Protein AF-A0AAE8G1J8-F1 (afdb_monomer_lite)

InterPro domains:
  IPR001650 Helicase, C-terminal domain-like [PF00271] (27-100)
  IPR001650 Helicase, C-terminal domain-like [PS51194] (1-148)
  IPR001650 Helicase, C-terminal domain-like [SM00490] (10-100)
  IPR027417 P-loop containing nucleoside triphosphate hydrolase [G3DSA:3.40.50.300] (11-138)
  IPR027417 P-loop containing nucleoside triphosphate hydrolase [SSF52540] (14-196)
  IPR052933 DNA Protection and Modification [PTHR41313] (3-83)

Secondary structure (DSSP, 8-state):
-----SSSS--HHHHHHHHHHHTT--GGGEEEGGG--SHHHHHHHHHHHHHTS-SEEE--TTTT-TT---GGG--EEEE-S--SSHHHHHHHHTTTSSTT-S-SS-EEEE---TTSTHHHHHHHHHHHHHHHHHHHH-PPSSS------HHHHHHHHHHHHHT--HHHHHHHHHHHHHHHHHHHHHHHHHHHHHHHHIIIIIHHHHHHHHHHHHHHHHHHHHHSPPPPSSTT----EEETTEEE--HHHHHHHHHHHHTTSPTT-EEEEEEETTEEEEEEEETTTTEEEEEEESSSEEEEEE-S-HHHHHHHHHHHHHTHHHHHHHHHHHHHHHHHHHHHHHHHHH---TTHHHHHHHHHHHHHHHHHHHSS---------HHHHHHHHHHHHHHHHHH-----GGGHHHH-S-TT-EEEEEEE-TTS--EEEEEEETTTTEEEEEETTEEEEEEEHHHHHSSHHHHHHHHHHHHHH--HHHHHPPPHHHHHHHHS-EE-TTS-EE-TTSS-SS-SSS-GGG---SS---------------------------PPPHHHHHHHHHHHHHHHHHHHHHHHHTT-

Foldseek 3Di:
DDDDPVPPPDDPLVVVLVVVVVVPDDSQLEEELVVQPDPVSLVVVLVCLLVSVRVHYDYDLVSCDPPRANAQAAAEAEAADQDQELVSVVVSVPNHPDPNHPDPHHYYHYDAAAPDCSLVSLVNHLVNVVVVQCVVVPDDPDDDPPRPPPSSLVSQCRSLRNHVDVLSVLLSVLVVVLVVLVNLVVVVVVVLVVLVCCLVPVLVVLLVVLVLQLVLLVVCLVQFAAFDPDPVSADWWFFPNDIGDDQLVQLVSVVVQQVPADAPDWDQGTAGRNFGWIWHADPVVRWIKIWGDDSDTQIDTADDGSNVRSVRVVVSSVCSVVVSVVSVVVSVVSVVVSVVSVVVSPDDDPCPVVSVVSVVVSVVSVVCVVVDDPPPVDPDDVLLLLLLVLLVVLCCVQQVDDDDSVCSCVLPVALQFAWRAWDAFPVNPWIWTWGARLVQLKIFIDINNFTLDIGRLCVVQVHNSRSSVVSSCCSNPPDRCVRRDGDQVSCCVGPVWGQDPSGDTDNQQQDPPVPPPDRNVPDDDDDDDDDDDDDDDDDDDDDDDDDDDDDDDDDDRVSVVVVVVVVVVVVVVVVVVVVVVVPD

Radius of gyration: 47.47 Å; chains: 1; bounding box: 106×71×154 Å

Sequence (584 aa):
MSTPKGDGEFNIYDDIREKLVAMGIPKEEIAFIHEANSDKQKDELFAKVRKGDVRILLGSTQKMGAGTNVQNKLIALHDLDVPWRPADLEQRAGRIVRQGNENKEVNIYRYVTENTFDAYLWQTIENKQKFISQIMTSKTPVRVAEDVDESSLNYAEIKALATGDPKIKEKMDLDNEVTKLKMLEANYKSNRYRLEDKVAKNYPEEIARTEKLIESVKKDILEVEPKAEGEEKFTSITIGGVKILDKKLAGERLLEAISKVKINESKVIGKYRNMDLEVSYNFFTNEHNFSLNGAAKHSGELGTSADGNITRLDNALEEMPEKLKRLEEKLFSTKEQLENAKEELQKPFEKADELKNKVLRLAELNKLLDMGEVEEKRNDNPLVEDVKRAIIDFCNREYEENHSYDEFDALYPDLKHIGIAYTDTPDERHGIQFELDLENYTATQYVNDVVVSHYDYVKENGSVEKALDVIKFEMENGEFNTFVSVDEEELKQAMGLEIDDEGNFYDPLSKDLDNDGIADRYDNDFKDSDYFESTYDVEDNLHTKEEATQKTGDKPSILGQIRAYQEESKTEEKQTAKEQEYVR

Organism: Streptococcus intermedius (NCBI:txid1338)

Structure (mmCIF, N/CA/C/O backbone):
data_AF-A0AAE8G1J8-F1
#
_entry.id   AF-A0AAE8G1J8-F1
#
loop_
_atom_site.group_PDB
_atom_site.id
_atom_site.type_symbol
_atom_site.label_atom_id
_atom_site.label_alt_id
_atom_site.label_comp_id
_atom_site.label_asym_id
_atom_site.label_entity_id
_atom_site.label_seq_id
_atom_site.pdbx_PDB_ins_code
_atom_site.Cartn_x
_atom_site.Cartn_y
_atom_site.Cartn_z
_atom_site.occupancy
_atom_site.B_iso_or_equiv
_atom_site.auth_seq_id
_atom_site.auth_comp_id
_atom_site.auth_asym_id
_atom_site.auth_atom_id
_atom_site.pdbx_PDB_model_num
ATOM 1 N N . MET A 1 1 ? 25.355 -6.036 -31.208 1.00 49.38 1 MET A N 1
ATOM 2 C CA . MET A 1 1 ? 26.817 -5.804 -31.146 1.00 49.38 1 MET A CA 1
ATOM 3 C C . MET A 1 1 ? 27.555 -7.002 -31.733 1.00 49.38 1 MET A C 1
ATOM 5 O O . MET A 1 1 ? 27.184 -8.128 -31.417 1.00 49.38 1 MET A O 1
ATOM 9 N N . SER A 1 2 ? 28.543 -6.767 -32.603 1.00 49.38 2 SER A N 1
ATOM 10 C CA . SER A 1 2 ? 29.303 -7.829 -33.287 1.00 49.38 2 SER A CA 1
ATOM 11 C C . SER A 1 2 ? 30.158 -8.634 -32.295 1.00 49.38 2 SER A C 1
ATOM 13 O O . SER A 1 2 ? 30.737 -8.067 -31.370 1.00 49.38 2 SER A O 1
ATOM 15 N N . THR A 1 3 ? 30.197 -9.958 -32.461 1.00 54.66 3 THR A N 1
ATOM 16 C CA . THR A 1 3 ? 31.084 -10.873 -31.715 1.00 54.66 3 THR A CA 1
ATOM 17 C C . THR A 1 3 ? 32.363 -11.118 -32.526 1.00 54.66 3 THR A C 1
ATOM 19 O O . THR A 1 3 ? 32.348 -10.877 -33.732 1.00 54.66 3 THR A O 1
ATOM 22 N N . PRO A 1 4 ? 33.474 -11.586 -31.923 1.00 54.50 4 PRO A N 1
ATOM 23 C CA . PRO A 1 4 ? 34.713 -11.818 -32.667 1.00 54.50 4 PRO A CA 1
ATOM 24 C C . PRO A 1 4 ? 34.523 -12.863 -33.775 1.00 54.50 4 PRO A C 1
ATOM 26 O O . PRO A 1 4 ? 34.338 -14.043 -33.477 1.00 54.50 4 PRO A O 1
ATOM 29 N N . LYS A 1 5 ? 34.565 -12.437 -35.046 1.00 57.59 5 LYS A N 1
ATOM 30 C CA . LYS A 1 5 ? 34.430 -13.317 -36.225 1.00 57.59 5 LYS A CA 1
ATOM 31 C C . LYS A 1 5 ? 35.765 -13.713 -36.866 1.00 57.59 5 LYS A C 1
ATOM 33 O O . LYS A 1 5 ? 35.813 -14.688 -37.607 1.00 57.59 5 LYS A O 1
ATOM 38 N N . GLY A 1 6 ? 36.857 -13.016 -36.538 1.00 57.69 6 GLY A N 1
ATOM 39 C CA . GLY A 1 6 ? 38.203 -13.341 -37.030 1.00 57.69 6 GLY A CA 1
ATOM 40 C C . GLY A 1 6 ? 38.453 -13.010 -38.509 1.00 57.69 6 GLY A C 1
ATOM 41 O O . GLY A 1 6 ? 39.457 -13.454 -39.058 1.00 57.69 6 GLY A O 1
ATOM 42 N N . ASP A 1 7 ? 37.568 -12.239 -39.141 1.00 60.19 7 ASP A N 1
ATOM 43 C CA . ASP A 1 7 ? 37.558 -11.859 -40.563 1.00 60.19 7 ASP A CA 1
ATOM 44 C C . ASP A 1 7 ? 38.089 -10.436 -40.840 1.00 60.19 7 ASP A C 1
ATOM 46 O O . ASP A 1 7 ? 38.185 -10.026 -41.994 1.00 60.19 7 ASP A O 1
ATOM 50 N N . GLY A 1 8 ? 38.489 -9.696 -39.802 1.00 57.91 8 GLY A N 1
ATOM 51 C CA . GLY A 1 8 ? 39.007 -8.329 -39.927 1.00 57.91 8 GLY A CA 1
ATOM 52 C C . GLY A 1 8 ? 37.927 -7.243 -39.989 1.00 57.91 8 GLY A C 1
ATOM 53 O O . GLY A 1 8 ? 38.271 -6.070 -40.134 1.00 57.91 8 GLY A O 1
ATOM 54 N N . GLU A 1 9 ? 36.644 -7.598 -39.848 1.00 68.38 9 GLU A N 1
ATOM 55 C CA . GLU A 1 9 ? 35.566 -6.629 -39.628 1.00 68.38 9 GLU A CA 1
ATOM 56 C C . GLU A 1 9 ? 35.651 -6.002 -38.224 1.00 68.38 9 GLU A C 1
ATOM 58 O O . GLU A 1 9 ? 36.208 -6.577 -37.285 1.00 68.38 9 GLU A O 1
ATOM 63 N N . PHE A 1 10 ? 35.070 -4.808 -38.063 1.00 70.81 10 PHE A N 1
ATOM 64 C CA . PHE A 1 10 ? 35.032 -4.114 -36.776 1.00 70.81 10 PHE A CA 1
ATOM 65 C C . PHE A 1 10 ? 34.381 -4.979 -35.680 1.00 70.81 10 PHE A C 1
ATOM 67 O O . PHE A 1 10 ? 33.232 -5.419 -35.794 1.00 70.81 10 PHE A O 1
ATOM 74 N N . ASN A 1 11 ? 35.111 -5.171 -34.580 1.00 77.12 11 ASN A N 1
ATOM 75 C CA . ASN A 1 11 ? 34.684 -5.948 -33.425 1.00 77.12 11 ASN A CA 1
ATOM 76 C C . ASN A 1 11 ? 34.880 -5.148 -32.134 1.00 77.12 11 ASN A C 1
ATOM 78 O O . ASN A 1 11 ? 35.999 -4.779 -31.777 1.00 77.12 11 ASN A O 1
ATOM 82 N N . ILE A 1 12 ? 33.790 -4.962 -31.386 1.00 80.62 12 ILE A N 1
ATOM 83 C CA . ILE A 1 12 ? 33.792 -4.188 -30.142 1.00 80.62 12 ILE A CA 1
ATOM 84 C C . ILE A 1 12 ? 34.704 -4.798 -29.067 1.00 80.62 12 ILE A C 1
ATOM 86 O O . ILE A 1 12 ? 35.305 -4.074 -28.281 1.00 80.62 12 ILE A O 1
ATOM 90 N N . TYR A 1 13 ? 34.854 -6.126 -29.042 1.00 84.00 13 TYR A N 1
ATOM 91 C CA . TYR A 1 13 ? 35.723 -6.801 -28.076 1.00 84.00 13 TYR A CA 1
ATOM 92 C C . TYR A 1 13 ? 37.197 -6.469 -28.327 1.00 84.00 13 TYR A C 1
ATOM 94 O O . TYR A 1 13 ? 37.936 -6.184 -27.383 1.00 84.00 13 TYR A O 1
ATOM 102 N N . ASP A 1 14 ? 37.615 -6.495 -29.595 1.00 84.31 14 ASP A N 1
ATOM 103 C CA . ASP A 1 14 ? 38.991 -6.186 -29.977 1.00 84.31 14 ASP A CA 1
ATOM 104 C C . ASP A 1 14 ? 39.294 -4.697 -29.774 1.00 84.31 14 ASP A C 1
ATOM 106 O O . ASP A 1 14 ? 40.325 -4.383 -29.182 1.00 84.31 14 ASP A O 1
ATOM 110 N N . ASP A 1 15 ? 38.364 -3.806 -30.134 1.00 87.19 15 ASP A N 1
ATOM 111 C CA . ASP A 1 15 ? 38.479 -2.356 -29.911 1.00 87.19 15 ASP A CA 1
ATOM 112 C C . ASP A 1 15 ? 38.628 -2.005 -28.418 1.00 87.19 15 ASP A C 1
ATOM 114 O O . ASP A 1 15 ? 39.529 -1.253 -28.035 1.00 87.19 15 ASP A O 1
ATOM 118 N N . ILE A 1 16 ? 37.813 -2.605 -27.538 1.00 88.38 16 ILE A N 1
ATOM 119 C CA . ILE A 1 16 ? 37.943 -2.402 -26.086 1.00 88.38 16 ILE A CA 1
ATOM 120 C C . ILE A 1 16 ? 39.308 -2.893 -25.594 1.00 88.38 16 ILE A C 1
ATOM 122 O O . ILE A 1 16 ? 39.976 -2.194 -24.831 1.00 88.38 16 ILE A O 1
ATOM 126 N N . ARG A 1 17 ? 39.757 -4.076 -26.030 1.00 88.88 17 ARG A N 1
ATOM 127 C CA . ARG A 1 17 ? 41.067 -4.613 -25.635 1.00 88.88 17 ARG A CA 1
ATOM 128 C C . ARG A 1 17 ? 42.203 -3.702 -26.089 1.00 88.88 17 ARG A C 1
ATOM 130 O O . ARG A 1 17 ? 43.104 -3.442 -25.298 1.00 88.88 17 ARG A O 1
ATOM 137 N N . GLU A 1 18 ? 42.174 -3.212 -27.322 1.00 89.88 18 GLU A N 1
ATOM 138 C CA . GLU A 1 18 ? 43.199 -2.304 -27.849 1.00 89.88 18 GLU A CA 1
ATOM 139 C C . GLU A 1 18 ? 43.261 -0.995 -27.060 1.00 89.88 18 GLU A C 1
ATOM 141 O O . GLU A 1 18 ? 44.351 -0.563 -26.680 1.00 89.88 18 GLU A O 1
ATOM 146 N N . LYS A 1 19 ? 42.107 -0.416 -26.711 1.00 92.50 19 LYS A N 1
ATOM 147 C CA . LYS A 1 19 ? 42.030 0.778 -25.855 1.00 92.50 19 LYS A CA 1
ATOM 148 C C . LYS A 1 19 ? 42.595 0.526 -24.457 1.00 92.50 19 LYS A C 1
ATOM 150 O O . LYS A 1 19 ? 43.364 1.342 -23.955 1.00 92.50 19 LYS A O 1
ATOM 155 N N . LEU A 1 20 ? 42.271 -0.610 -23.840 1.00 91.06 20 LEU A N 1
ATOM 156 C CA . LEU A 1 20 ? 42.797 -0.983 -22.521 1.00 91.06 20 LEU A CA 1
ATOM 157 C C . LEU A 1 20 ? 44.316 -1.209 -22.549 1.00 91.06 20 LEU A C 1
ATOM 159 O O . LEU A 1 20 ? 45.022 -0.775 -21.637 1.00 91.06 20 LEU A O 1
ATOM 163 N N . VAL A 1 21 ? 44.830 -1.831 -23.613 1.00 92.62 21 VAL A N 1
ATOM 164 C CA . VAL A 1 21 ? 46.274 -2.020 -23.819 1.00 92.62 21 VAL A CA 1
ATOM 165 C C . VAL A 1 21 ? 46.979 -0.683 -24.028 1.00 92.62 21 VAL A C 1
ATOM 167 O O . VAL A 1 21 ? 48.023 -0.445 -23.423 1.00 92.62 21 VAL A O 1
ATOM 170 N N . ALA A 1 22 ? 46.390 0.228 -24.805 1.00 92.56 22 ALA A N 1
ATOM 171 C CA . ALA A 1 22 ? 46.912 1.583 -24.980 1.00 92.56 22 ALA A CA 1
ATOM 172 C C . ALA A 1 22 ? 46.959 2.372 -23.657 1.00 92.56 22 ALA A C 1
ATOM 174 O O . ALA A 1 22 ? 47.855 3.191 -23.460 1.00 92.56 22 ALA A O 1
ATOM 175 N N . MET A 1 23 ? 46.042 2.090 -22.726 1.00 92.06 23 MET A N 1
ATOM 176 C CA . MET A 1 23 ? 46.031 2.645 -21.365 1.00 92.06 23 MET A CA 1
ATOM 177 C C . MET A 1 23 ? 46.994 1.933 -20.394 1.00 92.06 23 MET A C 1
ATOM 179 O O . MET A 1 23 ? 47.054 2.293 -19.218 1.00 92.06 23 MET A O 1
ATOM 183 N N . GLY A 1 24 ? 47.772 0.951 -20.865 1.00 90.44 24 GLY A N 1
ATOM 184 C CA . GLY A 1 24 ? 48.837 0.294 -20.103 1.00 90.44 24 GLY A CA 1
ATOM 185 C C . GLY A 1 24 ? 48.453 -1.029 -19.437 1.00 90.44 24 GLY A C 1
ATOM 186 O O . GLY A 1 24 ? 49.208 -1.510 -18.593 1.00 90.44 24 GLY A O 1
ATOM 187 N N . ILE A 1 25 ? 47.311 -1.631 -19.786 1.00 90.75 25 ILE A N 1
ATOM 188 C CA . ILE A 1 25 ? 46.923 -2.956 -19.278 1.00 90.75 25 ILE A CA 1
ATOM 189 C C . ILE A 1 25 ? 47.540 -4.048 -20.169 1.00 90.75 25 ILE A C 1
ATOM 191 O O . ILE A 1 25 ? 47.277 -4.058 -21.371 1.00 90.75 25 ILE A O 1
ATOM 195 N N . PRO A 1 26 ? 48.339 -4.984 -19.624 1.00 91.88 26 PRO A N 1
ATOM 196 C CA . PRO A 1 26 ? 48.886 -6.095 -20.395 1.00 91.88 26 PRO A CA 1
ATOM 197 C C . PRO A 1 26 ? 47.788 -6.917 -21.076 1.00 91.88 26 PRO A C 1
ATOM 199 O O . PRO A 1 26 ? 46.743 -7.200 -20.486 1.00 91.88 26 PRO A O 1
ATOM 202 N N . LYS A 1 27 ? 48.037 -7.340 -22.319 1.00 88.94 27 LYS A N 1
ATOM 203 C CA . LYS A 1 27 ? 47.060 -8.099 -23.115 1.00 88.94 27 LYS A CA 1
ATOM 204 C C . LYS A 1 27 ? 46.706 -9.433 -22.452 1.00 88.94 27 LYS A C 1
ATOM 206 O O . LYS A 1 27 ? 45.585 -9.903 -22.589 1.00 88.94 27 LYS A O 1
ATOM 211 N N . GLU A 1 28 ? 47.647 -10.016 -21.720 1.00 88.94 28 GLU A N 1
ATOM 212 C CA . GLU A 1 28 ? 47.524 -11.288 -21.007 1.00 88.94 28 GLU A CA 1
ATOM 213 C C . GLU A 1 28 ? 46.587 -11.198 -19.790 1.00 88.94 28 GLU A C 1
ATOM 215 O O . GLU A 1 28 ? 46.053 -12.217 -19.353 1.00 88.94 28 GLU A O 1
ATOM 220 N N . GLU A 1 29 ? 46.363 -9.989 -19.260 1.00 91.38 29 GLU A N 1
ATOM 221 C CA . GLU A 1 29 ? 45.452 -9.722 -18.137 1.00 91.38 29 GLU A CA 1
ATOM 222 C C . GLU A 1 29 ? 43.997 -9.494 -18.601 1.00 91.38 29 GLU A C 1
ATOM 224 O O . GLU A 1 29 ? 43.102 -9.324 -17.764 1.00 91.38 29 GLU A O 1
ATOM 229 N N . ILE A 1 30 ? 43.748 -9.498 -19.918 1.00 91.69 30 ILE A N 1
ATOM 230 C CA . ILE A 1 30 ? 42.439 -9.296 -20.549 1.00 91.69 30 ILE A CA 1
ATOM 231 C C . ILE A 1 30 ? 42.027 -10.594 -21.245 1.00 91.69 30 ILE A C 1
ATOM 233 O O . ILE A 1 30 ? 42.750 -11.099 -22.100 1.00 91.69 30 ILE A O 1
ATOM 237 N N . ALA A 1 31 ? 40.850 -11.123 -20.918 1.00 90.00 31 ALA A N 1
ATOM 238 C CA . ALA A 1 31 ? 40.359 -12.366 -21.504 1.00 90.00 31 ALA A CA 1
ATOM 239 C C . ALA A 1 31 ? 38.931 -12.241 -22.034 1.00 90.00 31 ALA A C 1
ATOM 241 O O . ALA A 1 31 ? 38.087 -11.545 -21.457 1.00 90.00 31 ALA A O 1
ATOM 242 N N . PHE A 1 32 ? 38.638 -12.984 -23.102 1.00 89.38 32 PHE A N 1
ATOM 243 C CA . PHE A 1 32 ? 37.294 -13.089 -23.658 1.00 89.38 32 PHE A CA 1
ATOM 244 C C . PHE A 1 32 ? 36.699 -14.466 -23.371 1.00 89.38 32 PHE A C 1
ATOM 246 O O . PHE A 1 32 ? 37.317 -15.494 -23.640 1.00 89.38 32 PHE A O 1
ATOM 253 N N . ILE A 1 33 ? 35.444 -14.520 -22.919 1.00 85.31 33 ILE A N 1
ATOM 254 C CA . ILE A 1 33 ? 34.766 -15.811 -22.703 1.00 85.31 33 ILE A CA 1
ATOM 255 C C . ILE A 1 33 ? 34.654 -16.642 -23.993 1.00 85.31 33 ILE A C 1
ATOM 257 O O . ILE A 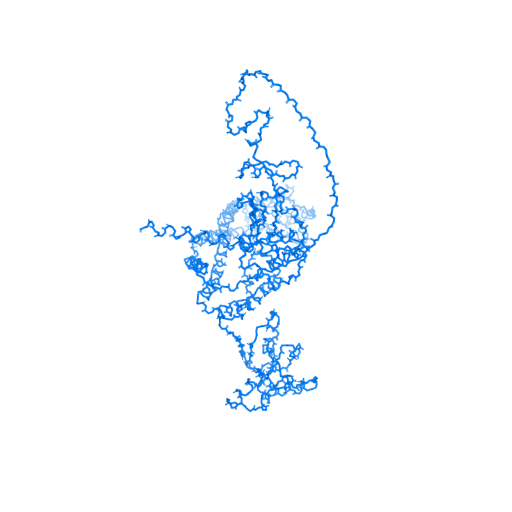1 33 ? 34.594 -17.866 -23.945 1.00 85.31 33 ILE A O 1
ATOM 261 N N . HIS A 1 34 ? 34.638 -15.975 -25.150 1.00 80.69 34 HIS A N 1
ATOM 262 C CA . HIS A 1 34 ? 34.520 -16.597 -26.469 1.00 80.69 34 HIS A CA 1
ATOM 263 C C . HIS A 1 34 ? 35.778 -17.381 -26.881 1.00 80.69 34 HIS A C 1
ATOM 265 O O . HIS A 1 34 ? 35.696 -18.233 -27.759 1.00 80.69 34 HIS A O 1
ATOM 271 N N . GLU A 1 35 ? 36.921 -17.143 -26.232 1.00 78.81 35 GLU A N 1
ATOM 272 C CA . GLU A 1 35 ? 38.158 -17.903 -26.461 1.00 78.81 35 GLU A CA 1
ATOM 273 C C . GLU A 1 35 ? 38.120 -19.278 -25.763 1.00 78.81 35 GLU A C 1
ATOM 275 O O . GLU A 1 35 ? 38.843 -20.200 -26.147 1.00 78.81 35 GLU A O 1
ATOM 280 N N . ALA A 1 36 ? 37.241 -19.450 -24.768 1.00 82.62 36 ALA A N 1
ATOM 281 C CA . ALA A 1 36 ? 37.062 -20.685 -24.011 1.00 82.62 36 ALA A CA 1
ATOM 282 C C . ALA A 1 36 ? 35.839 -21.475 -24.513 1.00 82.62 36 ALA A C 1
ATOM 284 O O . ALA A 1 36 ? 34.715 -21.329 -24.022 1.00 82.62 36 ALA A O 1
ATOM 285 N N . ASN A 1 37 ? 36.063 -22.345 -25.501 1.00 80.38 37 ASN A N 1
ATOM 286 C CA . ASN A 1 37 ? 34.992 -23.096 -26.166 1.00 80.38 37 ASN A CA 1
ATOM 287 C C . ASN A 1 37 ? 34.579 -24.384 -25.437 1.00 80.38 37 ASN A C 1
ATOM 289 O O . ASN A 1 37 ? 33.455 -24.847 -25.622 1.00 80.38 37 ASN A O 1
ATOM 293 N N . SER A 1 38 ? 35.449 -24.949 -24.596 1.00 83.88 38 SER A N 1
ATOM 294 C CA . SER A 1 38 ? 35.144 -26.131 -23.775 1.00 83.88 38 SER A CA 1
ATOM 295 C C . SER A 1 38 ? 34.935 -25.772 -22.307 1.00 83.88 38 SER A C 1
ATOM 297 O O . SER A 1 38 ? 35.510 -24.803 -21.812 1.00 83.88 38 SER A O 1
ATOM 299 N N . ASP A 1 39 ? 34.163 -26.583 -21.583 1.00 82.81 39 ASP A N 1
ATOM 300 C CA . ASP A 1 39 ? 33.901 -26.345 -20.157 1.00 82.81 39 ASP A CA 1
ATOM 301 C C . ASP A 1 39 ? 35.189 -26.369 -19.328 1.00 82.81 39 ASP A C 1
ATOM 303 O O . ASP A 1 39 ? 35.398 -25.500 -18.488 1.00 82.81 39 ASP A O 1
ATOM 307 N N . LYS A 1 40 ? 36.136 -27.252 -19.672 1.00 86.69 40 LYS A N 1
ATOM 308 C CA . LYS A 1 40 ? 37.466 -27.271 -19.051 1.00 86.69 40 LYS A CA 1
ATOM 309 C C . LYS A 1 40 ? 38.224 -25.950 -19.242 1.00 86.69 40 LYS A C 1
ATOM 311 O O . LYS A 1 40 ? 38.814 -25.440 -18.295 1.00 86.69 40 LYS A O 1
ATOM 316 N N . GLN A 1 41 ? 38.204 -25.377 -20.448 1.00 86.69 41 GLN A N 1
ATOM 317 C CA . GLN A 1 41 ? 38.849 -24.083 -20.711 1.00 86.69 41 GLN A CA 1
ATOM 318 C C . GLN A 1 41 ? 38.151 -22.936 -19.972 1.00 86.69 41 GLN A C 1
ATOM 320 O O . GLN A 1 41 ? 38.822 -22.014 -19.510 1.00 86.69 41 GLN A O 1
ATOM 325 N N . LYS A 1 42 ? 36.819 -22.987 -19.837 1.00 86.19 42 LYS A N 1
ATOM 326 C CA . LYS A 1 42 ? 36.060 -21.997 -19.060 1.00 86.19 42 LYS A CA 1
ATOM 327 C C . LYS A 1 42 ? 36.410 -22.078 -17.579 1.00 86.19 42 LYS A C 1
ATOM 329 O O . LYS A 1 42 ? 36.672 -21.045 -16.976 1.00 86.19 42 LYS A O 1
ATOM 334 N N . ASP A 1 43 ? 36.498 -23.281 -17.017 1.00 86.94 43 ASP A N 1
ATOM 335 C CA . ASP A 1 43 ? 36.886 -23.490 -15.620 1.00 86.94 43 ASP A CA 1
ATOM 336 C C . ASP A 1 43 ? 38.305 -22.983 -15.335 1.00 86.94 43 ASP A C 1
ATOM 338 O O . ASP A 1 43 ? 38.540 -22.310 -14.325 1.00 86.94 43 ASP A O 1
ATOM 342 N N . GLU A 1 44 ? 39.249 -23.245 -16.244 1.00 89.06 44 GLU A N 1
ATOM 343 C CA . GLU A 1 44 ? 40.615 -22.716 -16.168 1.00 89.06 44 GLU A CA 1
ATOM 344 C C . GLU A 1 44 ? 40.633 -21.181 -16.239 1.00 89.06 44 GLU A C 1
ATOM 346 O O . GLU A 1 44 ? 41.319 -20.530 -15.445 1.00 89.06 44 GLU A O 1
ATOM 351 N N . LEU A 1 45 ? 39.850 -20.584 -17.141 1.00 89.69 45 LEU A N 1
ATOM 352 C CA . LEU A 1 45 ? 39.705 -19.132 -17.246 1.00 89.69 45 LEU A CA 1
ATOM 353 C C . LEU A 1 45 ? 39.100 -18.533 -15.967 1.00 89.69 45 LEU A C 1
ATOM 355 O O . LEU A 1 45 ? 39.635 -17.570 -15.418 1.00 89.69 45 LEU A O 1
ATOM 359 N N . PHE A 1 46 ? 38.032 -19.125 -15.436 1.00 90.06 46 PHE A N 1
ATOM 360 C CA . PHE A 1 46 ? 37.395 -18.669 -14.200 1.00 90.06 46 PHE A CA 1
ATOM 361 C C . PHE A 1 46 ? 38.316 -18.813 -12.986 1.00 90.06 46 PHE A C 1
ATOM 363 O O . PHE A 1 46 ? 38.288 -17.976 -12.083 1.00 90.06 46 PHE A O 1
ATOM 370 N N . ALA A 1 47 ? 39.169 -19.839 -12.946 1.00 90.19 47 ALA A N 1
ATOM 371 C CA . ALA A 1 47 ? 40.205 -19.964 -11.923 1.00 90.19 47 ALA A CA 1
ATOM 372 C C . ALA A 1 47 ? 41.230 -18.819 -12.000 1.00 90.19 47 ALA A C 1
ATOM 374 O O . ALA A 1 47 ? 41.561 -18.236 -10.965 1.00 90.19 47 ALA A O 1
ATOM 375 N N . LYS A 1 48 ? 41.674 -18.443 -13.208 1.00 91.25 48 LYS A N 1
ATOM 376 C CA . LYS A 1 48 ? 42.583 -17.302 -13.415 1.00 91.25 48 LYS A CA 1
ATOM 377 C C . LYS A 1 48 ? 41.960 -15.976 -12.973 1.00 91.25 48 LYS A C 1
ATOM 379 O O . LYS A 1 48 ? 42.627 -15.196 -12.297 1.00 91.25 48 LYS A O 1
ATOM 384 N N . VAL A 1 49 ? 40.679 -15.751 -13.275 1.00 91.06 49 VAL A N 1
ATOM 385 C CA . VAL A 1 49 ? 39.940 -14.547 -12.846 1.00 91.06 49 VAL A CA 1
ATOM 386 C C . VAL A 1 49 ? 39.815 -14.487 -11.322 1.00 91.06 49 VAL A C 1
ATOM 388 O O . VAL A 1 49 ? 40.150 -13.473 -10.717 1.00 91.06 49 VAL A O 1
ATOM 391 N N . ARG A 1 50 ? 39.433 -15.592 -10.663 1.00 90.12 50 ARG A N 1
ATOM 392 C CA . ARG A 1 50 ? 39.348 -15.649 -9.189 1.00 90.12 50 ARG A CA 1
ATOM 393 C C . ARG A 1 50 ? 40.695 -15.403 -8.509 1.00 90.12 50 ARG A C 1
ATOM 395 O O . ARG A 1 50 ? 40.749 -14.767 -7.460 1.00 90.12 50 ARG A O 1
ATOM 402 N N . LYS A 1 51 ? 41.787 -15.893 -9.104 1.00 90.88 51 LYS A N 1
ATOM 403 C CA . LYS A 1 51 ? 43.151 -15.659 -8.612 1.00 90.88 51 LYS A CA 1
ATOM 404 C C . LYS A 1 51 ? 43.626 -14.220 -8.860 1.00 90.88 51 LYS A C 1
ATOM 406 O O . LYS A 1 51 ? 44.452 -13.720 -8.094 1.00 90.88 51 LYS A O 1
ATOM 411 N N . GLY A 1 52 ? 43.050 -13.537 -9.849 1.00 88.56 52 GLY A N 1
ATOM 412 C CA . GLY A 1 52 ? 43.427 -12.189 -10.277 1.00 88.56 52 GLY A CA 1
ATOM 413 C C . GLY A 1 52 ? 44.531 -12.164 -11.335 1.00 88.56 52 GLY A C 1
ATOM 414 O O . GLY A 1 52 ? 45.077 -11.100 -11.595 1.00 88.56 52 GLY A O 1
ATOM 415 N N . ASP A 1 53 ? 44.855 -13.315 -11.938 1.00 90.94 53 ASP A N 1
ATOM 416 C CA . ASP A 1 53 ? 45.782 -13.397 -13.077 1.00 90.94 53 ASP A CA 1
ATOM 417 C C . ASP A 1 53 ? 45.145 -12.777 -14.343 1.00 90.94 53 ASP A C 1
ATOM 419 O O . ASP A 1 53 ? 45.843 -12.283 -15.220 1.00 90.94 53 ASP A O 1
ATOM 423 N N . VAL A 1 54 ? 43.807 -12.787 -14.425 1.00 92.50 54 VAL A N 1
ATOM 424 C CA . VAL A 1 54 ? 43.012 -12.038 -15.410 1.00 92.50 54 VAL A CA 1
ATOM 425 C C . VAL A 1 54 ? 42.250 -10.954 -14.658 1.00 92.50 54 VAL A C 1
ATOM 427 O O . VAL A 1 54 ? 41.447 -11.263 -13.776 1.00 92.50 54 VAL A O 1
ATOM 430 N N . ARG A 1 55 ? 42.494 -9.690 -15.008 1.00 91.00 55 ARG A N 1
ATOM 431 C CA . ARG A 1 55 ? 41.868 -8.523 -14.367 1.00 91.00 55 ARG A CA 1
ATOM 432 C C . ARG A 1 55 ? 40.586 -8.091 -15.055 1.00 91.00 55 ARG A C 1
ATOM 434 O O . ARG A 1 55 ? 39.711 -7.542 -14.394 1.00 91.00 55 ARG A O 1
ATOM 441 N N . ILE A 1 56 ? 40.482 -8.316 -16.365 1.00 91.94 56 ILE A N 1
ATOM 442 C CA . ILE A 1 56 ? 39.324 -7.909 -17.162 1.00 91.94 56 ILE A CA 1
ATOM 443 C C . ILE A 1 56 ? 38.817 -9.122 -17.933 1.00 91.94 56 ILE A C 1
ATOM 445 O O . ILE A 1 56 ? 39.510 -9.670 -18.786 1.00 91.94 56 ILE A O 1
ATOM 449 N N . LEU A 1 57 ? 37.588 -9.533 -17.626 1.00 91.12 57 LEU A N 1
ATOM 450 C CA . LEU A 1 57 ? 36.878 -10.590 -18.337 1.00 91.12 57 LEU A CA 1
ATOM 451 C C . LEU A 1 57 ? 35.721 -9.966 -19.115 1.00 91.12 57 LEU A C 1
ATOM 453 O O . LEU A 1 57 ? 34.822 -9.388 -18.506 1.00 91.12 57 LEU A O 1
ATOM 457 N N . LEU A 1 58 ? 35.715 -10.125 -20.438 1.00 89.94 58 LEU A N 1
ATOM 458 C CA . LEU A 1 58 ? 34.604 -9.686 -21.282 1.00 89.94 58 LEU A CA 1
ATOM 459 C C . LEU A 1 58 ? 33.810 -10.883 -21.798 1.00 89.94 58 LEU A C 1
ATOM 461 O O . LEU A 1 58 ? 34.369 -11.887 -22.254 1.00 89.94 58 LEU A O 1
ATOM 465 N N . GLY A 1 59 ? 32.486 -10.765 -21.782 1.00 87.88 59 GLY A N 1
ATOM 466 C CA . GLY A 1 59 ? 31.620 -11.812 -22.294 1.00 87.88 59 GLY A CA 1
ATOM 467 C C . GLY A 1 59 ? 30.170 -11.398 -22.463 1.00 87.88 59 GLY A C 1
ATOM 468 O O . GLY A 1 59 ? 29.695 -10.455 -21.841 1.00 87.88 59 GLY A O 1
ATOM 469 N N . SER A 1 60 ? 29.464 -12.143 -23.312 1.00 83.56 60 SER A N 1
ATOM 470 C CA . SER A 1 60 ? 28.032 -11.967 -23.534 1.00 83.56 60 SER A CA 1
ATOM 471 C C . SER A 1 60 ? 27.222 -12.676 -22.449 1.00 83.56 60 SER A C 1
ATOM 473 O O . SER A 1 60 ? 27.641 -13.710 -21.917 1.00 83.56 60 SER A O 1
ATOM 475 N N . THR A 1 61 ? 26.024 -12.166 -22.144 1.00 76.81 61 THR A N 1
ATOM 476 C CA . THR A 1 61 ? 25.108 -12.781 -21.162 1.00 76.81 61 THR A CA 1
ATOM 477 C C . THR A 1 61 ? 24.822 -14.246 -21.488 1.00 76.81 61 THR A C 1
ATOM 479 O O . THR A 1 61 ? 24.812 -15.075 -20.584 1.00 76.81 61 THR A O 1
ATOM 482 N N . GLN A 1 62 ? 24.685 -14.572 -22.777 1.00 74.94 62 GLN A N 1
ATOM 483 C CA . GLN A 1 62 ? 24.418 -15.928 -23.260 1.00 74.94 62 GLN A CA 1
ATOM 484 C C . GLN A 1 62 ? 25.594 -16.891 -23.028 1.00 74.94 62 GLN A C 1
ATOM 486 O O . GLN A 1 62 ? 25.386 -18.014 -22.573 1.00 74.94 62 GLN A O 1
ATOM 491 N N . LYS A 1 63 ? 26.837 -16.477 -23.327 1.00 76.44 63 LYS A N 1
ATOM 492 C CA . LYS A 1 63 ? 28.026 -17.336 -23.149 1.00 76.44 63 LYS A CA 1
ATOM 493 C C . LYS A 1 63 ? 28.457 -17.443 -21.695 1.00 76.44 63 LYS A C 1
ATOM 495 O O . LYS A 1 63 ? 28.970 -18.479 -21.281 1.00 76.44 63 LYS A O 1
ATOM 500 N N . MET A 1 64 ? 28.211 -16.396 -20.922 1.00 75.12 64 MET A N 1
ATOM 501 C CA . MET A 1 64 ? 28.370 -16.401 -19.478 1.00 75.12 64 MET A CA 1
ATOM 502 C C . MET A 1 64 ? 27.049 -16.776 -18.796 1.00 75.12 64 MET A C 1
ATOM 504 O O . MET A 1 64 ? 26.561 -16.017 -17.970 1.00 75.12 64 MET A O 1
ATOM 508 N N . GLY A 1 65 ? 26.430 -17.896 -19.173 1.00 63.66 65 GLY A N 1
ATOM 509 C CA . GLY A 1 65 ? 25.131 -18.320 -18.639 1.00 63.66 65 GLY A CA 1
ATOM 510 C C . GLY A 1 65 ? 25.109 -18.589 -17.121 1.00 63.66 65 GLY A C 1
ATOM 511 O O . GLY A 1 65 ? 26.004 -18.204 -16.356 1.00 63.66 65 GLY A O 1
ATOM 512 N N . ALA A 1 66 ? 24.059 -19.277 -16.664 1.00 57.91 66 ALA A N 1
ATOM 513 C CA . ALA A 1 66 ? 23.913 -19.668 -15.263 1.00 57.91 66 ALA A CA 1
ATOM 514 C C . ALA A 1 66 ? 25.128 -20.494 -14.784 1.00 57.91 66 ALA A C 1
ATOM 516 O O . ALA A 1 66 ? 25.569 -21.407 -15.475 1.00 57.91 66 ALA A O 1
ATOM 517 N N . GLY A 1 67 ? 25.674 -20.165 -13.605 1.00 63.25 67 GLY A N 1
ATOM 518 C CA . GLY A 1 67 ? 26.776 -20.918 -12.980 1.00 63.25 67 GLY A CA 1
ATOM 519 C C . GLY A 1 67 ? 28.192 -20.335 -13.122 1.00 63.25 67 GLY A C 1
ATOM 520 O O . GLY A 1 67 ? 29.135 -20.931 -12.611 1.00 63.25 67 GLY A O 1
ATOM 521 N N . THR A 1 68 ? 28.372 -19.160 -13.737 1.00 75.81 68 THR A N 1
ATOM 522 C CA . THR A 1 68 ? 29.690 -18.488 -13.797 1.00 75.81 68 THR A CA 1
ATOM 523 C C . THR A 1 68 ? 30.169 -18.079 -12.387 1.00 75.81 68 THR A C 1
ATOM 525 O O . THR A 1 68 ? 29.550 -17.219 -11.752 1.00 75.81 68 THR A O 1
ATOM 528 N N . ASN A 1 69 ? 31.260 -18.682 -11.898 1.00 80.62 69 ASN A N 1
ATOM 529 C CA . ASN A 1 69 ? 31.843 -18.463 -10.563 1.00 80.62 69 ASN A CA 1
ATOM 530 C C . ASN A 1 69 ? 33.189 -17.720 -10.668 1.00 80.62 69 ASN A C 1
ATOM 532 O O . ASN A 1 69 ? 34.249 -18.336 -10.790 1.00 80.62 69 ASN A O 1
ATOM 536 N N . VAL A 1 70 ? 33.132 -16.387 -10.671 1.00 86.50 70 VAL A N 1
ATOM 537 C CA . VAL A 1 70 ? 34.288 -15.487 -10.873 1.00 86.50 70 VAL A CA 1
ATOM 538 C C . VAL A 1 70 ? 34.382 -14.363 -9.832 1.00 86.50 70 VAL A C 1
ATOM 540 O O . VAL A 1 70 ? 35.213 -13.474 -9.956 1.00 86.50 70 VAL A O 1
ATOM 543 N N . GLN A 1 71 ? 33.549 -14.399 -8.793 1.00 84.94 71 GLN A N 1
ATOM 544 C CA . GLN A 1 71 ? 33.243 -13.258 -7.925 1.00 84.94 71 GLN A CA 1
ATOM 545 C C . GLN A 1 71 ? 34.369 -12.799 -6.987 1.00 84.94 71 GLN A C 1
ATOM 547 O O . GLN A 1 71 ? 34.324 -11.658 -6.554 1.00 84.94 71 GLN A O 1
ATOM 552 N N . ASN A 1 72 ? 35.363 -13.638 -6.665 1.00 89.56 72 ASN A N 1
ATOM 553 C CA . ASN A 1 72 ? 36.307 -13.398 -5.560 1.00 89.56 72 ASN A CA 1
ATOM 554 C C . ASN A 1 72 ? 36.956 -12.005 -5.545 1.00 89.56 72 ASN A C 1
ATOM 556 O O . ASN A 1 72 ? 37.116 -11.436 -4.475 1.00 89.56 72 ASN A O 1
ATOM 560 N N . LYS A 1 73 ? 37.343 -11.468 -6.709 1.00 90.06 73 LYS A N 1
ATOM 561 C CA . LYS A 1 73 ? 38.109 -10.212 -6.813 1.00 90.06 73 LYS A CA 1
ATOM 562 C C . LYS A 1 73 ? 37.431 -9.139 -7.666 1.00 90.06 73 LYS A C 1
ATOM 564 O O . LYS A 1 73 ? 38.068 -8.149 -8.018 1.00 90.06 73 LYS A O 1
ATOM 569 N N . LEU A 1 74 ? 36.160 -9.320 -8.024 1.00 90.56 74 LEU A N 1
ATOM 570 C CA . LEU A 1 74 ? 35.455 -8.367 -8.882 1.00 90.56 74 LEU A CA 1
ATOM 571 C C . LEU A 1 74 ? 35.078 -7.109 -8.096 1.00 90.56 74 LEU A C 1
ATOM 573 O O . LEU A 1 74 ? 34.401 -7.200 -7.076 1.00 90.56 74 LEU A O 1
ATOM 577 N N . ILE A 1 75 ? 35.492 -5.943 -8.593 1.00 92.19 75 ILE A N 1
ATOM 578 C CA . ILE A 1 75 ? 35.189 -4.631 -7.995 1.00 92.19 75 ILE A CA 1
ATOM 579 C C . ILE A 1 75 ? 34.191 -3.815 -8.822 1.00 92.19 75 ILE A C 1
ATOM 581 O O . ILE A 1 75 ? 33.479 -2.974 -8.279 1.00 92.19 75 ILE A O 1
ATOM 585 N N . ALA A 1 76 ? 34.126 -4.071 -10.130 1.00 92.69 76 ALA A N 1
ATOM 586 C CA . ALA A 1 76 ? 33.253 -3.362 -11.048 1.00 92.69 76 ALA A CA 1
ATOM 587 C C . ALA A 1 76 ? 32.627 -4.317 -12.074 1.00 92.69 76 ALA A C 1
ATOM 589 O O . ALA A 1 76 ? 33.302 -5.204 -12.601 1.00 92.69 76 ALA A O 1
ATOM 590 N N . LEU A 1 77 ? 31.341 -4.122 -12.355 1.00 91.88 77 LEU A N 1
ATOM 591 C CA . LEU A 1 77 ? 30.604 -4.720 -13.465 1.00 91.88 77 LEU A CA 1
ATOM 592 C C . LEU A 1 77 ? 30.242 -3.602 -14.444 1.00 91.88 77 LEU A C 1
ATOM 594 O O . LEU A 1 77 ? 29.758 -2.557 -14.023 1.00 91.88 77 LEU A O 1
ATOM 598 N N . HIS A 1 78 ? 30.472 -3.830 -15.734 1.00 91.44 78 HIS A N 1
ATOM 599 C CA . HIS A 1 78 ? 30.233 -2.854 -16.795 1.00 91.44 78 HIS A CA 1
ATOM 600 C C . HIS A 1 78 ? 29.209 -3.415 -17.789 1.00 91.44 78 HIS A C 1
ATOM 602 O O . HIS A 1 78 ? 29.533 -4.297 -18.584 1.00 91.44 78 HIS A O 1
ATOM 608 N N . ASP A 1 79 ? 27.980 -2.908 -17.729 1.00 89.19 79 ASP A N 1
ATOM 609 C CA . ASP A 1 79 ? 26.896 -3.213 -18.662 1.00 89.19 79 ASP A CA 1
ATOM 610 C C . ASP A 1 79 ? 26.950 -2.231 -19.836 1.00 89.19 79 ASP A C 1
ATOM 612 O O . ASP A 1 79 ? 26.550 -1.074 -19.712 1.00 89.19 79 ASP A O 1
ATOM 616 N N . LEU A 1 80 ? 27.484 -2.697 -20.966 1.00 86.75 80 LEU A N 1
ATOM 617 C CA . LEU A 1 80 ? 27.617 -1.904 -22.195 1.00 86.75 80 LEU A CA 1
ATOM 618 C C . LEU A 1 80 ? 26.338 -1.881 -23.042 1.00 86.75 80 LEU A C 1
ATOM 620 O O . LEU A 1 80 ? 26.222 -1.056 -23.940 1.00 86.75 80 LEU A O 1
ATOM 624 N N . ASP A 1 81 ? 25.425 -2.822 -22.808 1.00 83.00 81 ASP A N 1
ATOM 625 C CA . ASP A 1 81 ? 24.199 -3.008 -23.575 1.00 83.00 81 ASP A CA 1
ATOM 626 C C . ASP A 1 81 ? 22.987 -3.190 -22.658 1.00 83.00 81 ASP A C 1
ATOM 628 O O . ASP A 1 81 ? 23.084 -3.742 -21.556 1.00 83.00 81 ASP A O 1
ATOM 632 N N . VAL A 1 82 ? 21.829 -2.760 -23.154 1.00 83.88 82 VAL A N 1
ATOM 633 C CA . VAL A 1 82 ? 20.537 -2.902 -22.481 1.00 83.88 82 VAL A CA 1
ATOM 634 C C . VAL A 1 82 ? 19.895 -4.224 -22.924 1.00 83.88 82 VAL A C 1
ATOM 636 O O . VAL A 1 82 ? 19.589 -4.384 -24.108 1.00 83.88 82 VAL A O 1
ATOM 639 N N . PRO A 1 83 ? 19.706 -5.217 -22.033 1.00 83.44 83 PRO A N 1
ATOM 640 C CA . PRO A 1 83 ? 19.096 -6.487 -22.412 1.00 83.44 83 PRO A CA 1
ATOM 641 C C . PRO A 1 83 ? 17.569 -6.375 -22.515 1.00 83.44 83 PRO A C 1
ATOM 643 O O . PRO A 1 83 ? 16.939 -5.519 -21.917 1.00 83.44 83 PRO A O 1
ATOM 646 N N . TRP A 1 84 ? 16.923 -7.313 -23.204 1.00 80.81 84 TRP A N 1
ATOM 647 C CA . TRP A 1 84 ? 15.462 -7.292 -23.380 1.00 80.81 84 TRP A CA 1
ATOM 648 C C . TRP A 1 84 ? 14.647 -7.756 -22.162 1.00 80.81 84 TRP A C 1
ATOM 650 O O . TRP A 1 84 ? 13.418 -7.595 -22.138 1.00 80.81 84 TRP A O 1
ATOM 660 N N . ARG A 1 85 ? 15.299 -8.400 -21.185 1.00 82.81 85 ARG A N 1
ATOM 661 C CA . ARG A 1 85 ? 14.651 -9.012 -20.018 1.00 82.81 85 ARG A CA 1
ATOM 662 C C . ARG A 1 85 ? 15.271 -8.473 -18.726 1.00 82.81 85 ARG A C 1
ATOM 664 O O . ARG A 1 85 ? 16.491 -8.554 -18.588 1.00 82.81 85 ARG A O 1
ATOM 671 N N . PRO A 1 86 ? 14.461 -8.040 -17.742 1.00 84.25 86 PRO A N 1
ATOM 672 C CA . PRO A 1 86 ? 14.975 -7.612 -16.438 1.00 84.25 86 PRO A CA 1
ATOM 673 C C . PRO A 1 86 ? 15.817 -8.685 -15.728 1.00 84.25 86 PRO A C 1
ATOM 675 O O . PRO A 1 86 ? 16.859 -8.380 -15.153 1.00 84.25 86 PRO A O 1
ATOM 678 N N . ALA A 1 87 ? 15.430 -9.959 -15.868 1.00 84.31 87 ALA A N 1
ATOM 679 C CA . ALA A 1 87 ? 16.152 -11.092 -15.290 1.00 84.31 87 ALA A CA 1
ATOM 680 C C . ALA A 1 87 ? 17.611 -11.193 -15.772 1.00 84.31 87 ALA A C 1
ATOM 682 O O . ALA A 1 87 ? 18.467 -11.685 -15.041 1.00 84.31 87 ALA A O 1
ATOM 683 N N . ASP A 1 88 ? 17.921 -10.720 -16.986 1.00 85.44 88 ASP A N 1
ATOM 684 C CA . ASP A 1 88 ? 19.295 -10.717 -17.488 1.00 85.44 88 ASP A CA 1
ATOM 685 C C . ASP A 1 88 ? 20.159 -9.708 -16.711 1.00 85.44 88 ASP A C 1
ATOM 687 O O . ASP A 1 88 ? 21.297 -10.030 -16.374 1.00 85.44 88 ASP A O 1
ATOM 691 N N . LEU A 1 89 ? 19.632 -8.526 -16.361 1.00 84.94 89 LEU A N 1
ATOM 692 C CA . LEU A 1 89 ? 20.345 -7.537 -15.536 1.00 84.94 89 LEU A CA 1
ATOM 693 C C . LEU A 1 89 ? 20.552 -8.035 -14.110 1.00 84.94 89 LEU A C 1
ATOM 695 O O . LEU A 1 89 ? 21.656 -7.921 -13.576 1.00 84.94 89 LEU A O 1
ATOM 699 N N . GLU A 1 90 ? 19.524 -8.635 -13.514 1.00 83.06 90 GLU A N 1
ATOM 700 C CA . GLU A 1 90 ? 19.627 -9.244 -12.188 1.00 83.06 90 GLU A CA 1
ATOM 701 C C . GLU A 1 90 ? 20.651 -10.386 -12.192 1.00 83.06 90 GLU A C 1
ATOM 703 O O . GLU A 1 90 ? 21.515 -10.464 -11.319 1.00 83.06 90 GLU A O 1
ATOM 708 N N . GLN A 1 91 ? 20.650 -11.226 -13.231 1.00 83.31 91 GLN A N 1
ATOM 709 C CA . GLN A 1 91 ? 21.628 -12.299 -13.379 1.00 83.31 91 GLN A CA 1
ATOM 710 C C . GLN A 1 91 ? 23.055 -11.766 -13.578 1.00 83.31 91 GLN A C 1
ATOM 712 O O . GLN A 1 91 ? 24.003 -12.404 -13.109 1.00 83.31 91 GLN A O 1
ATOM 717 N N . ARG A 1 92 ? 23.244 -10.640 -14.279 1.00 87.44 92 ARG A N 1
ATOM 718 C CA . ARG A 1 92 ? 24.553 -9.980 -14.449 1.00 87.44 92 ARG A CA 1
ATOM 719 C C . ARG A 1 92 ? 25.043 -9.382 -13.127 1.00 87.44 92 ARG A C 1
ATOM 721 O O . ARG A 1 92 ? 26.143 -9.728 -12.693 1.00 87.44 92 ARG A O 1
ATOM 728 N N . ALA A 1 93 ? 24.218 -8.575 -12.458 1.00 86.38 93 ALA A N 1
ATOM 729 C CA . ALA A 1 93 ? 24.502 -7.988 -11.143 1.00 86.38 93 ALA A CA 1
ATOM 730 C C . ALA A 1 93 ? 24.788 -9.073 -10.100 1.00 86.38 93 ALA A C 1
ATOM 732 O O . ALA A 1 93 ? 25.769 -9.021 -9.355 1.00 86.38 93 ALA A O 1
ATOM 733 N N . GLY A 1 94 ? 24.005 -10.143 -10.147 1.00 85.00 94 GLY A N 1
ATOM 734 C CA . GLY A 1 94 ? 24.179 -11.321 -9.329 1.00 85.00 94 GLY A CA 1
ATOM 735 C C . GLY A 1 94 ? 25.471 -12.081 -9.598 1.00 85.00 94 GLY A C 1
ATOM 736 O O . GLY A 1 94 ? 25.644 -13.093 -8.951 1.00 85.00 94 GLY A O 1
ATOM 737 N N . ARG A 1 95 ? 26.376 -11.691 -10.511 1.00 85.06 95 ARG A N 1
ATOM 738 C CA . ARG A 1 95 ? 27.731 -12.286 -10.647 1.00 85.06 95 ARG A CA 1
ATOM 739 C C . ARG A 1 95 ? 28.773 -11.580 -9.791 1.00 85.06 95 ARG A C 1
ATOM 741 O O . ARG A 1 95 ? 29.772 -12.202 -9.441 1.00 85.06 95 ARG A O 1
ATOM 748 N N . ILE A 1 96 ? 28.543 -10.306 -9.488 1.00 87.88 96 ILE A N 1
ATOM 749 C CA . ILE A 1 96 ? 29.447 -9.471 -8.696 1.00 87.88 96 ILE A CA 1
ATOM 750 C C . ILE A 1 96 ? 28.933 -9.304 -7.261 1.00 87.88 96 ILE A C 1
ATOM 752 O O . ILE A 1 96 ? 29.715 -9.424 -6.316 1.00 87.88 96 ILE A O 1
ATOM 756 N N . VAL A 1 97 ? 27.615 -9.132 -7.094 1.00 87.12 97 VAL A N 1
ATOM 757 C CA . VAL A 1 97 ? 26.927 -9.077 -5.798 1.00 87.12 97 VAL A CA 1
ATOM 758 C C . VAL A 1 97 ? 26.667 -10.507 -5.320 1.00 87.12 97 VAL A C 1
ATOM 760 O O . VAL A 1 97 ? 25.577 -11.056 -5.472 1.00 87.12 97 VAL A O 1
ATOM 763 N N . ARG A 1 98 ? 27.710 -11.163 -4.801 1.00 83.81 98 ARG A N 1
ATOM 764 C CA . ARG A 1 98 ? 27.635 -12.526 -4.250 1.00 83.81 98 ARG A CA 1
ATOM 765 C C . ARG A 1 98 ? 28.468 -12.676 -2.990 1.00 83.81 98 ARG A C 1
ATOM 767 O O . ARG A 1 98 ? 29.548 -12.100 -2.866 1.00 83.81 98 ARG A O 1
ATOM 774 N N . GLN A 1 99 ? 28.011 -13.558 -2.104 1.00 80.31 99 GLN A N 1
ATOM 775 C CA . GLN A 1 99 ? 28.819 -14.036 -0.987 1.00 80.31 99 GLN A CA 1
ATOM 776 C C . GLN A 1 99 ? 30.110 -14.691 -1.513 1.00 80.31 99 GLN A C 1
ATOM 778 O O . GLN A 1 99 ? 30.077 -15.501 -2.441 1.00 80.31 99 GLN A O 1
ATOM 783 N N . GLY A 1 100 ? 31.249 -14.336 -0.915 1.00 83.62 100 GLY A N 1
ATOM 784 C CA . GLY A 1 100 ? 32.572 -14.828 -1.316 1.00 83.62 100 GLY A CA 1
ATOM 785 C C . GLY A 1 100 ? 33.385 -13.870 -2.194 1.00 83.62 100 GLY A C 1
ATOM 786 O O . GLY A 1 100 ? 34.505 -14.220 -2.555 1.00 83.62 100 GLY A O 1
ATOM 787 N N . ASN A 1 101 ? 32.861 -12.684 -2.522 1.00 89.31 101 ASN A N 1
ATOM 788 C CA . ASN A 1 101 ? 33.677 -11.574 -3.019 1.00 89.31 101 ASN A CA 1
ATOM 789 C C . ASN A 1 101 ? 34.505 -10.980 -1.859 1.00 89.31 101 ASN A C 1
ATOM 791 O O . ASN A 1 101 ? 33.988 -10.793 -0.758 1.00 89.31 101 ASN A O 1
ATOM 795 N N . GLU A 1 102 ? 35.792 -10.731 -2.090 1.00 90.44 102 GLU A N 1
ATOM 796 C CA . GLU A 1 102 ? 36.729 -10.172 -1.107 1.00 90.44 102 GLU A CA 1
ATOM 797 C C . GLU A 1 102 ? 36.548 -8.652 -0.941 1.00 90.44 102 GLU A C 1
ATOM 799 O O . GLU A 1 102 ? 36.956 -8.084 0.075 1.00 90.44 102 GLU A O 1
ATOM 804 N N . ASN A 1 103 ? 35.906 -7.988 -1.909 1.00 88.75 103 ASN A N 1
ATOM 805 C CA . ASN A 1 103 ? 35.569 -6.569 -1.831 1.00 88.75 103 ASN A CA 1
ATOM 806 C C . ASN A 1 103 ? 34.289 -6.352 -1.009 1.00 88.75 103 ASN A C 1
ATOM 808 O O . ASN A 1 103 ? 33.286 -7.034 -1.210 1.00 88.75 103 ASN A O 1
ATOM 812 N N . LYS A 1 104 ? 34.314 -5.369 -0.097 1.00 86.69 104 LYS A N 1
ATOM 813 C CA . LYS A 1 104 ? 33.148 -5.008 0.733 1.00 86.69 104 LYS A CA 1
ATOM 814 C C . LYS A 1 104 ? 32.046 -4.306 -0.059 1.00 86.69 104 LYS A C 1
ATOM 816 O O . LYS A 1 104 ? 30.875 -4.474 0.253 1.00 86.69 104 LYS A O 1
ATOM 821 N N . GLU A 1 105 ? 32.441 -3.524 -1.055 1.00 87.75 105 GLU A N 1
ATOM 822 C CA . GLU A 1 105 ? 31.562 -2.748 -1.923 1.00 87.75 105 GLU A CA 1
ATOM 823 C C . GLU A 1 105 ? 31.960 -3.014 -3.374 1.00 87.75 105 GLU A C 1
ATOM 825 O O . GLU A 1 105 ? 33.139 -3.222 -3.679 1.00 87.75 105 GLU A O 1
ATOM 830 N N . VAL A 1 106 ? 30.968 -3.033 -4.261 1.00 90.06 106 VAL A N 1
ATOM 831 C CA . VAL A 1 106 ? 31.145 -3.287 -5.691 1.00 90.06 106 VAL A CA 1
ATOM 832 C C . VAL A 1 106 ? 30.371 -2.252 -6.490 1.00 90.06 106 VAL A C 1
ATOM 834 O O . VAL A 1 106 ? 29.300 -1.819 -6.074 1.00 90.06 106 VAL A O 1
ATOM 837 N N . ASN A 1 107 ? 30.902 -1.877 -7.649 1.00 91.12 107 ASN A N 1
ATOM 838 C CA . ASN A 1 107 ? 30.295 -0.877 -8.517 1.00 91.12 107 ASN A CA 1
ATOM 839 C C . ASN A 1 107 ? 29.641 -1.544 -9.729 1.00 91.12 107 ASN A C 1
ATOM 841 O O . ASN A 1 107 ? 30.235 -2.414 -10.365 1.00 91.12 107 ASN A O 1
ATOM 845 N N . ILE A 1 108 ? 28.426 -1.127 -10.072 1.00 89.75 108 ILE A N 1
ATOM 846 C CA . ILE A 1 108 ? 27.746 -1.548 -11.300 1.00 89.75 108 ILE A CA 1
ATOM 847 C C . ILE A 1 108 ? 27.579 -0.310 -12.172 1.00 89.75 108 ILE A C 1
ATOM 849 O O . ILE A 1 108 ? 26.825 0.597 -11.832 1.00 89.75 108 ILE A O 1
ATOM 853 N N . TYR A 1 109 ? 28.302 -0.275 -13.285 1.00 89.75 109 TYR A N 1
ATOM 854 C CA . TYR A 1 109 ? 28.238 0.792 -14.272 1.00 89.75 109 TYR A CA 1
ATOM 855 C C . TYR A 1 109 ? 27.361 0.344 -15.431 1.00 89.75 109 TYR A C 1
ATOM 857 O O . TYR A 1 109 ? 27.649 -0.665 -16.073 1.00 89.75 109 TYR A O 1
ATOM 865 N N . ARG A 1 110 ? 26.310 1.110 -15.709 1.00 86.62 110 ARG A N 1
ATOM 866 C CA . ARG A 1 110 ? 25.451 0.930 -16.879 1.00 86.62 110 ARG A CA 1
ATOM 867 C C . ARG A 1 110 ? 25.682 2.101 -17.809 1.00 86.62 110 ARG A C 1
ATOM 869 O O . ARG A 1 110 ? 25.553 3.249 -17.392 1.00 86.62 110 ARG A O 1
ATOM 876 N N . TYR A 1 111 ? 26.075 1.798 -19.035 1.00 85.38 111 TYR A N 1
ATOM 877 C CA . TYR A 1 111 ? 26.330 2.813 -20.042 1.00 85.38 111 TYR A CA 1
ATOM 878 C C . TYR A 1 111 ? 25.066 3.036 -20.853 1.00 85.38 111 TYR A C 1
ATOM 880 O O . TYR A 1 111 ? 24.406 2.083 -21.260 1.00 85.38 111 TYR A O 1
ATOM 888 N N . VAL A 1 112 ? 24.744 4.305 -21.064 1.00 79.88 112 VAL A N 1
ATOM 889 C CA . VAL A 1 112 ? 23.596 4.746 -21.846 1.00 79.88 112 VAL A CA 1
ATOM 890 C C . VAL A 1 112 ? 24.044 5.871 -22.743 1.00 79.88 112 VAL A C 1
ATOM 892 O O . VAL A 1 112 ? 24.797 6.748 -22.313 1.00 79.88 112 VAL A O 1
ATOM 895 N N . THR A 1 113 ? 23.583 5.831 -23.985 1.00 77.50 113 THR A N 1
ATOM 896 C CA . THR A 1 113 ? 23.839 6.901 -24.942 1.00 77.50 113 THR A CA 1
ATOM 897 C C . THR A 1 113 ? 22.648 7.854 -24.954 1.00 77.50 113 THR A C 1
ATOM 899 O O . THR A 1 113 ? 21.523 7.444 -25.248 1.00 77.50 113 THR A O 1
ATOM 902 N N . GLU A 1 114 ? 22.888 9.124 -24.627 1.00 72.81 114 GLU A N 1
ATOM 903 C CA . GLU A 1 114 ? 21.865 10.176 -24.657 1.00 72.81 114 GLU A CA 1
ATOM 904 C C . GLU A 1 114 ? 21.263 10.322 -26.065 1.00 72.81 114 GLU A C 1
ATOM 906 O O . GLU A 1 114 ? 21.975 10.217 -27.066 1.00 72.81 114 GLU A O 1
ATOM 911 N N . ASN A 1 115 ? 19.959 10.590 -26.144 1.00 65.25 115 ASN A N 1
ATOM 912 C CA . ASN A 1 115 ? 19.188 10.767 -27.380 1.00 65.25 115 ASN A CA 1
ATOM 913 C C . ASN A 1 115 ? 19.225 9.553 -28.326 1.00 65.25 115 ASN A C 1
ATOM 915 O O . ASN A 1 115 ? 19.211 9.699 -29.550 1.00 65.25 115 ASN A O 1
ATOM 919 N N . THR A 1 116 ? 19.275 8.339 -27.773 1.00 67.56 116 THR A N 1
ATOM 920 C CA . THR A 1 116 ? 19.254 7.099 -28.560 1.00 67.56 116 THR A CA 1
ATOM 921 C C . THR A 1 116 ? 18.117 6.166 -28.159 1.00 67.56 116 THR A C 1
ATOM 923 O O . THR A 1 116 ? 17.420 6.370 -27.164 1.00 67.56 116 THR A O 1
ATOM 926 N N . PHE A 1 117 ? 17.953 5.091 -28.934 1.00 62.81 117 PHE A N 1
ATOM 927 C CA . PHE A 1 117 ? 16.970 4.037 -28.683 1.00 62.81 117 PHE A CA 1
ATOM 928 C C . PHE A 1 117 ? 17.175 3.305 -27.339 1.00 62.81 117 PHE A C 1
ATOM 930 O O . PHE A 1 117 ? 16.293 2.567 -26.901 1.00 62.81 117 PHE A O 1
ATOM 937 N N . ASP A 1 118 ? 18.291 3.543 -26.640 1.00 70.44 118 ASP A N 1
ATOM 938 C CA . ASP A 1 118 ? 18.520 3.039 -25.284 1.00 70.44 118 ASP A CA 1
ATOM 939 C C . ASP A 1 118 ? 17.392 3.458 -24.322 1.00 70.44 118 ASP A C 1
ATOM 941 O O . ASP A 1 118 ? 16.976 2.655 -23.485 1.00 70.44 118 ASP A O 1
ATOM 945 N N . ALA A 1 119 ? 16.830 4.667 -24.473 1.00 66.81 119 ALA A N 1
ATOM 946 C CA . ALA A 1 119 ? 15.714 5.152 -23.652 1.00 66.81 119 ALA A CA 1
ATOM 947 C C . ALA A 1 119 ? 14.480 4.237 -23.742 1.00 66.81 119 ALA A C 1
ATOM 949 O O . ALA A 1 119 ? 13.854 3.905 -22.732 1.00 66.81 119 ALA A O 1
ATOM 950 N N . TYR A 1 120 ? 14.166 3.786 -24.957 1.00 64.56 120 TYR A N 1
ATOM 951 C CA . TYR A 1 120 ? 13.047 2.891 -25.229 1.00 64.56 120 TYR A CA 1
ATOM 952 C C . TYR A 1 120 ? 13.274 1.493 -24.638 1.00 64.56 120 TYR A C 1
ATOM 954 O O . TYR A 1 120 ? 12.373 0.890 -24.044 1.00 64.56 120 TYR A O 1
ATOM 962 N N . LEU A 1 121 ? 14.501 0.979 -24.746 1.00 73.38 121 LEU A N 1
ATOM 963 C CA . LEU A 1 121 ? 14.859 -0.317 -24.170 1.00 73.38 121 LEU A CA 1
ATOM 964 C C . LEU A 1 121 ? 14.757 -0.286 -22.641 1.00 73.38 121 LEU A C 1
ATOM 966 O O . LEU A 1 121 ? 14.175 -1.198 -22.051 1.00 73.38 121 LEU A O 1
ATOM 970 N N . TRP A 1 122 ? 15.229 0.783 -21.997 1.00 79.94 122 TRP A N 1
ATOM 971 C CA . TRP A 1 122 ? 15.088 0.953 -20.550 1.00 79.94 122 TRP A CA 1
ATOM 972 C C . TRP A 1 122 ? 13.632 1.100 -20.108 1.00 79.94 122 TRP A C 1
ATOM 974 O O . TRP A 1 122 ? 13.247 0.460 -19.130 1.00 79.94 122 TRP A O 1
ATOM 984 N N . GLN A 1 123 ? 12.797 1.825 -20.858 1.00 70.06 123 GLN A N 1
ATOM 985 C CA . GLN A 1 123 ? 11.348 1.880 -20.616 1.00 70.06 123 GLN A CA 1
ATOM 986 C C . GLN A 1 123 ? 10.697 0.494 -20.706 1.00 70.06 123 GLN A C 1
ATOM 988 O O . GLN A 1 123 ? 9.847 0.130 -19.893 1.00 70.06 123 GLN A O 1
ATOM 993 N N . THR A 1 124 ? 11.111 -0.310 -21.684 1.00 71.75 124 THR A N 1
ATOM 994 C CA . THR A 1 124 ? 10.607 -1.675 -21.854 1.00 71.75 124 THR A CA 1
ATOM 995 C C . THR A 1 124 ? 10.984 -2.559 -20.664 1.00 71.75 124 THR A C 1
ATOM 997 O O . THR A 1 124 ? 10.150 -3.325 -20.174 1.00 71.75 124 THR A O 1
ATOM 1000 N N . ILE A 1 125 ? 12.222 -2.455 -20.168 1.00 82.12 125 ILE A N 1
ATOM 1001 C CA . ILE A 1 125 ? 12.649 -3.163 -18.953 1.00 82.12 125 ILE A CA 1
ATOM 1002 C C . ILE A 1 125 ? 11.852 -2.671 -17.741 1.00 82.12 125 ILE A C 1
ATOM 1004 O O . ILE A 1 125 ? 11.364 -3.500 -16.974 1.00 82.12 125 ILE A O 1
ATOM 1008 N N . GLU A 1 126 ? 11.693 -1.357 -17.579 1.00 75.44 126 GLU A N 1
ATOM 1009 C CA . GLU A 1 126 ? 10.952 -0.736 -16.478 1.00 75.44 126 GLU A CA 1
ATOM 1010 C C . GLU A 1 126 ? 9.517 -1.274 -16.397 1.00 75.44 126 GLU A C 1
ATOM 1012 O O . GLU A 1 126 ? 9.091 -1.754 -15.345 1.00 75.44 126 GLU A O 1
ATOM 1017 N N . ASN A 1 127 ? 8.794 -1.274 -17.519 1.00 70.31 127 ASN A N 1
ATOM 1018 C CA . ASN A 1 127 ? 7.419 -1.768 -17.592 1.00 70.31 127 ASN A CA 1
ATOM 1019 C C . ASN A 1 127 ? 7.323 -3.261 -17.249 1.00 70.31 127 ASN A C 1
ATOM 1021 O O . ASN A 1 127 ? 6.462 -3.669 -16.466 1.00 70.31 127 ASN A O 1
ATOM 1025 N N . LYS A 1 128 ? 8.237 -4.083 -17.783 1.00 79.56 128 LYS A N 1
ATOM 1026 C CA . LYS A 1 128 ? 8.289 -5.521 -17.470 1.00 79.56 128 LYS A CA 1
ATOM 1027 C C . LYS A 1 128 ? 8.571 -5.762 -15.991 1.00 79.56 128 LYS A C 1
ATOM 1029 O O . LYS A 1 128 ? 7.939 -6.624 -15.386 1.00 79.56 128 LYS A O 1
ATOM 1034 N N . GLN A 1 129 ? 9.492 -5.000 -15.409 1.00 77.50 129 GLN A N 1
ATOM 1035 C CA . GLN A 1 129 ? 9.849 -5.129 -14.004 1.00 77.50 129 GLN A CA 1
ATOM 1036 C C . GLN A 1 129 ? 8.696 -4.703 -13.089 1.00 77.50 129 GLN A C 1
ATOM 1038 O O . GLN A 1 129 ? 8.362 -5.432 -12.159 1.00 77.50 129 GLN A O 1
ATOM 1043 N N . LYS A 1 130 ? 8.015 -3.590 -13.396 1.00 70.75 130 LYS A N 1
ATOM 1044 C CA . LYS A 1 130 ? 6.806 -3.151 -12.676 1.00 70.75 130 LYS A CA 1
ATOM 1045 C C . LYS A 1 130 ? 5.744 -4.251 -12.632 1.00 70.75 130 LYS A C 1
ATOM 1047 O O . LYS A 1 130 ? 5.199 -4.530 -11.567 1.00 70.75 130 LYS A O 1
ATOM 1052 N N . PHE A 1 131 ? 5.492 -4.909 -13.762 1.00 70.62 131 PHE A N 1
ATOM 1053 C CA . PHE A 1 131 ? 4.536 -6.014 -13.838 1.00 70.62 131 PHE A CA 1
ATOM 1054 C C . PHE A 1 131 ? 4.971 -7.234 -13.007 1.00 70.62 131 PHE A C 1
ATOM 1056 O O . PHE A 1 131 ? 4.173 -7.785 -12.248 1.00 70.62 131 PHE A O 1
ATOM 1063 N N . ILE A 1 132 ? 6.247 -7.628 -13.092 1.00 75.19 132 ILE A N 1
ATOM 1064 C CA . ILE A 1 132 ? 6.804 -8.723 -12.279 1.00 75.19 132 ILE A CA 1
ATOM 1065 C C . ILE A 1 132 ? 6.634 -8.419 -10.786 1.00 75.19 132 ILE A C 1
ATOM 1067 O O . ILE A 1 132 ? 6.174 -9.277 -10.032 1.00 75.19 132 ILE A O 1
ATOM 1071 N N . SER A 1 133 ? 6.937 -7.195 -10.363 1.00 71.38 133 SER A N 1
ATOM 1072 C CA . SER A 1 133 ? 6.864 -6.783 -8.960 1.00 71.38 133 SER A CA 1
ATOM 1073 C C . SER A 1 133 ? 5.427 -6.721 -8.442 1.00 71.38 133 SER A C 1
ATOM 1075 O O . SER A 1 133 ? 5.163 -7.132 -7.311 1.00 71.38 133 SER A O 1
ATOM 1077 N N . GLN A 1 134 ? 4.460 -6.336 -9.278 1.00 66.31 134 GLN A N 1
ATOM 1078 C CA . GLN A 1 134 ? 3.034 -6.447 -8.943 1.00 66.31 134 GLN A CA 1
ATOM 1079 C C . GLN A 1 134 ? 2.596 -7.903 -8.715 1.00 66.31 134 GLN A C 1
ATOM 1081 O O . GLN A 1 134 ? 1.860 -8.188 -7.772 1.00 66.31 134 GLN A O 1
ATOM 1086 N N . ILE A 1 135 ? 3.076 -8.844 -9.532 1.00 71.75 135 ILE A N 1
ATOM 1087 C CA . ILE A 1 135 ? 2.766 -10.272 -9.362 1.00 71.75 135 ILE A CA 1
ATOM 1088 C C . ILE A 1 135 ? 3.432 -10.840 -8.103 1.00 71.75 135 ILE A C 1
ATOM 1090 O O . ILE A 1 135 ? 2.774 -11.504 -7.298 1.00 71.75 135 ILE A O 1
ATOM 1094 N N . MET A 1 136 ? 4.727 -10.573 -7.910 1.00 69.06 136 MET A N 1
ATOM 1095 C CA . MET A 1 136 ? 5.521 -11.114 -6.797 1.00 69.06 136 MET A CA 1
ATOM 1096 C C . MET A 1 136 ? 4.982 -10.701 -5.427 1.00 69.06 136 MET A C 1
ATOM 1098 O O . MET A 1 136 ? 5.117 -11.438 -4.452 1.00 69.06 136 MET A O 1
ATOM 1102 N N . THR A 1 137 ? 4.343 -9.539 -5.354 1.00 62.97 137 THR A N 1
ATOM 1103 C CA . THR A 1 137 ? 3.839 -8.973 -4.101 1.00 62.97 137 THR A CA 1
ATOM 1104 C C . THR A 1 137 ? 2.437 -9.465 -3.756 1.00 62.97 137 THR A C 1
ATOM 1106 O O . THR A 1 137 ? 2.010 -9.303 -2.615 1.00 62.97 137 THR A O 1
ATOM 1109 N N . SER A 1 138 ? 1.732 -10.122 -4.695 1.00 53.25 138 SER A N 1
ATOM 1110 C CA . SER A 1 138 ? 0.383 -10.699 -4.517 1.00 53.25 138 SER A CA 1
ATOM 1111 C C . SER A 1 138 ? -0.654 -9.741 -3.904 1.00 53.25 138 SER A C 1
ATOM 1113 O O . SER A 1 138 ? -1.695 -10.172 -3.404 1.00 53.25 138 SER A O 1
ATOM 1115 N N . LYS A 1 139 ? -0.397 -8.430 -3.942 1.00 50.88 139 LYS A N 1
ATOM 1116 C CA . LYS A 1 139 ? -1.313 -7.394 -3.470 1.00 50.88 139 LYS A CA 1
ATOM 1117 C C . LYS A 1 139 ? -2.106 -6.893 -4.672 1.00 50.88 139 LYS A C 1
ATOM 1119 O O . LYS A 1 139 ? -1.533 -6.393 -5.635 1.00 50.88 139 LYS A O 1
ATOM 1124 N N . THR A 1 140 ? -3.431 -7.016 -4.611 1.00 44.03 140 THR A N 1
ATOM 1125 C CA . THR A 1 140 ? -4.363 -6.343 -5.529 1.00 44.03 140 THR A CA 1
ATOM 1126 C C . THR A 1 140 ? -3.948 -4.873 -5.658 1.00 44.03 140 THR A C 1
ATOM 1128 O O . THR A 1 140 ? -3.618 -4.268 -4.628 1.00 44.03 140 THR A O 1
ATOM 1131 N N . PRO A 1 141 ? -3.932 -4.273 -6.867 1.00 44.56 141 PRO A N 1
ATOM 1132 C CA . PRO A 1 141 ? -3.515 -2.888 -7.008 1.00 44.56 141 PRO A CA 1
ATOM 1133 C C . PRO A 1 141 ? -4.393 -2.038 -6.090 1.00 44.56 141 PRO A C 1
ATOM 1135 O O . PRO A 1 141 ? -5.612 -2.188 -6.071 1.00 44.56 141 PRO A O 1
ATOM 1138 N N . VAL A 1 142 ? -3.761 -1.141 -5.333 1.00 40.22 142 VAL A N 1
ATOM 1139 C CA . VAL A 1 142 ? -4.401 -0.194 -4.406 1.00 40.22 142 VAL A CA 1
ATOM 1140 C C . VAL A 1 142 ? -4.691 -0.753 -3.003 1.00 40.22 142 VAL A C 1
ATOM 1142 O O . VAL A 1 142 ? -5.837 -0.935 -2.599 1.00 40.22 142 VAL A O 1
ATOM 1145 N N . ARG A 1 143 ? -3.635 -0.898 -2.194 1.00 42.47 143 ARG A N 1
ATOM 1146 C CA . ARG A 1 143 ? -3.474 -0.260 -0.863 1.00 42.47 143 ARG A CA 1
ATOM 1147 C C . ARG A 1 143 ? -2.212 -0.827 -0.210 1.00 42.47 143 ARG A C 1
ATOM 1149 O O . ARG A 1 143 ? -2.096 -2.032 -0.053 1.00 42.47 143 ARG A O 1
ATOM 1156 N N . VAL A 1 144 ? -1.327 0.064 0.236 1.00 39.72 144 VAL A N 1
ATOM 1157 C CA . VAL A 1 144 ? 0.021 -0.186 0.791 1.00 39.72 144 VAL A CA 1
ATOM 1158 C C . VAL A 1 144 ? 1.112 -0.254 -0.288 1.00 39.72 144 VAL A C 1
ATOM 1160 O O . VAL A 1 144 ? 1.519 -1.314 -0.748 1.00 39.72 144 VAL A O 1
ATOM 1163 N N . ALA A 1 145 ? 1.592 0.935 -0.661 1.00 44.91 145 ALA A N 1
ATOM 1164 C CA . ALA A 1 145 ? 2.763 1.184 -1.500 1.00 44.91 145 ALA A CA 1
ATOM 1165 C C . ALA A 1 145 ? 4.082 0.897 -0.748 1.00 44.91 145 ALA A C 1
ATOM 1167 O O . ALA A 1 145 ? 4.933 1.771 -0.628 1.00 44.91 145 ALA A O 1
ATOM 1168 N N . GLU A 1 146 ? 4.229 -0.305 -0.189 1.00 39.31 146 GLU A N 1
ATOM 1169 C CA . GLU A 1 146 ? 5.536 -0.782 0.299 1.00 39.31 146 GLU A CA 1
ATOM 1170 C C . GLU A 1 146 ? 6.369 -1.436 -0.808 1.00 39.31 146 GLU A C 1
ATOM 1172 O O . GLU A 1 146 ? 7.558 -1.646 -0.618 1.00 39.31 146 GLU A O 1
ATOM 1177 N N . ASP A 1 147 ? 5.779 -1.690 -1.977 1.00 44.91 147 ASP A N 1
ATOM 1178 C CA . ASP A 1 147 ? 6.438 -2.409 -3.064 1.00 44.91 147 ASP A CA 1
ATOM 1179 C C . ASP A 1 147 ? 6.715 -1.504 -4.273 1.00 44.91 147 ASP A C 1
ATOM 1181 O O . ASP A 1 147 ? 6.369 -1.823 -5.412 1.00 44.91 147 ASP A O 1
ATOM 1185 N N . VAL A 1 148 ? 7.330 -0.341 -4.033 1.00 50.59 148 VAL A N 1
ATOM 1186 C CA . VAL A 1 148 ? 8.049 0.336 -5.119 1.00 50.59 148 VAL A CA 1
ATOM 1187 C C . VAL A 1 148 ? 9.375 -0.397 -5.265 1.00 50.59 148 VAL A C 1
ATOM 1189 O O . VAL A 1 148 ? 10.281 -0.238 -4.454 1.00 50.59 148 VAL A O 1
ATOM 1192 N N . ASP A 1 149 ? 9.449 -1.267 -6.262 1.00 54.38 149 ASP A N 1
ATOM 1193 C CA . ASP A 1 149 ? 10.642 -2.047 -6.546 1.00 54.38 149 ASP A CA 1
ATOM 1194 C C . ASP A 1 149 ? 11.815 -1.125 -6.917 1.00 54.38 149 ASP A C 1
ATOM 1196 O O . ASP A 1 149 ? 11.761 -0.400 -7.914 1.00 54.38 149 ASP A O 1
ATOM 1200 N N . GLU A 1 150 ? 12.879 -1.173 -6.113 1.00 50.69 150 GLU A N 1
ATOM 1201 C CA . GLU A 1 150 ? 14.116 -0.395 -6.256 1.00 50.69 150 GLU A CA 1
ATOM 1202 C C . GLU A 1 150 ? 14.745 -0.553 -7.649 1.00 50.69 150 GLU A C 1
ATOM 1204 O O . GLU A 1 150 ? 15.333 0.385 -8.192 1.00 50.69 150 GLU A O 1
ATOM 1209 N N . SER A 1 151 ? 14.562 -1.714 -8.285 1.00 54.06 151 SER A N 1
ATOM 1210 C CA . SER A 1 151 ? 15.054 -1.936 -9.644 1.00 54.06 151 SER A CA 1
ATOM 1211 C C . SER A 1 151 ? 14.254 -1.168 -10.703 1.00 54.06 151 SER A C 1
ATOM 1213 O O . SER A 1 151 ? 14.852 -0.660 -11.649 1.00 54.06 151 SER A O 1
ATOM 1215 N N . SER A 1 152 ? 12.940 -0.986 -10.517 1.00 55.84 152 SER A N 1
ATOM 1216 C CA . SER A 1 152 ? 12.103 -0.174 -11.415 1.00 55.84 152 SER A CA 1
ATOM 1217 C C . SER A 1 152 ? 12.444 1.320 -11.349 1.00 55.84 152 SER A C 1
ATOM 1219 O O . SER A 1 152 ? 12.495 1.979 -12.385 1.00 55.84 152 SER A O 1
ATOM 1221 N N . LEU A 1 153 ? 12.771 1.827 -10.154 1.00 56.03 153 LEU A N 1
ATOM 1222 C CA . LEU A 1 153 ? 13.241 3.200 -9.929 1.00 56.03 153 LEU A CA 1
ATOM 1223 C C . LEU A 1 153 ? 14.560 3.470 -10.660 1.00 56.03 153 LEU A C 1
ATOM 1225 O O . LEU A 1 153 ? 14.684 4.454 -11.383 1.00 56.03 153 LEU A O 1
ATOM 1229 N N . ASN A 1 154 ? 15.512 2.545 -10.546 1.00 60.06 154 ASN A N 1
ATOM 1230 C CA . ASN A 1 154 ? 16.807 2.641 -11.217 1.00 60.06 154 ASN A CA 1
ATOM 1231 C C . ASN A 1 154 ? 16.659 2.609 -12.756 1.00 60.06 154 ASN A C 1
ATOM 1233 O O . ASN A 1 154 ? 17.375 3.299 -13.472 1.00 60.06 154 ASN A O 1
ATOM 1237 N N . TYR A 1 155 ? 15.700 1.853 -13.304 1.00 66.31 155 TYR A N 1
ATOM 1238 C CA . TYR A 1 155 ? 15.444 1.849 -14.753 1.00 66.31 155 TYR A CA 1
ATOM 1239 C C . TYR A 1 155 ? 14.783 3.140 -15.247 1.00 66.31 155 TYR A C 1
ATOM 1241 O O . TYR A 1 155 ? 15.137 3.622 -16.325 1.00 66.31 155 TYR A O 1
ATOM 1249 N N . ALA A 1 156 ? 13.893 3.733 -14.448 1.00 60.72 156 ALA A N 1
ATOM 1250 C CA . ALA A 1 156 ? 13.317 5.045 -14.732 1.00 60.72 156 ALA A CA 1
ATOM 1251 C C . ALA A 1 156 ? 14.387 6.156 -14.718 1.00 60.72 156 ALA A C 1
ATOM 1253 O O . ALA A 1 156 ? 14.409 7.001 -15.615 1.00 60.72 156 ALA A O 1
ATOM 1254 N N . GLU A 1 157 ? 15.326 6.111 -13.765 1.00 61.41 157 GLU A N 1
ATOM 1255 C CA . GLU A 1 157 ? 16.471 7.033 -13.685 1.00 61.41 157 GLU A CA 1
ATOM 1256 C C . GLU A 1 157 ? 17.342 6.948 -14.938 1.00 61.41 157 GLU A C 1
ATOM 1258 O O . GLU A 1 157 ? 17.717 7.963 -15.530 1.00 61.41 157 GLU A O 1
ATOM 1263 N N . ILE A 1 158 ? 17.624 5.723 -15.379 1.00 63.56 158 ILE A N 1
ATOM 1264 C CA . ILE A 1 158 ? 18.422 5.478 -16.574 1.00 63.56 158 ILE A CA 1
ATOM 1265 C C . ILE A 1 158 ? 17.684 5.940 -17.844 1.00 63.56 158 ILE A C 1
ATOM 1267 O O . ILE A 1 158 ? 18.312 6.535 -18.723 1.00 63.56 158 ILE A O 1
ATOM 1271 N N . LYS A 1 159 ? 16.360 5.749 -17.933 1.00 64.50 159 LYS A N 1
ATOM 1272 C CA . LYS A 1 159 ? 15.529 6.298 -19.019 1.00 64.50 159 LYS A CA 1
ATOM 1273 C C . LYS A 1 159 ? 15.602 7.828 -19.058 1.00 64.50 159 LYS A C 1
ATOM 1275 O O . LYS A 1 159 ? 15.801 8.391 -20.130 1.00 64.50 159 LYS A O 1
ATOM 1280 N N . ALA A 1 160 ? 15.481 8.494 -17.909 1.00 59.97 160 ALA A N 1
ATOM 1281 C CA . ALA A 1 160 ? 15.536 9.954 -17.823 1.00 59.97 160 ALA A CA 1
ATOM 1282 C C . ALA A 1 160 ? 16.902 10.517 -18.254 1.00 59.97 160 ALA A C 1
ATOM 1284 O O . ALA A 1 160 ? 16.968 11.545 -18.929 1.00 59.97 160 ALA A O 1
ATOM 1285 N N . LEU A 1 161 ? 17.995 9.822 -17.915 1.00 62.09 161 LEU A N 1
ATOM 1286 C CA . LEU A 1 161 ? 19.334 10.151 -18.414 1.00 62.09 161 LEU A CA 1
ATOM 1287 C C . LEU A 1 161 ? 19.447 9.925 -19.929 1.00 62.09 161 LEU A C 1
ATOM 1289 O O . LEU A 1 161 ? 20.011 10.763 -20.625 1.00 62.09 161 LEU A O 1
ATOM 1293 N N . ALA A 1 162 ? 18.869 8.840 -20.454 1.00 63.59 162 ALA A N 1
ATOM 1294 C CA . ALA A 1 162 ? 18.876 8.534 -21.885 1.00 63.59 162 ALA A CA 1
ATOM 1295 C C . ALA A 1 162 ? 18.148 9.593 -22.727 1.00 63.59 162 ALA A C 1
ATOM 1297 O O . ALA A 1 162 ? 18.561 9.870 -23.850 1.00 63.59 162 ALA A O 1
ATOM 1298 N N . THR A 1 163 ? 17.074 10.188 -22.205 1.00 64.06 163 THR A N 1
ATOM 1299 C CA . THR A 1 163 ? 16.289 11.204 -22.923 1.00 64.06 163 THR A CA 1
ATOM 1300 C C . THR A 1 163 ? 16.954 12.576 -22.975 1.00 64.06 163 THR A C 1
ATOM 1302 O O . THR A 1 163 ? 16.512 13.420 -23.743 1.00 64.06 163 THR A O 1
ATOM 1305 N N . GLY A 1 164 ? 17.969 12.840 -22.145 1.00 63.91 164 GLY A N 1
ATOM 1306 C CA . GLY A 1 164 ? 18.684 14.122 -22.116 1.00 63.91 164 GLY A CA 1
ATOM 1307 C C . GLY A 1 164 ? 17.868 15.341 -21.649 1.00 63.91 164 GLY A C 1
ATOM 1308 O O . GLY A 1 164 ? 18.469 16.366 -21.337 1.00 63.91 164 GLY A O 1
ATOM 1309 N N . ASP A 1 165 ? 16.533 15.253 -21.557 1.00 70.19 165 ASP A N 1
ATOM 1310 C CA . ASP A 1 165 ? 15.661 16.341 -21.103 1.00 70.19 165 ASP A CA 1
ATOM 1311 C C . ASP A 1 165 ? 15.675 16.475 -19.563 1.00 70.19 165 ASP A C 1
ATOM 1313 O O . ASP A 1 165 ? 15.170 15.593 -18.850 1.00 70.19 165 ASP A O 1
ATOM 1317 N N . PRO A 1 166 ? 16.183 17.599 -19.011 1.00 73.00 166 PRO A N 1
ATOM 1318 C CA . PRO A 1 166 ? 16.162 17.863 -17.574 1.00 73.00 166 PRO A CA 1
ATOM 1319 C C . PRO A 1 166 ? 14.758 17.810 -16.952 1.00 73.00 166 PRO A C 1
ATOM 1321 O O . PRO A 1 166 ? 14.633 17.489 -15.767 1.00 73.00 166 PRO A O 1
ATOM 1324 N N . LYS A 1 167 ? 13.702 18.085 -17.729 1.00 75.00 167 LYS A N 1
ATOM 1325 C CA . LYS A 1 167 ? 12.306 18.038 -17.272 1.00 75.00 167 LYS A CA 1
ATOM 1326 C C . LYS A 1 167 ? 11.840 16.615 -16.966 1.00 75.00 167 LYS A C 1
ATOM 1328 O O . LYS A 1 167 ? 11.090 16.417 -16.015 1.00 75.00 167 LYS A O 1
ATOM 1333 N N . ILE A 1 168 ? 12.287 15.615 -17.727 1.00 69.19 168 ILE A N 1
ATOM 1334 C CA . ILE A 1 168 ? 11.914 14.209 -17.494 1.00 69.19 168 ILE A CA 1
ATOM 1335 C C . ILE A 1 168 ? 12.534 13.713 -16.184 1.00 69.19 168 ILE A C 1
ATOM 1337 O O . ILE A 1 168 ? 11.863 13.052 -15.388 1.00 69.19 168 ILE A O 1
ATOM 1341 N N . LYS A 1 169 ? 13.783 14.106 -15.913 1.00 70.19 169 LYS A N 1
ATOM 1342 C CA . LYS A 1 169 ? 14.450 13.833 -14.636 1.00 70.19 169 LYS A CA 1
ATOM 1343 C C . LYS A 1 169 ? 13.734 14.504 -13.463 1.00 70.19 169 LYS A C 1
ATOM 1345 O O . LYS A 1 169 ? 13.405 13.832 -12.490 1.00 70.19 169 LYS A O 1
ATOM 1350 N N . GLU A 1 170 ? 13.431 15.799 -13.583 1.00 78.12 170 GLU A N 1
ATOM 1351 C CA . GLU A 1 170 ? 12.684 16.536 -12.555 1.00 78.12 170 GLU A CA 1
ATOM 1352 C C . GLU A 1 170 ? 11.314 15.886 -12.280 1.00 78.12 170 GLU A C 1
ATOM 1354 O O . GLU A 1 170 ? 10.904 15.773 -11.125 1.00 78.12 170 GLU A O 1
ATOM 1359 N N . LYS A 1 171 ? 10.624 15.393 -13.318 1.00 74.75 171 LYS A N 1
ATOM 1360 C CA . LYS A 1 171 ? 9.324 14.718 -13.189 1.00 74.75 171 LYS A CA 1
ATOM 1361 C C . LYS A 1 171 ? 9.439 13.438 -12.386 1.00 74.75 171 LYS A C 1
ATOM 1363 O O . LYS A 1 171 ? 8.612 13.211 -11.509 1.00 74.75 171 LYS A O 1
ATOM 1368 N N . MET A 1 172 ? 10.438 12.617 -12.681 1.00 68.69 172 MET A N 1
ATOM 1369 C CA . MET A 1 172 ? 10.650 11.359 -11.977 1.00 68.69 172 MET A CA 1
ATOM 1370 C C . MET A 1 172 ? 11.006 11.594 -10.502 1.00 68.69 172 MET A C 1
ATOM 1372 O O . MET A 1 172 ? 10.417 10.960 -9.625 1.00 68.69 172 MET A O 1
ATOM 1376 N N . ASP A 1 173 ? 11.902 12.544 -10.217 1.00 71.81 173 ASP A N 1
ATOM 1377 C CA . ASP A 1 173 ? 12.254 12.917 -8.842 1.00 71.81 173 ASP A CA 1
ATOM 1378 C C . ASP A 1 173 ? 11.009 13.396 -8.074 1.00 71.81 173 ASP A C 1
ATOM 1380 O O . ASP A 1 173 ? 10.723 12.927 -6.967 1.00 71.81 173 ASP A O 1
ATOM 1384 N N . LEU A 1 174 ? 10.204 14.267 -8.691 1.00 77.44 174 LEU A N 1
ATOM 1385 C CA . LEU A 1 174 ? 8.955 14.750 -8.105 1.00 77.44 174 LEU A CA 1
ATOM 1386 C C . LEU A 1 174 ? 7.920 13.640 -7.911 1.00 77.44 174 LEU A C 1
ATOM 1388 O O . LEU A 1 174 ? 7.229 13.649 -6.893 1.00 77.44 174 LEU A O 1
ATOM 1392 N N . ASP A 1 175 ? 7.792 12.688 -8.835 1.00 69.75 175 ASP A N 1
ATOM 1393 C CA . ASP A 1 175 ? 6.812 11.599 -8.735 1.00 69.75 175 ASP A CA 1
ATOM 1394 C C . ASP A 1 175 ? 7.131 10.670 -7.555 1.00 69.75 175 ASP A C 1
ATOM 1396 O O . ASP A 1 175 ? 6.245 10.313 -6.767 1.00 69.75 175 ASP A O 1
ATOM 1400 N N . ASN A 1 176 ? 8.418 10.389 -7.340 1.00 69.69 176 ASN A N 1
ATOM 1401 C CA . ASN A 1 176 ? 8.908 9.645 -6.180 1.00 69.69 176 ASN A CA 1
ATOM 1402 C C . ASN A 1 176 ? 8.598 10.374 -4.867 1.00 69.69 176 ASN A C 1
ATOM 1404 O O . ASN A 1 176 ? 8.063 9.792 -3.912 1.00 69.69 176 ASN A O 1
ATOM 1408 N N . GLU A 1 177 ? 8.901 11.669 -4.810 1.00 79.00 177 GLU A N 1
ATOM 1409 C CA . GLU A 1 177 ? 8.655 12.484 -3.625 1.00 79.00 177 GLU A CA 1
ATOM 1410 C C . GLU A 1 177 ? 7.158 12.638 -3.327 1.00 79.00 177 GLU A C 1
ATOM 1412 O O . GLU A 1 177 ? 6.739 12.483 -2.176 1.00 79.00 177 GLU A O 1
ATOM 1417 N N . VAL A 1 178 ? 6.336 12.888 -4.350 1.00 79.69 178 VAL A N 1
ATOM 1418 C CA . VAL A 1 178 ? 4.873 12.981 -4.236 1.00 79.69 178 VAL A CA 1
ATOM 1419 C C . VAL A 1 178 ? 4.289 11.654 -3.769 1.00 79.69 178 VAL A C 1
ATOM 1421 O O . VAL A 1 178 ? 3.435 11.654 -2.881 1.00 79.69 178 VAL A O 1
ATOM 1424 N N . THR A 1 179 ? 4.760 10.526 -4.299 1.00 72.81 179 THR A N 1
ATOM 1425 C CA . THR A 1 179 ? 4.311 9.191 -3.881 1.00 72.81 179 THR A CA 1
ATOM 1426 C C . THR A 1 179 ? 4.588 8.957 -2.397 1.00 72.81 179 THR A C 1
ATOM 1428 O O . THR A 1 179 ? 3.677 8.607 -1.636 1.00 72.81 179 THR A O 1
ATOM 1431 N N . LYS A 1 180 ? 5.810 9.251 -1.942 1.00 77.00 180 LYS A N 1
ATOM 1432 C CA . LYS A 1 180 ? 6.191 9.151 -0.525 1.00 77.00 180 LYS A CA 1
ATOM 1433 C C . LYS A 1 180 ? 5.351 10.070 0.367 1.00 77.00 180 LYS A C 1
ATOM 1435 O O . LYS A 1 180 ? 4.903 9.662 1.439 1.00 77.00 180 LYS A O 1
ATOM 1440 N N . LEU A 1 181 ? 5.108 11.307 -0.060 1.00 82.25 181 LEU A N 1
ATOM 1441 C CA . LEU A 1 181 ? 4.315 12.276 0.698 1.00 82.25 181 LEU A CA 1
ATOM 1442 C C . LEU A 1 181 ? 2.828 11.899 0.764 1.00 82.25 181 LEU A C 1
ATOM 1444 O O . LEU A 1 181 ? 2.234 11.994 1.838 1.00 82.25 181 LEU A O 1
ATOM 1448 N N . LYS A 1 182 ? 2.237 11.401 -0.331 1.00 78.50 182 LYS A N 1
ATOM 1449 C CA . LYS A 1 182 ? 0.861 10.869 -0.354 1.00 78.50 182 LYS A CA 1
ATOM 1450 C C . LYS A 1 182 ? 0.702 9.669 0.576 1.00 78.50 182 LYS A C 1
ATOM 1452 O O . LYS A 1 182 ? -0.327 9.538 1.235 1.00 78.50 182 LYS A O 1
ATOM 1457 N N . MET A 1 183 ? 1.720 8.814 0.679 1.00 76.19 183 MET A N 1
ATOM 1458 C CA . MET A 1 183 ? 1.722 7.699 1.629 1.00 76.19 183 MET A CA 1
ATOM 1459 C C . MET A 1 183 ? 1.683 8.194 3.081 1.00 76.19 183 MET A C 1
ATOM 1461 O O . MET A 1 183 ? 0.874 7.709 3.877 1.00 76.19 183 MET A O 1
ATOM 1465 N N . LEU A 1 184 ? 2.517 9.181 3.422 1.00 81.50 184 LEU A N 1
ATOM 1466 C CA . LEU A 1 184 ? 2.506 9.802 4.749 1.00 81.50 184 LEU A CA 1
ATOM 1467 C C . LEU A 1 184 ? 1.156 10.473 5.045 1.00 81.50 184 LEU A C 1
ATOM 1469 O O . LEU A 1 184 ? 0.630 10.316 6.146 1.00 81.50 184 LEU A O 1
ATOM 1473 N N . GLU A 1 185 ? 0.561 11.147 4.058 1.00 85.62 185 GLU A N 1
ATOM 1474 C CA . GLU A 1 185 ? -0.763 11.765 4.183 1.00 85.62 185 GLU A CA 1
ATOM 1475 C C . GLU A 1 185 ? -1.863 10.714 4.423 1.00 85.62 185 GLU A C 1
ATOM 1477 O O . GLU A 1 185 ? -2.716 10.888 5.296 1.00 85.62 185 GLU A O 1
ATOM 1482 N N . ALA A 1 186 ? -1.840 9.597 3.693 1.00 78.25 186 ALA A N 1
ATOM 1483 C CA . ALA A 1 186 ? -2.798 8.508 3.866 1.00 78.25 186 ALA A CA 1
ATOM 1484 C C . ALA A 1 186 ? -2.680 7.851 5.252 1.00 78.25 186 ALA A C 1
ATOM 1486 O O . ALA A 1 186 ? -3.697 7.584 5.899 1.00 78.25 186 ALA A O 1
ATOM 1487 N N . ASN A 1 187 ? -1.452 7.630 5.736 1.00 81.25 187 ASN A N 1
ATOM 1488 C CA . ASN A 1 187 ? -1.199 7.117 7.085 1.00 81.25 187 ASN A CA 1
ATOM 1489 C C . ASN A 1 187 ? -1.727 8.091 8.150 1.00 81.25 187 ASN A C 1
ATOM 1491 O O . ASN A 1 187 ? -2.477 7.685 9.041 1.00 81.25 187 ASN A O 1
ATOM 1495 N N . TYR A 1 188 ? -1.422 9.383 7.999 1.00 87.31 188 TYR A N 1
ATOM 1496 C CA . TYR A 1 188 ? -1.941 10.443 8.860 1.00 87.31 188 TYR A CA 1
ATOM 1497 C C . TYR A 1 188 ? -3.478 10.453 8.888 1.00 87.31 188 TYR A C 1
ATOM 1499 O O . TYR A 1 188 ? -4.059 10.389 9.970 1.00 87.31 188 TYR A O 1
ATOM 1507 N N . LYS A 1 189 ? -4.152 10.434 7.727 1.00 83.81 189 LYS A N 1
ATOM 1508 C CA . LYS A 1 189 ? -5.626 10.386 7.633 1.00 83.81 189 LYS A CA 1
ATOM 1509 C C . LYS A 1 189 ? -6.204 9.151 8.327 1.00 83.81 189 LYS A C 1
ATOM 1511 O O . LYS A 1 189 ? -7.137 9.277 9.113 1.00 83.81 189 LYS A O 1
ATOM 1516 N N . SER A 1 190 ? -5.629 7.970 8.091 1.00 81.25 190 SER A N 1
ATOM 1517 C CA . SER A 1 190 ? -6.062 6.716 8.728 1.00 81.25 190 SER A CA 1
ATOM 1518 C C . SER A 1 190 ? -5.933 6.765 10.255 1.00 81.25 190 SER A C 1
ATOM 1520 O O . SER A 1 190 ? -6.874 6.429 10.981 1.00 81.25 190 SER A O 1
ATOM 1522 N N . ASN A 1 191 ? -4.796 7.254 10.760 1.00 84.62 191 ASN A N 1
ATOM 1523 C CA . ASN A 1 191 ? -4.591 7.448 12.194 1.00 84.62 191 ASN A CA 1
ATOM 1524 C C . ASN A 1 191 ? -5.579 8.462 12.769 1.00 84.62 191 ASN A C 1
ATOM 1526 O O . ASN A 1 191 ? -6.121 8.216 13.847 1.00 84.62 191 ASN A O 1
ATOM 1530 N N . ARG A 1 192 ? -5.847 9.551 12.038 1.00 89.25 192 ARG A N 1
ATOM 1531 C CA . ARG A 1 192 ? -6.818 10.571 12.428 1.00 89.25 192 ARG A CA 1
ATOM 1532 C C . ARG A 1 192 ? -8.218 9.983 12.552 1.00 89.25 192 ARG A C 1
ATOM 1534 O O . ARG A 1 192 ? -8.810 10.130 13.609 1.00 89.25 192 ARG A O 1
ATOM 1541 N N . TYR A 1 193 ? -8.701 9.225 11.566 1.00 85.38 193 TYR A N 1
ATOM 1542 C CA . TYR A 1 193 ? -10.016 8.571 11.641 1.00 85.38 193 TYR A CA 1
ATOM 1543 C C . TYR A 1 193 ? -10.125 7.590 12.812 1.00 85.38 193 TYR A C 1
ATOM 1545 O O . TYR A 1 193 ? -11.123 7.578 13.531 1.00 85.38 193 TYR A O 1
ATOM 1553 N N . ARG A 1 194 ? -9.083 6.785 13.054 1.00 88.44 194 ARG A N 1
ATOM 1554 C CA . ARG A 1 194 ? -9.050 5.874 14.209 1.00 88.44 194 ARG A CA 1
ATOM 1555 C C . ARG A 1 194 ? -9.084 6.639 15.533 1.00 88.44 194 ARG A C 1
ATOM 1557 O O . ARG A 1 194 ? -9.670 6.162 16.502 1.00 88.44 194 ARG A O 1
ATOM 1564 N N . LEU A 1 195 ? -8.423 7.791 15.596 1.00 91.56 195 LEU A N 1
ATOM 1565 C CA . LEU A 1 195 ? -8.399 8.637 16.782 1.00 91.56 195 LEU A CA 1
ATOM 1566 C C . LEU A 1 195 ? -9.728 9.386 16.972 1.00 91.56 195 LEU A C 1
ATOM 1568 O O . LEU A 1 195 ? -10.220 9.440 18.095 1.00 91.56 195 LEU A O 1
ATOM 1572 N N . GLU A 1 196 ? -10.348 9.867 15.891 1.00 90.25 196 GLU A N 1
ATOM 1573 C CA . GLU A 1 196 ? -11.695 10.456 15.874 1.00 90.25 196 GLU A CA 1
ATOM 1574 C C . GLU A 1 196 ? -12.724 9.464 16.435 1.00 90.25 196 GLU A C 1
ATOM 1576 O O . GLU A 1 196 ? -13.486 9.827 17.327 1.00 90.25 196 GLU A O 1
ATOM 1581 N N . ASP A 1 197 ? -12.703 8.198 16.002 1.00 89.69 197 ASP A N 1
ATOM 1582 C CA . ASP A 1 197 ? -13.620 7.168 16.515 1.00 89.69 197 ASP A CA 1
ATOM 1583 C C . ASP A 1 197 ? -13.387 6.885 18.012 1.00 89.69 197 ASP A C 1
ATOM 1585 O O . ASP A 1 197 ? -14.339 6.815 18.794 1.00 89.69 197 ASP A O 1
ATOM 1589 N N . LYS A 1 198 ? -12.119 6.837 18.453 1.00 91.44 198 LYS A N 1
ATOM 1590 C CA . LYS A 1 198 ? -11.780 6.698 19.881 1.00 91.44 198 LYS A CA 1
ATOM 1591 C C . LYS A 1 198 ? -12.301 7.860 20.726 1.00 91.44 198 LYS A C 1
ATOM 1593 O O . LYS A 1 198 ? -12.832 7.625 21.810 1.00 91.44 198 LYS A O 1
ATOM 1598 N N . VAL A 1 199 ? -12.140 9.092 20.249 1.00 94.06 199 VAL A N 1
ATOM 1599 C CA . VAL A 1 199 ? -12.584 10.314 20.939 1.00 94.06 199 VAL A CA 1
ATOM 1600 C C . VAL A 1 199 ? -14.107 10.430 20.939 1.00 94.06 199 VAL A C 1
ATOM 1602 O O . VAL A 1 199 ? -14.681 10.835 21.947 1.00 94.06 199 VAL A O 1
ATOM 1605 N N . ALA A 1 200 ? -14.764 10.060 19.839 1.00 91.38 200 ALA A N 1
ATOM 1606 C CA . ALA A 1 200 ? -16.207 10.199 19.682 1.00 91.38 200 ALA A CA 1
ATOM 1607 C C . ALA A 1 200 ? -17.005 9.107 20.407 1.00 91.38 200 ALA A C 1
ATOM 1609 O O . ALA A 1 200 ? -18.086 9.397 20.919 1.00 91.38 200 ALA A O 1
ATOM 1610 N N . LYS A 1 201 ? -16.504 7.864 20.446 1.00 91.62 201 LYS A N 1
ATOM 1611 C CA . LYS A 1 201 ? -17.251 6.709 20.973 1.00 91.62 201 LYS A CA 1
ATOM 1612 C C . LYS A 1 201 ? -16.538 6.015 22.124 1.00 91.62 201 LYS A C 1
ATOM 1614 O O . LYS A 1 201 ? -17.080 5.952 23.224 1.00 91.62 201 LYS A O 1
ATOM 1619 N N . ASN A 1 202 ? -15.320 5.520 21.902 1.00 91.94 202 ASN A N 1
ATOM 1620 C CA . ASN A 1 202 ? -14.705 4.565 22.830 1.00 91.94 202 ASN A CA 1
ATOM 1621 C C . ASN A 1 202 ? -14.402 5.180 24.201 1.00 91.94 202 ASN A C 1
ATOM 1623 O O . ASN A 1 202 ? -14.808 4.620 25.218 1.00 91.94 202 ASN A O 1
ATOM 1627 N N . TYR A 1 203 ? -13.714 6.325 24.243 1.00 93.94 203 TYR A N 1
ATOM 1628 C CA . TYR A 1 203 ? -13.374 6.978 25.508 1.00 93.94 203 TYR A CA 1
ATOM 1629 C C . TYR A 1 203 ? -14.618 7.488 26.254 1.00 93.94 203 TYR A C 1
ATOM 1631 O O . TYR A 1 203 ? -14.721 7.196 27.446 1.00 93.94 203 TYR A O 1
ATOM 1639 N N . PRO A 1 204 ? -15.591 8.183 25.620 1.00 94.81 204 PRO A N 1
ATOM 1640 C CA . PRO A 1 204 ? -16.833 8.562 26.297 1.00 94.81 204 PRO A CA 1
ATOM 1641 C C . PRO A 1 204 ? -17.605 7.371 26.875 1.00 94.81 204 PRO A C 1
ATOM 1643 O O . PRO A 1 204 ? -18.066 7.439 28.015 1.00 94.81 204 PRO A O 1
ATOM 1646 N N . GLU A 1 205 ? -17.718 6.266 26.131 1.00 95.38 205 GLU A N 1
ATOM 1647 C CA . GLU A 1 205 ? -18.376 5.055 26.628 1.00 95.38 205 GLU A CA 1
ATOM 1648 C C . GLU A 1 205 ? -17.628 4.430 27.809 1.00 95.38 205 GLU A C 1
ATOM 1650 O O . GLU A 1 205 ? -18.258 4.024 28.789 1.00 95.38 205 GLU A O 1
ATOM 1655 N N . GLU A 1 206 ? -16.298 4.345 27.748 1.00 94.25 206 GLU A N 1
ATOM 1656 C CA . GLU A 1 206 ? -15.487 3.794 28.835 1.00 94.25 206 GLU A CA 1
ATOM 1657 C C . GLU A 1 206 ? -15.554 4.666 30.096 1.00 94.25 206 GLU A C 1
ATOM 1659 O O . GLU A 1 206 ? -15.701 4.132 31.200 1.00 94.25 206 GLU A O 1
ATOM 1664 N N . ILE A 1 207 ? -15.528 5.992 29.939 1.00 96.00 207 ILE A N 1
ATOM 1665 C CA . ILE A 1 207 ? -15.714 6.961 31.025 1.00 96.00 207 ILE A CA 1
ATOM 1666 C C . ILE A 1 207 ? -17.087 6.765 31.668 1.00 96.00 207 ILE A C 1
ATOM 1668 O O . ILE A 1 207 ? -17.153 6.525 32.872 1.00 96.00 207 ILE A O 1
ATOM 1672 N N . ALA A 1 208 ? -18.168 6.769 30.882 1.00 96.00 208 ALA A N 1
ATOM 1673 C CA . ALA A 1 208 ? -19.527 6.621 31.403 1.00 96.00 208 ALA A CA 1
ATOM 1674 C C . ALA A 1 208 ? -19.735 5.275 32.122 1.00 96.00 208 ALA A C 1
ATOM 1676 O O . ALA A 1 208 ? -20.343 5.215 33.195 1.00 96.00 208 ALA A O 1
ATOM 1677 N N . ARG A 1 209 ? -19.197 4.177 31.568 1.00 95.25 209 ARG A N 1
ATOM 1678 C CA . ARG A 1 209 ? -19.238 2.850 32.209 1.00 95.25 209 ARG A CA 1
ATOM 1679 C C . ARG A 1 209 ? -18.457 2.834 33.522 1.00 95.25 209 ARG A C 1
ATOM 1681 O O . ARG A 1 209 ? -18.943 2.276 34.505 1.00 95.25 209 ARG A O 1
ATOM 1688 N N . THR A 1 210 ? -17.272 3.439 33.545 1.00 94.75 210 THR A N 1
ATOM 1689 C CA . THR A 1 210 ? -16.409 3.478 34.734 1.00 94.75 210 THR A CA 1
ATOM 1690 C C . THR A 1 210 ? -17.003 4.371 35.825 1.00 94.75 210 THR A C 1
ATOM 1692 O O . THR A 1 210 ? -17.014 3.967 36.984 1.00 94.75 210 THR A O 1
ATOM 1695 N N . GLU A 1 211 ? -17.579 5.526 35.478 1.00 95.75 211 GLU A N 1
ATOM 1696 C CA . GLU A 1 211 ? -18.288 6.415 36.414 1.00 95.75 211 GLU A CA 1
ATOM 1697 C C . GLU A 1 211 ? -19.477 5.711 37.070 1.00 95.75 211 GLU A C 1
ATOM 1699 O O . GLU A 1 211 ? -19.594 5.707 38.297 1.00 95.75 211 GLU A O 1
ATOM 1704 N N . LYS A 1 212 ? -20.304 5.024 36.272 1.00 95.25 212 LYS A N 1
ATOM 1705 C CA . LYS A 1 212 ? -21.430 4.234 36.787 1.00 95.25 212 LYS A CA 1
ATOM 1706 C C . LYS A 1 212 ? -20.969 3.108 37.717 1.00 95.25 212 LYS A C 1
ATOM 1708 O O . LYS A 1 212 ? -21.620 2.820 38.725 1.00 95.25 212 LYS A O 1
ATOM 1713 N N . LEU A 1 213 ? -19.850 2.458 37.394 1.00 93.31 213 LEU A N 1
ATOM 1714 C CA . LEU A 1 213 ? -19.275 1.419 38.245 1.00 93.31 213 LEU A CA 1
ATOM 1715 C C . LEU A 1 213 ? -18.746 2.000 39.564 1.00 93.31 213 LEU A C 1
ATOM 1717 O O . LEU A 1 213 ? -19.015 1.430 40.615 1.00 93.31 213 LEU A O 1
ATOM 1721 N N . ILE A 1 214 ? -18.053 3.140 39.527 1.00 94.69 214 ILE A N 1
ATOM 1722 C CA . ILE A 1 214 ? -17.581 3.862 40.720 1.00 94.69 214 ILE A CA 1
ATOM 1723 C C . ILE A 1 214 ? -18.756 4.222 41.631 1.00 94.69 214 ILE A C 1
ATOM 1725 O O . ILE A 1 214 ? -18.678 3.991 42.836 1.00 94.69 214 ILE A O 1
ATOM 1729 N N . GLU A 1 215 ? -19.849 4.750 41.076 1.00 94.69 215 GLU A N 1
ATOM 1730 C CA . GLU A 1 215 ? -21.057 5.084 41.841 1.00 94.69 215 GLU A CA 1
ATOM 1731 C C . GLU A 1 215 ? -21.661 3.841 42.510 1.00 94.69 215 GLU A C 1
ATOM 1733 O O . GLU A 1 215 ? -21.975 3.860 43.701 1.00 94.69 215 GLU A O 1
ATOM 1738 N N . SER A 1 216 ? -21.740 2.734 41.769 1.00 92.94 216 SER A N 1
ATOM 1739 C CA . SER A 1 216 ? -22.258 1.458 42.275 1.00 92.94 216 SER A CA 1
ATOM 1740 C C . SER A 1 216 ? -21.39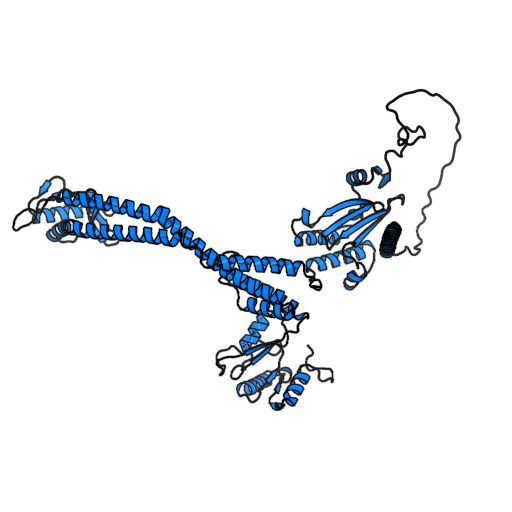4 0.905 43.416 1.00 92.94 216 SER A C 1
ATOM 1742 O O . SER A 1 216 ? -21.915 0.532 44.462 1.00 92.94 216 SER A O 1
ATOM 1744 N N . VAL A 1 217 ? -20.066 0.930 43.266 1.00 92.12 217 VAL A N 1
ATOM 1745 C CA . VAL A 1 217 ? -19.128 0.478 44.308 1.00 92.12 217 VAL A CA 1
ATOM 1746 C C . VAL A 1 217 ? -19.161 1.402 45.532 1.00 92.12 217 VAL A C 1
ATOM 1748 O O . VAL A 1 217 ? -19.124 0.912 46.658 1.00 92.12 217 VAL A O 1
ATOM 1751 N N . LYS A 1 218 ? -19.280 2.727 45.351 1.00 92.94 218 LYS A N 1
ATOM 1752 C CA . LYS A 1 218 ? -19.453 3.680 46.466 1.00 92.94 218 LYS A CA 1
ATOM 1753 C C . LYS A 1 218 ? -20.718 3.385 47.264 1.00 92.94 218 LYS A C 1
ATOM 1755 O O . LYS A 1 218 ? -20.680 3.437 48.491 1.00 92.94 218 LYS A O 1
ATOM 1760 N N . LYS A 1 219 ? -21.815 3.058 46.578 1.00 92.38 219 LYS A N 1
ATOM 1761 C CA . LYS A 1 219 ? -23.070 2.663 47.219 1.00 92.38 219 LYS A CA 1
ATOM 1762 C C . LYS A 1 219 ? -22.910 1.365 48.017 1.00 92.38 219 LYS A C 1
ATOM 1764 O O . LYS A 1 219 ? -23.299 1.331 49.180 1.00 92.38 219 LYS A O 1
ATOM 1769 N N . ASP A 1 220 ? -22.255 0.357 47.446 1.00 90.88 220 ASP A N 1
ATOM 1770 C CA . ASP A 1 220 ? -22.011 -0.921 48.130 1.00 90.88 220 ASP A CA 1
ATOM 1771 C C . ASP A 1 220 ? -21.163 -0.757 49.397 1.00 90.88 220 ASP A C 1
ATOM 1773 O O . ASP A 1 220 ? -21.488 -1.326 50.435 1.00 90.88 220 ASP A O 1
ATOM 1777 N N . ILE A 1 221 ? -20.110 0.069 49.350 1.00 89.56 221 ILE A N 1
ATOM 1778 C CA . ILE A 1 221 ? -19.260 0.361 50.519 1.00 89.56 221 ILE A CA 1
ATOM 1779 C C . ILE A 1 221 ? -20.081 0.946 51.683 1.00 89.56 221 ILE A C 1
ATOM 1781 O O . ILE A 1 221 ? -19.771 0.665 52.840 1.00 89.56 221 ILE A O 1
ATOM 1785 N N . LEU A 1 222 ? -21.119 1.741 51.396 1.00 87.94 222 LEU A N 1
ATOM 1786 C CA . LEU A 1 222 ? -22.000 2.334 52.411 1.00 87.94 222 LEU A CA 1
ATOM 1787 C C . LEU A 1 222 ? -23.070 1.359 52.928 1.00 87.94 222 LEU A C 1
ATOM 1789 O O . LEU A 1 222 ? -23.476 1.466 54.083 1.00 87.94 222 LEU A O 1
ATOM 1793 N N . GLU A 1 223 ? -23.551 0.443 52.084 1.00 86.62 223 GLU A N 1
ATOM 1794 C CA . GLU A 1 223 ? -24.653 -0.482 52.400 1.00 86.62 223 GLU A CA 1
ATOM 1795 C C . GLU A 1 223 ? -24.194 -1.811 53.026 1.00 86.62 223 GLU A C 1
ATOM 1797 O O . GLU A 1 223 ? -25.022 -2.564 53.555 1.00 86.62 223 GLU A O 1
ATOM 1802 N N . VAL A 1 224 ? -22.892 -2.105 52.985 1.00 86.75 224 VAL A N 1
ATOM 1803 C CA . VAL A 1 224 ? -22.304 -3.313 53.574 1.00 86.75 224 VAL A CA 1
ATOM 1804 C C . VAL A 1 224 ? -22.359 -3.266 55.098 1.00 86.75 224 VAL A C 1
ATOM 1806 O O . VAL A 1 224 ? -21.881 -2.338 55.748 1.00 86.75 224 VAL A O 1
ATOM 1809 N N . GLU A 1 225 ? -22.912 -4.328 55.682 1.00 81.75 225 GLU A N 1
ATOM 1810 C CA . GLU A 1 225 ? -23.021 -4.467 57.134 1.00 81.75 225 GLU A CA 1
ATOM 1811 C C . GLU A 1 225 ? -21.614 -4.557 57.764 1.00 81.75 225 GLU A C 1
ATOM 1813 O O . GLU A 1 225 ? -20.783 -5.338 57.280 1.00 81.75 225 GLU A O 1
ATOM 1818 N N . PRO A 1 226 ? -21.297 -3.794 58.826 1.00 78.31 226 PRO A N 1
ATOM 1819 C CA . PRO A 1 226 ? -19.989 -3.854 59.477 1.00 78.31 226 PRO A CA 1
ATOM 1820 C C . PRO A 1 226 ? -19.722 -5.227 60.120 1.00 78.31 226 PRO A C 1
ATOM 1822 O O . PRO A 1 226 ? -20.634 -6.018 60.381 1.00 78.31 226 PRO A O 1
ATOM 1825 N N . LYS A 1 227 ? -18.442 -5.530 60.368 1.00 77.19 227 LYS A N 1
ATOM 1826 C CA . LYS A 1 227 ? -18.052 -6.730 61.127 1.00 77.19 227 LYS A CA 1
ATOM 1827 C C . LYS A 1 227 ? -18.552 -6.622 62.572 1.00 77.19 227 LYS A C 1
ATOM 1829 O O . LYS A 1 227 ? -18.550 -5.531 63.138 1.00 77.19 227 LYS A O 1
ATOM 1834 N N . ALA A 1 228 ? -18.956 -7.744 63.167 1.00 72.81 228 ALA A N 1
ATOM 1835 C CA . ALA A 1 228 ? -19.338 -7.788 64.578 1.00 72.81 228 ALA A CA 1
ATOM 1836 C C . ALA A 1 228 ? -18.150 -7.459 65.505 1.00 72.81 228 ALA A C 1
ATOM 1838 O O . ALA A 1 228 ? -17.009 -7.846 65.234 1.00 72.81 228 ALA A O 1
ATOM 1839 N N . GLU A 1 229 ? -18.425 -6.775 66.619 1.00 54.56 229 GLU A N 1
ATOM 1840 C CA . GLU A 1 229 ? -17.436 -6.470 67.660 1.00 54.56 229 GLU A CA 1
ATOM 1841 C C . GLU A 1 229 ? -17.221 -7.699 68.572 1.00 54.56 229 GLU A C 1
ATOM 1843 O O . GLU A 1 229 ? -18.143 -8.142 69.254 1.00 54.56 229 GLU A O 1
ATOM 1848 N N . GLY A 1 230 ? -16.010 -8.280 68.572 1.00 59.12 230 GLY A N 1
ATOM 1849 C CA . GLY A 1 230 ? -15.638 -9.443 69.400 1.00 59.12 230 GLY A CA 1
ATOM 1850 C C . GLY A 1 230 ? -14.423 -10.228 68.872 1.00 59.12 230 GLY A C 1
ATOM 1851 O O . GLY A 1 230 ? -13.881 -9.900 67.815 1.00 59.12 230 GLY A O 1
ATOM 1852 N N . GLU A 1 231 ? -13.995 -11.281 69.588 1.00 52.56 231 GLU A N 1
ATOM 1853 C CA . GLU A 1 231 ? -12.845 -12.129 69.198 1.00 52.56 231 GLU A CA 1
ATOM 1854 C C . GLU A 1 231 ? -13.072 -12.895 67.877 1.00 52.56 231 GLU A C 1
ATOM 1856 O O . GLU A 1 231 ? -12.123 -13.087 67.117 1.00 52.56 231 GLU A O 1
ATOM 1861 N N . GLU A 1 232 ? -14.316 -13.272 67.544 1.00 56.66 232 GLU A N 1
ATOM 1862 C CA . GLU A 1 232 ? -14.619 -14.066 66.338 1.00 56.66 232 GLU A CA 1
ATOM 1863 C C . GLU A 1 232 ? -14.922 -13.256 65.058 1.00 56.66 232 GLU A C 1
ATOM 1865 O O . GLU A 1 232 ? -15.000 -13.861 63.987 1.00 56.66 232 GLU A O 1
ATOM 1870 N N . LYS A 1 233 ? -15.031 -11.915 65.119 1.00 66.62 233 LYS A N 1
ATOM 1871 C CA . LYS A 1 233 ? -15.206 -10.958 63.986 1.00 66.62 233 LYS A CA 1
ATOM 1872 C C . LYS A 1 233 ? -16.246 -11.311 62.892 1.00 66.62 233 LYS A C 1
ATOM 1874 O O . LYS A 1 233 ? -16.289 -10.641 61.861 1.00 66.62 233 LYS A O 1
ATOM 1879 N N . PHE A 1 234 ? -17.076 -12.334 63.085 1.00 77.19 234 PHE A N 1
ATOM 1880 C CA . PHE A 1 234 ? -18.066 -12.831 62.128 1.00 77.19 234 PHE A CA 1
ATOM 1881 C C . PHE A 1 234 ? -19.447 -12.250 62.444 1.00 77.19 234 PHE A C 1
ATOM 1883 O O . PHE A 1 234 ? -19.898 -12.325 63.582 1.00 77.19 234 PHE A O 1
ATOM 1890 N N . THR A 1 235 ? -20.112 -11.662 61.444 1.00 74.31 235 THR A N 1
ATOM 1891 C CA . THR A 1 235 ? -21.421 -11.012 61.634 1.00 74.31 235 THR A CA 1
ATOM 1892 C C . THR A 1 235 ? -22.563 -12.021 61.553 1.00 74.31 235 THR A C 1
ATOM 1894 O O . THR A 1 235 ? -23.136 -12.415 62.564 1.00 74.31 235 THR A O 1
ATOM 1897 N N . SER A 1 236 ? -22.930 -12.428 60.339 1.00 81.62 236 SER A N 1
ATOM 1898 C CA . SER A 1 236 ? -23.900 -13.487 60.081 1.00 81.62 236 SER A CA 1
ATOM 1899 C C . SER A 1 236 ? -23.891 -13.842 58.598 1.00 81.62 236 SER A C 1
ATOM 1901 O O . SER A 1 236 ? -23.574 -13.001 57.754 1.00 81.62 236 SER A O 1
ATOM 1903 N N . ILE A 1 237 ? -24.293 -15.065 58.267 1.00 86.62 237 ILE A N 1
ATOM 1904 C CA . ILE A 1 237 ? -24.620 -15.451 56.892 1.00 86.62 237 ILE A CA 1
ATOM 1905 C C . ILE A 1 237 ? -26.038 -16.006 56.858 1.00 86.62 237 ILE A C 1
ATOM 1907 O O . ILE A 1 237 ? -26.458 -16.720 57.767 1.00 86.62 237 ILE A O 1
ATOM 1911 N N . THR A 1 238 ? -26.797 -15.677 55.820 1.00 88.56 238 THR A N 1
ATOM 1912 C CA . THR A 1 238 ? -28.111 -16.278 55.585 1.00 88.56 238 THR A CA 1
ATOM 1913 C C . THR A 1 238 ? -27.983 -17.268 54.446 1.00 88.56 238 THR A C 1
ATOM 1915 O O . THR A 1 238 ? -27.714 -16.842 53.333 1.00 88.56 238 THR A O 1
ATOM 1918 N N . ILE A 1 239 ? -28.184 -18.563 54.688 1.00 86.12 239 ILE A N 1
ATOM 1919 C CA . ILE A 1 239 ? -28.131 -19.604 53.646 1.00 86.12 239 ILE A CA 1
ATOM 1920 C C . ILE A 1 239 ? -29.480 -20.313 53.616 1.00 86.12 239 ILE A C 1
ATOM 1922 O O . ILE A 1 239 ? -29.968 -20.762 54.655 1.00 86.12 239 ILE A O 1
ATOM 1926 N N . GLY A 1 240 ? -30.116 -20.383 52.443 1.00 78.00 240 GLY A N 1
ATOM 1927 C CA . GLY A 1 240 ? -31.434 -21.019 52.299 1.00 78.00 240 GLY A CA 1
ATOM 1928 C C . GLY A 1 240 ? -32.525 -20.432 53.212 1.00 78.00 240 GLY A C 1
ATOM 1929 O O . GLY A 1 240 ? -33.405 -21.161 53.657 1.00 78.00 240 GLY A O 1
ATOM 1930 N N . GLY A 1 241 ? -32.439 -19.137 53.539 1.00 77.56 241 GLY A N 1
ATOM 1931 C CA . GLY A 1 241 ? -33.391 -18.433 54.410 1.00 77.56 241 GLY A CA 1
ATOM 1932 C C . GLY A 1 241 ? -33.123 -18.541 55.917 1.00 77.56 241 GLY A C 1
ATOM 1933 O O . GLY A 1 241 ? -33.836 -17.913 56.695 1.00 77.56 241 GLY A O 1
ATOM 1934 N N . VAL A 1 242 ? -32.094 -19.280 56.350 1.00 84.19 242 VAL A N 1
ATOM 1935 C CA . VAL A 1 242 ? -31.723 -19.412 57.770 1.00 84.19 242 VAL A CA 1
ATOM 1936 C C . VAL A 1 242 ? -30.530 -18.514 58.087 1.00 84.19 242 VAL A C 1
ATOM 1938 O O . VAL A 1 242 ? -29.476 -18.657 57.468 1.00 84.19 242 VAL A O 1
ATOM 1941 N N . LYS A 1 243 ? -30.687 -17.606 59.060 1.00 87.06 243 LYS A N 1
ATOM 1942 C CA . LYS A 1 243 ? -29.613 -16.731 59.557 1.00 87.06 243 LYS A CA 1
ATOM 1943 C C . LYS A 1 243 ? -28.728 -17.496 60.547 1.00 87.06 243 LYS A C 1
ATOM 1945 O O . LYS A 1 243 ? -29.215 -17.966 61.572 1.00 87.06 243 LYS A O 1
ATOM 1950 N N . ILE A 1 244 ? -27.440 -17.613 60.236 1.00 86.06 244 ILE A N 1
ATOM 1951 C CA . ILE A 1 244 ? -26.432 -18.338 61.017 1.00 86.06 244 ILE A CA 1
ATOM 1952 C C . ILE A 1 244 ? -25.454 -17.323 61.619 1.00 86.06 244 ILE A C 1
ATOM 1954 O O . ILE A 1 244 ? -24.914 -16.485 60.897 1.00 86.06 244 ILE A O 1
ATOM 1958 N N . LEU A 1 245 ? -25.248 -17.406 62.937 1.00 83.62 245 LEU A N 1
ATOM 1959 C CA . LEU A 1 245 ? -24.364 -16.524 63.719 1.00 83.62 245 LEU A CA 1
ATOM 1960 C C . LEU A 1 245 ? -23.061 -17.211 64.160 1.00 83.62 245 LEU A C 1
ATOM 1962 O O . LEU A 1 245 ? -22.119 -16.532 64.543 1.00 83.62 245 LEU A O 1
ATOM 1966 N N . ASP A 1 246 ? -23.000 -18.542 64.093 1.00 84.06 246 ASP A N 1
ATOM 1967 C CA . ASP A 1 246 ? -21.801 -19.325 64.405 1.00 84.06 246 ASP A CA 1
ATOM 1968 C C . ASP A 1 246 ? -20.936 -19.490 63.147 1.00 84.06 246 ASP A C 1
ATOM 1970 O O . ASP A 1 246 ? -21.426 -19.939 62.104 1.00 84.06 246 ASP A O 1
ATOM 1974 N N . LYS A 1 247 ? -19.654 -19.119 63.236 1.00 81.75 247 LYS A N 1
ATOM 1975 C CA . LYS A 1 247 ? -18.728 -19.093 62.095 1.00 81.75 247 LYS A CA 1
ATOM 1976 C C . LYS A 1 247 ? -18.438 -20.483 61.520 1.00 81.75 247 LYS A C 1
ATOM 1978 O O . LYS A 1 247 ? -18.406 -20.636 60.297 1.00 81.75 247 LYS A O 1
ATOM 1983 N N . LYS A 1 248 ? -18.266 -21.495 62.375 1.00 83.44 248 LYS A N 1
ATOM 1984 C CA . LYS A 1 248 ? -17.988 -22.871 61.933 1.00 83.44 248 LYS A CA 1
ATOM 1985 C C . LYS A 1 248 ? -19.203 -23.457 61.233 1.00 83.44 248 LYS A C 1
ATOM 1987 O O . LYS A 1 248 ? -19.095 -23.967 60.117 1.00 83.44 248 LYS A O 1
ATOM 1992 N N . LEU A 1 249 ? -20.376 -23.294 61.842 1.00 83.81 249 LEU A N 1
ATOM 1993 C CA . LEU A 1 249 ? -21.636 -23.752 61.263 1.00 83.81 249 LEU A CA 1
ATOM 1994 C C . LEU A 1 249 ? -21.948 -23.032 59.939 1.00 83.81 249 LEU A C 1
ATOM 1996 O O . LEU A 1 249 ? -22.474 -23.643 59.007 1.00 83.81 249 LEU A O 1
ATOM 2000 N N . ALA A 1 250 ? -21.606 -21.745 59.833 1.00 85.00 250 ALA A N 1
ATOM 2001 C CA . ALA A 1 250 ? -21.735 -20.960 58.608 1.00 85.00 250 ALA A CA 1
ATOM 2002 C C . ALA A 1 250 ? -20.862 -21.509 57.471 1.00 85.00 250 ALA A C 1
ATOM 2004 O O . ALA A 1 250 ? -21.357 -21.677 56.355 1.00 85.00 250 ALA A O 1
ATOM 2005 N N . GLY A 1 251 ? -19.594 -21.827 57.748 1.00 85.38 251 GLY A N 1
ATOM 2006 C CA . GLY A 1 251 ? -18.673 -22.401 56.765 1.00 85.38 251 GLY A CA 1
ATOM 2007 C C . GLY A 1 251 ? -19.091 -23.798 56.287 1.00 85.38 251 GLY A C 1
ATOM 2008 O O . GLY A 1 251 ? -19.040 -24.081 55.088 1.00 85.38 251 GLY A O 1
ATOM 2009 N N . GLU A 1 252 ? -19.559 -24.660 57.193 1.00 86.38 252 GLU A N 1
ATOM 2010 C CA . GLU A 1 252 ? -20.056 -26.003 56.852 1.00 86.38 252 GLU A CA 1
ATOM 2011 C C . GLU A 1 252 ? -21.302 -25.939 55.959 1.00 86.38 252 GLU A C 1
ATOM 2013 O O . GLU A 1 252 ? -21.361 -26.588 54.911 1.00 86.38 252 GLU A O 1
ATOM 2018 N N . ARG A 1 253 ? -22.280 -25.098 56.324 1.00 85.69 253 ARG A N 1
ATOM 2019 C CA . ARG A 1 253 ? -23.497 -24.887 55.523 1.00 85.69 253 ARG A CA 1
ATOM 2020 C C . ARG A 1 253 ? -23.208 -24.228 54.179 1.00 85.69 253 ARG A C 1
ATOM 2022 O O . ARG A 1 253 ? -23.910 -24.511 53.210 1.00 85.69 253 ARG A O 1
ATOM 2029 N N . LEU A 1 254 ? -22.184 -23.380 54.107 1.00 86.88 254 LEU A N 1
ATOM 2030 C CA . LEU A 1 254 ? -21.717 -22.789 52.857 1.00 86.88 254 LEU A CA 1
ATOM 2031 C C . LEU A 1 254 ? -21.157 -23.863 51.918 1.00 86.88 254 LEU A C 1
ATOM 2033 O O . LEU A 1 254 ? -21.587 -23.931 50.770 1.00 86.88 254 LEU A O 1
ATOM 2037 N N . LEU A 1 255 ? -20.280 -24.749 52.400 1.00 86.50 255 LEU A N 1
ATOM 2038 C CA . LEU A 1 255 ? -19.755 -25.869 51.603 1.00 86.50 255 LEU A CA 1
ATOM 2039 C C . LEU A 1 255 ? -20.855 -26.835 51.147 1.00 86.50 255 LEU A C 1
ATOM 2041 O O . LEU A 1 255 ? -20.851 -27.280 49.999 1.00 86.50 255 LEU A O 1
ATOM 2045 N N . GLU A 1 256 ? -21.824 -27.128 52.015 1.00 85.88 256 GLU A N 1
ATOM 2046 C CA . GLU A 1 256 ? -22.974 -27.965 51.664 1.00 85.88 256 GLU A CA 1
ATOM 2047 C C . GLU A 1 256 ? -23.865 -27.311 50.592 1.00 85.88 256 GLU A C 1
ATOM 2049 O O . GLU A 1 256 ? -24.436 -27.995 49.744 1.00 85.88 256 GLU A O 1
ATOM 2054 N N . ALA A 1 257 ? -24.000 -25.983 50.610 1.00 84.75 257 ALA A N 1
ATOM 2055 C CA . ALA A 1 257 ? -24.734 -25.254 49.581 1.00 84.75 257 ALA A CA 1
ATOM 2056 C C . ALA A 1 257 ? -23.967 -25.216 48.250 1.00 84.75 257 ALA A C 1
ATOM 2058 O O . ALA A 1 257 ? -24.587 -25.378 47.199 1.00 84.75 257 ALA A O 1
ATOM 2059 N N . ILE A 1 258 ? -22.638 -25.064 48.295 1.00 84.62 258 ILE A N 1
ATOM 2060 C CA . ILE A 1 258 ? -21.755 -25.075 47.118 1.00 84.62 258 ILE A CA 1
ATOM 2061 C C . ILE A 1 258 ? -21.808 -26.435 46.408 1.00 84.62 258 ILE A C 1
ATOM 2063 O O . ILE A 1 258 ? -21.959 -26.476 45.189 1.00 84.62 258 ILE A O 1
ATOM 2067 N N . SER A 1 259 ? -21.768 -27.549 47.148 1.00 80.44 259 SER A N 1
ATOM 2068 C CA . SER A 1 259 ? -21.794 -28.904 46.564 1.00 80.44 259 SER A CA 1
ATOM 2069 C C . SER A 1 259 ? -23.110 -29.257 45.859 1.00 80.44 259 SER A C 1
ATOM 2071 O O . SER A 1 259 ? -23.160 -30.194 45.063 1.00 80.44 259 SER A O 1
ATOM 2073 N N . LYS A 1 260 ? -24.180 -28.497 46.124 1.00 82.19 260 LYS A N 1
ATOM 2074 C CA . LYS A 1 260 ? -25.491 -28.637 45.473 1.00 82.19 260 LYS A CA 1
ATOM 2075 C C . LYS A 1 260 ? -25.619 -27.809 44.189 1.00 82.19 260 LYS A C 1
ATOM 2077 O O . LYS A 1 260 ? -26.636 -27.939 43.504 1.00 82.19 260 LYS A O 1
ATOM 2082 N N . VAL A 1 261 ? -24.641 -26.959 43.863 1.00 80.75 261 VAL A N 1
ATOM 2083 C CA . VAL A 1 261 ? -24.627 -26.170 42.622 1.00 80.75 261 VAL A CA 1
ATOM 2084 C C . VAL A 1 261 ? -24.176 -27.065 41.470 1.00 80.75 261 VAL A C 1
ATOM 2086 O O . VAL A 1 261 ? -23.121 -27.694 41.530 1.00 80.75 261 VAL A O 1
ATOM 2089 N N . LYS A 1 262 ? -24.993 -27.151 40.416 1.00 76.56 262 LYS A N 1
ATOM 2090 C CA . LYS A 1 262 ? -24.679 -27.965 39.238 1.00 76.56 262 LYS A CA 1
ATOM 2091 C C . LYS A 1 262 ? -23.617 -27.294 38.366 1.00 76.56 262 LYS A C 1
ATOM 2093 O O . LYS A 1 262 ? -23.485 -26.073 38.334 1.00 76.56 262 LYS A O 1
ATOM 2098 N N . ILE A 1 263 ? -22.907 -28.116 37.597 1.00 68.62 263 ILE A N 1
ATOM 2099 C CA . ILE A 1 263 ? -21.983 -27.668 36.550 1.00 68.62 263 ILE A CA 1
ATOM 2100 C C . ILE A 1 263 ? -22.780 -26.813 35.543 1.00 68.62 263 ILE A C 1
ATOM 2102 O O . ILE A 1 263 ? -23.816 -27.265 35.058 1.00 68.62 263 ILE A O 1
ATOM 2106 N N . ASN A 1 264 ? -22.308 -25.593 35.253 1.00 68.50 264 ASN A N 1
ATOM 2107 C CA . ASN A 1 264 ? -22.956 -24.550 34.430 1.00 68.50 264 ASN A CA 1
ATOM 2108 C C . ASN A 1 264 ? -24.176 -23.828 35.039 1.00 68.50 264 ASN A C 1
ATOM 2110 O O . ASN A 1 264 ? -24.893 -23.140 34.311 1.00 68.50 264 ASN A O 1
ATOM 2114 N N . GLU A 1 265 ? -24.418 -23.928 36.348 1.00 78.31 265 GLU A N 1
ATOM 2115 C CA . GLU A 1 265 ? -25.456 -23.142 37.025 1.00 78.31 265 GLU A CA 1
ATOM 2116 C C . GLU A 1 265 ? -24.824 -22.040 37.890 1.00 78.31 265 GLU A C 1
ATOM 2118 O O . GLU A 1 265 ? -23.839 -22.269 38.593 1.00 78.31 265 GLU A O 1
ATOM 2123 N N . SER A 1 266 ? -25.403 -20.839 37.836 1.00 83.19 266 SER A N 1
ATOM 2124 C CA . SER A 1 266 ? -25.118 -19.760 38.781 1.00 83.19 266 SER A CA 1
ATOM 2125 C C . SER A 1 266 ? -26.340 -19.575 39.664 1.00 83.19 266 SER A C 1
ATOM 2127 O O . SER A 1 266 ? -27.450 -19.399 39.153 1.00 83.19 266 SER A O 1
ATOM 2129 N N . LYS A 1 267 ? -26.166 -19.676 40.983 1.00 87.12 267 LYS A N 1
ATOM 2130 C CA . LYS A 1 267 ? -27.290 -19.685 41.920 1.00 87.12 267 LYS A CA 1
ATOM 2131 C C . LYS A 1 267 ? -27.022 -18.810 43.129 1.00 87.12 267 LYS A C 1
ATOM 2133 O O . LYS A 1 267 ? -26.000 -18.949 43.796 1.00 87.12 267 LYS A O 1
ATOM 2138 N N . VAL A 1 268 ? -27.994 -17.961 43.455 1.00 90.19 268 VAL A N 1
ATOM 2139 C CA . VAL A 1 268 ? -28.027 -17.239 44.730 1.00 90.19 268 VAL A CA 1
ATOM 2140 C C . VAL A 1 268 ? -28.357 -18.239 45.835 1.00 90.19 268 VAL A C 1
ATOM 2142 O O . VAL A 1 268 ? -29.457 -18.790 45.890 1.00 90.19 268 VAL A O 1
ATOM 2145 N N . ILE A 1 269 ? -27.377 -18.516 46.689 1.00 89.50 269 ILE A N 1
ATOM 2146 C CA . ILE A 1 269 ? -27.486 -19.491 47.783 1.00 89.50 269 ILE A CA 1
ATOM 2147 C C . ILE A 1 269 ? -27.820 -18.826 49.121 1.00 89.50 269 ILE A C 1
ATOM 2149 O O . ILE A 1 269 ? -28.227 -19.503 50.072 1.00 89.50 269 ILE A O 1
ATOM 2153 N N . GLY A 1 270 ? -27.669 -17.503 49.202 1.00 90.12 270 GLY A N 1
ATOM 2154 C CA . GLY A 1 270 ? -27.812 -16.791 50.456 1.00 90.12 270 GLY A CA 1
ATOM 2155 C C . GLY A 1 270 ? -27.567 -15.292 50.382 1.00 90.12 270 GLY A C 1
ATOM 2156 O O . GLY A 1 270 ? -27.482 -14.715 49.304 1.00 90.12 270 GLY A O 1
ATOM 2157 N N . LYS A 1 271 ? -27.427 -14.683 51.559 1.00 90.94 271 LYS A N 1
ATOM 2158 C CA . LYS A 1 271 ? -26.994 -13.299 51.755 1.00 90.94 271 LYS A CA 1
ATOM 2159 C C . LYS A 1 271 ? -25.838 -13.248 52.744 1.00 90.94 271 LYS A C 1
ATOM 2161 O O . LYS A 1 271 ? -25.907 -13.885 53.798 1.00 90.94 271 LYS A O 1
ATOM 2166 N N . TYR A 1 272 ? -24.814 -12.465 52.433 1.00 89.81 272 TYR A N 1
ATOM 2167 C CA . TYR A 1 272 ? -23.668 -12.214 53.303 1.00 89.81 272 TYR A CA 1
ATOM 2168 C C . TYR A 1 272 ? -23.454 -10.707 53.451 1.00 89.81 272 TYR A C 1
ATOM 2170 O O . TYR A 1 272 ? -23.301 -10.011 52.452 1.00 89.81 272 TYR A O 1
ATOM 2178 N N . ARG A 1 273 ? -23.488 -10.200 54.693 1.00 85.69 273 ARG A N 1
ATOM 2179 C CA . ARG A 1 273 ? -23.277 -8.775 55.037 1.00 85.69 273 ARG A CA 1
ATOM 2180 C C . ARG A 1 273 ? -24.067 -7.794 54.152 1.00 85.69 273 ARG A C 1
ATOM 2182 O O . ARG A 1 273 ? -23.530 -6.806 53.665 1.00 85.69 273 ARG A O 1
ATOM 2189 N N . ASN A 1 274 ? -25.358 -8.094 53.981 1.00 86.00 274 ASN A N 1
ATOM 2190 C CA . ASN A 1 274 ? -26.335 -7.355 53.168 1.00 86.00 274 ASN A CA 1
ATOM 2191 C C . ASN A 1 274 ? -26.170 -7.449 51.633 1.00 86.00 274 ASN A C 1
ATOM 2193 O O . ASN A 1 274 ? -26.883 -6.765 50.907 1.00 86.00 274 ASN A O 1
ATOM 2197 N N . MET A 1 275 ? -25.316 -8.343 51.124 1.00 89.25 275 MET A N 1
ATOM 2198 C CA . MET A 1 275 ? -25.205 -8.631 49.687 1.00 89.25 275 MET A CA 1
ATOM 2199 C C . MET A 1 275 ? -25.682 -10.035 49.330 1.00 89.25 275 MET A C 1
ATOM 2201 O O . MET A 1 275 ? -25.510 -10.976 50.110 1.00 89.25 275 MET A O 1
ATOM 2205 N N . ASP A 1 276 ? -26.282 -10.182 48.148 1.00 91.75 276 ASP A N 1
ATOM 2206 C CA . ASP A 1 276 ? -26.729 -11.479 47.636 1.00 91.75 276 ASP A CA 1
ATOM 2207 C C . ASP A 1 276 ? -25.510 -12.332 47.271 1.00 91.75 276 ASP A C 1
ATOM 2209 O O . ASP A 1 276 ? -24.691 -11.949 46.438 1.00 91.75 276 ASP A O 1
ATOM 2213 N N . LEU A 1 277 ? -25.380 -13.494 47.911 1.00 92.06 277 LEU A N 1
ATOM 2214 C CA . LEU A 1 277 ? -24.293 -14.439 47.686 1.00 92.06 277 LEU A CA 1
ATOM 2215 C C . LEU A 1 277 ? -24.690 -15.425 46.588 1.00 92.06 277 LEU A C 1
ATOM 2217 O O . LEU A 1 277 ? -25.492 -16.341 46.798 1.00 92.06 277 LEU A O 1
ATOM 2221 N N . GLU A 1 278 ? -24.090 -15.237 45.424 1.00 92.19 278 GLU A N 1
ATOM 2222 C CA . GLU A 1 278 ? -24.196 -16.094 44.253 1.00 92.19 278 GLU A CA 1
ATOM 2223 C C . GLU A 1 278 ? -22.966 -17.000 44.152 1.00 92.19 278 GLU A C 1
ATOM 2225 O O . GLU A 1 278 ? -21.841 -16.553 44.357 1.00 92.19 278 GLU A O 1
ATOM 2230 N N . VAL A 1 279 ? -23.165 -18.278 43.834 1.00 91.25 279 VAL A N 1
ATOM 2231 C CA . VAL A 1 279 ? -22.078 -19.229 43.573 1.00 91.25 279 VAL A CA 1
ATOM 2232 C C . VAL A 1 279 ? -22.232 -19.800 42.174 1.00 91.25 279 VAL A C 1
ATOM 2234 O O . VAL A 1 279 ? -23.334 -20.146 41.747 1.00 91.25 279 VAL A O 1
ATOM 2237 N N . SER A 1 280 ? -21.105 -19.910 41.481 1.00 88.06 280 SER A N 1
ATOM 2238 C CA . SER A 1 280 ? -20.979 -20.491 40.149 1.00 88.06 280 SER A CA 1
ATOM 2239 C C . SER A 1 280 ? -19.803 -21.465 40.119 1.00 88.06 280 SER A C 1
ATOM 2241 O O . SER A 1 280 ? -18.872 -21.360 40.918 1.00 88.06 280 SER A O 1
ATOM 2243 N N . TYR A 1 281 ? -19.844 -22.435 39.212 1.00 84.00 281 TYR A N 1
ATOM 2244 C CA . TYR A 1 281 ? -18.753 -23.386 39.013 1.00 84.00 281 TYR A CA 1
ATOM 2245 C C . TYR A 1 281 ? -18.079 -23.139 37.662 1.00 84.00 281 TYR A C 1
ATOM 2247 O O . TYR A 1 281 ? -18.747 -23.161 36.625 1.00 84.00 281 TYR A O 1
ATOM 2255 N N . ASN A 1 282 ? -16.764 -22.906 37.675 1.00 78.31 282 ASN A N 1
ATOM 2256 C CA . ASN A 1 282 ? -15.968 -22.725 36.469 1.00 78.31 282 ASN A CA 1
ATOM 2257 C C . ASN A 1 282 ? -15.397 -24.071 36.009 1.00 78.31 282 ASN A C 1
ATOM 2259 O O . ASN A 1 282 ? -14.475 -24.613 36.615 1.00 78.31 282 ASN A O 1
ATOM 2263 N N . PHE A 1 283 ? -15.921 -24.588 34.897 1.00 74.56 283 PHE A N 1
ATOM 2264 C CA . PHE A 1 283 ? -15.483 -25.861 34.325 1.00 74.56 283 PHE A CA 1
ATOM 2265 C C . PHE A 1 283 ? -14.022 -25.840 33.839 1.00 74.56 283 PHE A C 1
ATOM 2267 O O . PHE A 1 283 ? -13.349 -26.864 33.902 1.00 74.56 283 PHE A O 1
ATOM 2274 N N . PHE A 1 284 ? -13.514 -24.692 33.374 1.00 74.62 284 PHE A N 1
ATOM 2275 C CA . PHE A 1 284 ? -12.158 -24.592 32.823 1.00 74.62 284 PHE A CA 1
ATOM 2276 C C . PHE A 1 284 ? -11.073 -24.599 33.902 1.00 74.62 284 PHE A C 1
ATOM 2278 O O . PHE A 1 284 ? -10.015 -25.183 33.681 1.00 74.62 284 PHE A O 1
ATOM 2285 N N . THR A 1 285 ? -11.326 -23.971 35.055 1.00 75.69 285 THR A N 1
ATOM 2286 C CA . THR A 1 285 ? -10.371 -23.948 36.179 1.00 75.69 285 THR A CA 1
ATOM 2287 C C . THR A 1 285 ? -10.675 -25.003 37.243 1.00 75.69 285 THR A C 1
ATOM 2289 O O . THR A 1 285 ? -9.854 -25.230 38.123 1.00 75.69 285 THR A O 1
ATOM 2292 N N . ASN A 1 286 ? -11.807 -25.713 37.126 1.00 78.00 286 ASN A N 1
ATOM 2293 C CA . ASN A 1 286 ? -12.303 -26.685 38.106 1.00 78.00 286 ASN A CA 1
ATOM 2294 C C . ASN A 1 286 ? -12.461 -26.082 39.519 1.00 78.00 286 ASN A C 1
ATOM 2296 O O . ASN A 1 286 ? -12.227 -26.747 40.528 1.00 78.00 286 ASN A O 1
ATOM 2300 N N . GLU A 1 287 ? -12.869 -24.813 39.589 1.00 80.56 287 GLU A N 1
ATOM 2301 C CA . GLU A 1 287 ? -12.999 -24.043 40.830 1.00 80.56 287 GLU A CA 1
ATOM 2302 C C . GLU A 1 287 ? -14.417 -23.490 40.997 1.00 80.56 287 GLU A C 1
ATOM 2304 O O . GLU A 1 287 ? -15.126 -23.189 40.030 1.00 80.56 287 GLU A O 1
ATOM 2309 N N . HIS A 1 288 ? -14.837 -23.339 42.252 1.00 84.81 288 HIS A N 1
ATOM 2310 C CA . HIS A 1 288 ? -16.070 -22.639 42.589 1.00 84.81 288 HIS A CA 1
ATOM 2311 C C . HIS A 1 288 ? -15.770 -21.155 42.774 1.00 84.81 288 HIS A C 1
ATOM 2313 O O . HIS A 1 288 ? -14.917 -20.789 43.574 1.00 84.81 288 HIS A O 1
ATOM 2319 N N . ASN A 1 289 ? -16.519 -20.300 42.089 1.00 89.38 289 ASN A N 1
ATOM 2320 C CA . ASN A 1 289 ? -16.436 -18.856 42.246 1.00 89.38 289 ASN A CA 1
ATOM 2321 C C . ASN A 1 289 ? -17.669 -18.353 42.980 1.00 89.38 289 ASN A C 1
ATOM 2323 O O . ASN A 1 289 ? -18.785 -18.824 42.737 1.00 89.38 289 ASN A O 1
ATOM 2327 N N . PHE A 1 290 ? -17.478 -17.368 43.845 1.00 91.19 290 PHE A N 1
ATOM 2328 C CA . PHE A 1 290 ? -18.577 -16.634 44.444 1.00 91.19 290 PHE A CA 1
ATOM 2329 C C . PHE A 1 290 ? -18.689 -15.242 43.838 1.00 91.19 290 PHE A C 1
ATOM 2331 O O . PHE A 1 290 ? -17.735 -14.687 43.292 1.00 91.19 290 PHE A O 1
ATOM 2338 N N . SER A 1 291 ? -19.870 -14.665 43.987 1.00 91.44 291 SER A N 1
ATOM 2339 C CA . SER A 1 291 ? -20.114 -13.258 43.772 1.00 91.44 291 SER A CA 1
ATOM 2340 C C . SER A 1 291 ? -21.012 -12.703 44.863 1.00 91.44 291 SER A C 1
ATOM 2342 O O . SER A 1 291 ? -22.056 -13.275 45.166 1.00 91.44 291 SER A O 1
ATOM 2344 N N . LEU A 1 292 ? -20.597 -11.582 45.440 1.00 91.12 292 LEU A N 1
ATOM 2345 C CA . LEU A 1 292 ? -21.404 -10.756 46.324 1.00 91.12 292 LEU A CA 1
ATOM 2346 C C . LEU A 1 292 ? -22.032 -9.657 45.467 1.00 91.12 292 LEU A C 1
ATOM 2348 O O . LEU A 1 292 ? -21.335 -8.804 44.912 1.00 91.12 292 LEU A O 1
ATOM 2352 N N . ASN A 1 293 ? -23.346 -9.753 45.296 1.00 90.94 293 ASN A N 1
ATOM 2353 C CA . ASN A 1 293 ? -24.127 -8.915 44.400 1.00 90.94 293 ASN A CA 1
ATOM 2354 C C . ASN A 1 293 ? -24.827 -7.820 45.218 1.00 90.94 293 ASN A C 1
ATOM 2356 O O . ASN A 1 293 ? -25.747 -8.106 45.991 1.00 90.94 293 ASN A O 1
ATOM 2360 N N . GLY A 1 294 ? -24.367 -6.582 45.037 1.00 86.94 294 GLY A N 1
ATOM 2361 C CA . GLY A 1 294 ? -25.024 -5.354 45.484 1.00 86.94 294 GLY A CA 1
ATOM 2362 C C . GLY A 1 294 ? -25.478 -4.528 44.277 1.00 86.94 294 GLY A C 1
ATOM 2363 O O . GLY A 1 294 ? -26.041 -5.063 43.319 1.00 86.94 294 GLY A O 1
ATOM 2364 N N . ALA A 1 295 ? -25.193 -3.228 44.283 1.00 87.25 295 ALA A N 1
ATOM 2365 C CA . ALA A 1 295 ? -25.259 -2.380 43.095 1.00 87.25 295 ALA A CA 1
ATOM 2366 C C . ALA A 1 295 ? -24.158 -2.733 42.075 1.00 87.25 295 ALA A C 1
ATOM 2368 O O . ALA A 1 295 ? -24.379 -2.598 40.869 1.00 87.25 295 ALA A O 1
ATOM 2369 N N . ALA A 1 296 ? -22.997 -3.214 42.533 1.00 88.62 296 ALA A N 1
ATOM 2370 C CA . ALA A 1 296 ? -21.957 -3.814 41.703 1.00 88.62 296 ALA A CA 1
ATOM 2371 C C . ALA A 1 296 ? -21.749 -5.306 42.025 1.00 88.62 296 ALA A C 1
ATOM 2373 O O . ALA A 1 296 ? -22.198 -5.837 43.042 1.00 88.62 296 ALA 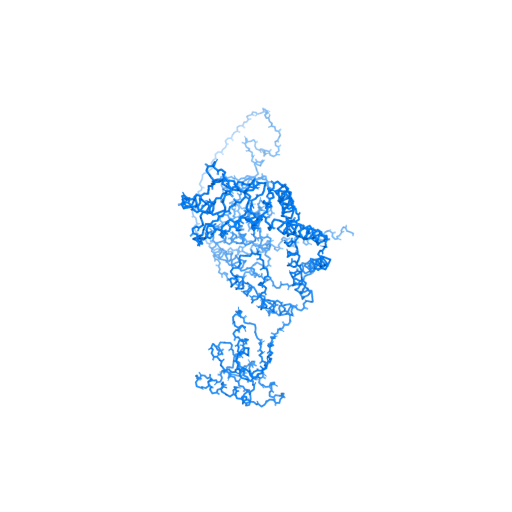A O 1
ATOM 2374 N N . LYS A 1 297 ? -21.054 -5.997 41.112 1.00 89.62 297 LYS A N 1
ATOM 2375 C CA . LYS A 1 297 ? -20.681 -7.408 41.250 1.00 89.62 297 LYS A CA 1
ATOM 2376 C C . LYS A 1 297 ? -19.270 -7.524 41.841 1.00 89.62 297 LYS A C 1
ATOM 2378 O O . LYS A 1 297 ? -18.306 -7.030 41.240 1.00 89.62 297 LYS A O 1
ATOM 2383 N N . HIS A 1 298 ? -19.134 -8.189 42.988 1.00 89.62 298 HIS A N 1
ATOM 2384 C CA . HIS A 1 298 ? -17.845 -8.428 43.653 1.00 89.62 298 HIS A CA 1
ATOM 2385 C C . HIS A 1 298 ? -17.550 -9.922 43.714 1.00 89.62 298 HIS A C 1
ATOM 2387 O O . HIS A 1 298 ? -18.092 -10.642 44.547 1.00 89.62 298 HIS A O 1
ATOM 2393 N N . SER A 1 299 ? -16.710 -10.393 42.798 1.00 89.00 299 SER A N 1
ATOM 2394 C CA . SER A 1 299 ? -16.381 -11.808 42.650 1.00 89.00 299 SER A CA 1
ATOM 2395 C C . SER A 1 299 ? -15.094 -12.200 43.366 1.00 89.00 299 SER A C 1
ATOM 2397 O O . SER A 1 299 ? -14.162 -11.401 43.442 1.00 89.00 299 SER A O 1
ATOM 2399 N N . GLY A 1 300 ? -15.013 -13.461 43.777 1.00 87.81 300 GLY A N 1
ATOM 2400 C CA . GLY A 1 300 ? -13.789 -14.088 44.262 1.00 87.81 300 GLY A CA 1
ATOM 2401 C C . GLY A 1 300 ? -13.848 -15.609 44.134 1.00 87.81 300 GLY A C 1
ATOM 2402 O O . GLY A 1 300 ? -14.873 -16.184 43.763 1.00 87.81 300 GLY A O 1
ATOM 2403 N N . GLU A 1 301 ? -12.739 -16.263 44.448 1.00 87.69 301 GLU A N 1
ATOM 2404 C CA . GLU A 1 301 ? -12.612 -17.721 44.388 1.00 87.69 301 GLU A CA 1
ATOM 2405 C C . GLU A 1 301 ? -12.989 -18.359 45.732 1.00 87.69 301 GLU A C 1
ATOM 2407 O O . GLU A 1 301 ? -12.697 -17.824 46.806 1.00 87.69 301 GLU A O 1
ATOM 2412 N N . LEU A 1 302 ? -13.639 -19.520 45.694 1.00 86.44 302 LEU A N 1
ATOM 2413 C CA . LEU A 1 302 ? -13.907 -20.361 46.860 1.00 86.44 302 LEU A CA 1
ATOM 2414 C C . LEU A 1 302 ? -12.902 -21.514 46.896 1.00 86.44 302 LEU A C 1
ATOM 2416 O O . LEU A 1 302 ? -12.634 -22.165 45.892 1.00 86.44 302 LEU A O 1
ATOM 2420 N N . GLY A 1 303 ? -12.377 -21.803 48.084 1.00 84.62 303 GLY A N 1
ATOM 2421 C CA . GLY A 1 303 ? -11.513 -22.954 48.334 1.00 84.62 303 GLY A CA 1
ATOM 2422 C C . GLY A 1 303 ? -12.246 -24.113 49.016 1.00 84.62 303 GLY A C 1
ATOM 2423 O O . GLY A 1 303 ? -13.467 -24.129 49.159 1.00 84.62 303 GLY A O 1
ATOM 2424 N N . THR A 1 304 ? -11.471 -25.078 49.511 1.00 82.00 304 THR A N 1
ATOM 2425 C CA . THR A 1 304 ? -11.976 -26.302 50.162 1.00 82.00 304 THR A CA 1
ATOM 2426 C C . THR A 1 304 ? -12.209 -26.171 51.673 1.00 82.00 304 THR A C 1
ATOM 2428 O O . THR A 1 304 ? -12.799 -27.056 52.284 1.00 82.00 304 THR A O 1
ATOM 2431 N N . SER A 1 305 ? -11.750 -25.079 52.296 1.00 86.38 305 SER A N 1
ATOM 2432 C CA . SER A 1 305 ? -11.867 -24.844 53.742 1.00 86.38 305 SER A CA 1
ATOM 2433 C C . SER A 1 305 ? -13.131 -24.054 54.090 1.00 86.38 305 SER A C 1
ATOM 2435 O O . SER A 1 305 ? -13.336 -22.961 53.559 1.00 86.38 305 SER A O 1
ATOM 2437 N N . ALA A 1 306 ? -13.924 -24.579 55.031 1.00 82.44 306 ALA A N 1
ATOM 2438 C CA . ALA A 1 306 ? -15.145 -23.960 55.554 1.00 82.44 306 ALA A CA 1
ATOM 2439 C C . ALA A 1 306 ? -14.880 -22.547 56.107 1.00 82.44 306 ALA A C 1
ATOM 2441 O O . ALA A 1 306 ? -15.458 -21.571 55.629 1.00 82.44 306 ALA A O 1
ATOM 2442 N N . ASP A 1 307 ? -13.936 -22.427 57.045 1.00 82.62 307 ASP A N 1
ATOM 2443 C CA . ASP A 1 307 ? -13.569 -21.146 57.661 1.00 82.62 307 ASP A CA 1
ATOM 2444 C C . ASP A 1 307 ? -12.824 -20.227 56.685 1.00 82.62 307 ASP A C 1
ATOM 2446 O O . ASP A 1 307 ? -13.004 -19.007 56.694 1.00 82.62 307 ASP A O 1
ATOM 2450 N N . GLY A 1 308 ? -11.994 -20.809 55.812 1.00 85.81 308 GLY A N 1
ATOM 2451 C CA . GLY A 1 308 ? -11.248 -20.059 54.804 1.00 85.81 308 GLY A CA 1
ATOM 2452 C C . GLY A 1 308 ? -12.164 -19.351 53.807 1.00 85.81 308 GLY A C 1
ATOM 2453 O O . GLY A 1 308 ? -11.864 -18.235 53.395 1.00 85.81 308 GLY A O 1
ATOM 2454 N N . ASN A 1 309 ? -13.296 -19.956 53.445 1.00 87.75 309 ASN A N 1
ATOM 2455 C CA . ASN A 1 309 ? -14.254 -19.357 52.516 1.00 87.75 309 ASN A CA 1
ATOM 2456 C C . ASN A 1 309 ? -14.962 -18.141 53.112 1.00 87.75 309 ASN A C 1
ATOM 2458 O O . ASN A 1 309 ? -15.102 -17.143 52.415 1.00 87.75 309 ASN A O 1
ATOM 2462 N N . ILE A 1 310 ? -15.309 -18.165 54.402 1.00 87.12 310 ILE A N 1
ATOM 2463 C CA . ILE A 1 310 ? -15.860 -16.988 55.093 1.00 87.12 310 ILE A CA 1
ATOM 2464 C C . ILE A 1 310 ? -14.849 -15.831 55.087 1.00 87.12 310 ILE A C 1
ATOM 2466 O O . ILE A 1 310 ? -15.209 -14.701 54.768 1.00 87.12 310 ILE A O 1
ATOM 2470 N N . THR A 1 311 ? -13.568 -16.117 55.340 1.00 87.69 311 THR A N 1
ATOM 2471 C CA . THR A 1 311 ? -12.498 -15.108 55.244 1.00 87.69 311 THR A CA 1
ATOM 2472 C C . THR A 1 311 ? -12.360 -14.548 53.824 1.00 87.69 311 THR A C 1
ATOM 2474 O O . THR A 1 311 ? -12.176 -13.349 53.661 1.00 87.69 311 THR A O 1
ATOM 2477 N N . ARG A 1 312 ? -12.489 -15.378 52.778 1.00 89.19 312 ARG A N 1
ATOM 2478 C CA . ARG A 1 312 ? -12.450 -14.907 51.379 1.00 89.19 312 ARG A CA 1
ATOM 2479 C C . ARG A 1 312 ? -13.627 -13.992 51.034 1.00 89.19 312 ARG A C 1
ATOM 2481 O O . ARG A 1 312 ? -13.420 -13.002 50.338 1.00 89.19 312 ARG A O 1
ATOM 2488 N N . LEU A 1 313 ? -14.826 -14.285 51.548 1.00 89.19 313 LEU A N 1
ATOM 2489 C CA . LEU A 1 313 ? -15.980 -13.388 51.415 1.00 89.19 313 LEU A CA 1
ATOM 2490 C C . LEU A 1 313 ? -15.703 -12.036 52.084 1.00 89.19 313 LEU A C 1
ATOM 2492 O O . LEU A 1 313 ? -15.994 -11.000 51.499 1.00 89.19 313 LEU A O 1
ATOM 2496 N N . ASP A 1 314 ? -15.113 -12.033 53.283 1.00 87.94 314 ASP A N 1
ATOM 2497 C CA . ASP A 1 314 ? -14.723 -10.795 53.964 1.00 87.94 314 ASP A CA 1
ATOM 2498 C C . ASP A 1 314 ? -13.660 -10.008 53.198 1.00 87.94 314 ASP A C 1
ATOM 2500 O O . ASP A 1 314 ? -13.810 -8.798 53.050 1.00 87.94 314 ASP A O 1
ATOM 2504 N N . ASN A 1 315 ? -12.628 -10.677 52.681 1.00 88.62 315 ASN A N 1
ATOM 2505 C CA . ASN A 1 315 ? -11.568 -10.027 51.912 1.00 88.62 315 ASN A CA 1
ATOM 2506 C C . ASN A 1 315 ? -12.134 -9.331 50.667 1.00 88.62 315 ASN A C 1
ATOM 2508 O O . ASN A 1 315 ? -11.796 -8.181 50.409 1.00 88.62 315 ASN A O 1
ATOM 2512 N N . ALA A 1 316 ? -13.066 -9.967 49.946 1.00 88.25 316 ALA A N 1
ATOM 2513 C CA . ALA A 1 316 ? -13.705 -9.351 48.780 1.00 88.25 316 ALA A CA 1
ATOM 2514 C C . ALA A 1 316 ? -14.480 -8.063 49.120 1.00 88.25 316 ALA A C 1
ATOM 2516 O O . ALA A 1 316 ? -14.592 -7.173 48.277 1.00 88.25 316 ALA A O 1
ATOM 2517 N N . LEU A 1 317 ? -14.994 -7.943 50.349 1.00 88.62 317 LEU A N 1
ATOM 2518 C CA . LEU A 1 317 ? -15.626 -6.718 50.848 1.00 88.62 317 LEU A CA 1
ATOM 2519 C C . LEU A 1 317 ? -14.595 -5.689 51.321 1.00 88.62 317 LEU A C 1
ATOM 2521 O O . LEU A 1 317 ? -14.745 -4.496 51.069 1.00 88.62 317 LEU A O 1
ATOM 2525 N N . GLU A 1 318 ? -13.546 -6.132 52.008 1.00 88.12 318 GLU A N 1
ATOM 2526 C CA . GLU A 1 318 ? -12.488 -5.259 52.528 1.00 88.12 318 GLU A CA 1
ATOM 2527 C C . GLU A 1 318 ? -11.601 -4.671 51.424 1.00 88.12 318 GLU A C 1
ATOM 2529 O O . GLU A 1 318 ? -11.048 -3.590 51.607 1.00 88.12 318 GLU A O 1
ATOM 2534 N N . GLU A 1 319 ? -11.523 -5.320 50.261 1.00 89.31 319 GLU A N 1
ATOM 2535 C CA . GLU A 1 319 ? -10.809 -4.832 49.075 1.00 89.31 319 GLU A CA 1
ATOM 2536 C C . GLU A 1 319 ? -11.602 -3.791 48.263 1.00 89.31 319 GLU A C 1
ATOM 2538 O O . GLU A 1 319 ? -11.033 -3.127 47.390 1.00 89.31 319 GLU A O 1
ATOM 2543 N N . MET A 1 320 ? -12.899 -3.585 48.532 1.00 89.81 320 MET A N 1
ATOM 2544 C CA . MET A 1 320 ? -13.718 -2.624 47.775 1.00 89.81 320 MET A CA 1
ATOM 2545 C C . MET A 1 320 ? -13.162 -1.186 47.777 1.00 89.81 320 MET A C 1
ATOM 2547 O O . MET A 1 320 ? -13.185 -0.571 46.710 1.00 89.81 320 MET A O 1
ATOM 2551 N N . PRO A 1 321 ? -12.635 -0.624 48.888 1.00 90.88 321 PRO A N 1
ATOM 2552 C CA . PRO A 1 321 ? -12.029 0.709 48.881 1.00 90.88 321 PRO A CA 1
ATOM 2553 C C . PRO A 1 321 ? -10.780 0.797 47.995 1.00 90.88 321 PRO A C 1
ATOM 2555 O O . PRO A 1 321 ? -10.570 1.801 47.317 1.00 90.88 321 PRO A O 1
ATOM 2558 N N . GLU A 1 322 ? -9.961 -0.258 47.951 1.00 92.25 322 GLU A N 1
ATOM 2559 C CA . GLU A 1 322 ? -8.797 -0.302 47.062 1.00 92.25 322 GLU A CA 1
ATOM 2560 C C . GLU A 1 322 ? -9.232 -0.425 45.597 1.00 92.25 322 GLU A C 1
ATOM 2562 O O . GLU A 1 322 ? -8.730 0.292 44.729 1.00 92.25 322 GLU A O 1
ATOM 2567 N N . LYS A 1 323 ? -10.225 -1.277 45.317 1.00 90.62 323 LYS A N 1
ATOM 2568 C CA . LYS A 1 323 ? -10.843 -1.401 43.991 1.00 90.62 323 LYS A CA 1
ATOM 2569 C C . LYS A 1 323 ? -11.449 -0.076 43.531 1.00 90.62 323 LYS A C 1
ATOM 2571 O O . LYS A 1 323 ? -11.277 0.292 42.372 1.00 90.62 323 LYS A O 1
ATOM 2576 N N . LEU A 1 324 ? -12.105 0.660 44.429 1.00 93.19 324 LEU A N 1
ATOM 2577 C CA . LEU A 1 324 ? -12.633 1.994 44.160 1.00 93.19 324 LEU A CA 1
ATOM 2578 C C . LEU A 1 324 ? -11.515 2.957 43.754 1.00 93.19 324 LEU A C 1
ATOM 2580 O O . LEU A 1 324 ? -11.626 3.599 42.713 1.00 93.19 324 LEU A O 1
ATOM 2584 N N . LYS A 1 325 ? -10.417 2.994 44.516 1.00 95.12 325 LYS A N 1
ATOM 2585 C CA . LYS A 1 325 ? -9.253 3.828 44.194 1.00 95.12 325 LYS A CA 1
ATOM 2586 C C . LYS A 1 325 ? -8.677 3.495 42.814 1.00 95.12 325 LYS A C 1
ATOM 2588 O O . LYS A 1 325 ? -8.453 4.397 42.015 1.00 95.12 325 LYS A O 1
ATOM 2593 N N . ARG A 1 326 ? -8.511 2.206 42.492 1.00 95.00 326 ARG A N 1
ATOM 2594 C CA . ARG A 1 326 ? -8.038 1.754 41.167 1.00 95.00 326 ARG A CA 1
ATOM 2595 C C . ARG A 1 326 ? -8.981 2.180 40.037 1.00 95.00 326 ARG A C 1
ATOM 2597 O O . ARG A 1 326 ? -8.522 2.546 38.958 1.00 95.00 326 ARG A O 1
ATOM 2604 N N . LEU A 1 327 ? -10.296 2.133 40.263 1.00 94.69 327 LEU A N 1
ATOM 2605 C CA . LEU A 1 327 ? -11.286 2.602 39.290 1.00 94.69 327 LEU A CA 1
ATOM 2606 C C . LEU A 1 327 ? -11.229 4.124 39.105 1.00 94.69 327 LEU A C 1
ATOM 2608 O O . LEU A 1 327 ? -11.320 4.590 37.973 1.00 94.69 327 LEU A O 1
ATOM 2612 N N . GLU A 1 328 ? -11.049 4.893 40.181 1.00 95.06 328 GLU A N 1
ATOM 2613 C CA . GLU A 1 328 ? -10.886 6.353 40.125 1.00 95.06 328 GLU A CA 1
ATOM 2614 C C . GLU A 1 328 ? -9.591 6.756 39.398 1.00 95.06 328 GLU A C 1
ATOM 2616 O O . GLU A 1 328 ? -9.622 7.643 38.544 1.00 95.06 328 GLU A O 1
ATOM 2621 N N . GLU A 1 329 ? -8.479 6.059 39.649 1.00 96.62 329 GLU A N 1
ATOM 2622 C CA . GLU A 1 329 ? -7.216 6.231 38.913 1.00 96.62 329 GLU A CA 1
ATOM 2623 C C . GLU A 1 329 ? -7.378 5.893 37.424 1.00 96.62 329 GLU A C 1
ATOM 2625 O O . GLU A 1 329 ? -6.910 6.637 36.559 1.00 96.62 329 GLU A O 1
ATOM 2630 N N . LYS A 1 330 ? -8.094 4.805 37.103 1.00 96.12 330 LYS A N 1
ATOM 2631 C CA . LYS A 1 330 ? -8.421 4.441 35.718 1.00 96.12 330 LYS A CA 1
ATOM 2632 C C . LYS A 1 330 ? -9.294 5.501 35.043 1.00 96.12 330 LYS A C 1
ATOM 2634 O O . LYS A 1 330 ? -9.066 5.841 33.884 1.00 96.12 330 LYS A O 1
ATOM 2639 N N . LEU A 1 331 ? -10.295 6.027 35.745 1.00 96.94 331 LEU A N 1
ATOM 2640 C CA . LEU A 1 331 ? -11.157 7.084 35.222 1.00 96.94 331 LEU A CA 1
ATOM 2641 C C . LEU A 1 331 ? -10.347 8.348 34.918 1.00 96.94 331 LEU A C 1
ATOM 2643 O O . LEU A 1 331 ? -10.527 8.949 33.860 1.00 96.94 331 LEU A O 1
ATOM 2647 N N . PHE A 1 332 ? -9.452 8.735 35.830 1.00 96.69 332 PHE A N 1
ATOM 2648 C CA . PHE A 1 332 ? -8.571 9.883 35.647 1.00 96.69 332 PHE A CA 1
ATOM 2649 C C . PHE A 1 332 ? -7.665 9.710 34.423 1.00 96.69 332 PHE A C 1
ATOM 2651 O O . PHE A 1 332 ? -7.666 10.569 33.544 1.00 96.69 332 PHE A O 1
ATOM 2658 N N . SER A 1 333 ? -6.970 8.574 34.310 1.00 96.69 333 SER A N 1
ATOM 2659 C CA . SER A 1 333 ? -6.077 8.315 33.173 1.00 96.69 333 SER A CA 1
ATOM 2660 C C . SER A 1 333 ? -6.826 8.228 31.840 1.00 96.69 333 SER A C 1
ATOM 2662 O O . SER A 1 333 ? -6.346 8.734 30.831 1.00 96.69 333 SER A O 1
ATOM 2664 N N . THR A 1 334 ? -8.039 7.669 31.824 1.00 95.00 334 THR A N 1
ATOM 2665 C CA . THR A 1 334 ? -8.877 7.617 30.611 1.00 95.00 334 THR A CA 1
ATOM 2666 C C . THR A 1 334 ? -9.327 9.020 30.182 1.00 95.00 334 THR A C 1
ATOM 2668 O O . THR A 1 334 ? -9.343 9.331 28.991 1.00 95.00 334 THR A O 1
ATOM 2671 N N . LYS A 1 335 ? -9.658 9.902 31.137 1.00 95.31 335 LYS A N 1
ATOM 2672 C CA . LYS A 1 335 ? -9.991 11.310 30.857 1.00 95.31 335 LYS A CA 1
ATOM 2673 C C . LYS A 1 335 ? -8.788 12.091 30.325 1.00 95.31 335 LYS A C 1
ATOM 2675 O O . LYS A 1 335 ? -8.946 12.860 29.382 1.00 95.31 335 LYS A O 1
ATOM 2680 N N . GLU A 1 336 ? -7.600 11.862 30.877 1.00 96.62 336 GLU A N 1
ATOM 2681 C CA . GLU A 1 336 ? -6.351 12.453 30.381 1.00 96.62 336 GLU A CA 1
ATOM 2682 C C . GLU A 1 336 ? -6.032 11.978 28.952 1.00 96.62 336 GLU A C 1
ATOM 2684 O O . GLU A 1 336 ? -5.734 12.786 28.075 1.00 96.62 336 GLU A O 1
ATOM 2689 N N . GLN A 1 337 ? -6.182 10.679 28.673 1.00 94.19 337 GLN A N 1
ATOM 2690 C CA . GLN A 1 337 ? -6.006 10.122 27.327 1.00 94.19 337 GLN A CA 1
ATOM 2691 C C . GLN A 1 337 ? -6.991 10.702 26.308 1.00 94.19 337 GLN A C 1
ATOM 2693 O O . GLN A 1 337 ? -6.606 10.930 25.161 1.00 94.19 337 GLN A O 1
ATOM 2698 N N . LEU A 1 338 ? -8.242 10.948 26.709 1.00 95.25 338 LEU A N 1
ATOM 2699 C CA . LEU A 1 338 ? -9.235 11.612 25.867 1.00 95.25 338 LEU A CA 1
ATOM 2700 C C . LEU A 1 338 ? -8.801 13.039 25.512 1.00 95.25 338 LEU A C 1
ATOM 2702 O O . LEU A 1 338 ? -8.939 13.438 24.358 1.00 95.25 338 LEU A O 1
ATOM 2706 N N . GLU A 1 339 ? -8.284 13.800 26.475 1.00 94.69 339 GLU A N 1
ATOM 2707 C CA . GLU A 1 339 ? -7.865 15.180 26.226 1.00 94.69 339 GLU A CA 1
ATOM 2708 C C . GLU A 1 339 ? -6.617 15.241 25.339 1.00 94.69 339 GLU A C 1
ATOM 2710 O O . GLU A 1 339 ? -6.635 15.909 24.307 1.00 94.69 339 GLU A O 1
ATOM 2715 N N . ASN A 1 340 ? -5.607 14.417 25.631 1.00 93.81 340 ASN A N 1
ATOM 2716 C CA . ASN A 1 340 ? -4.425 14.271 24.778 1.00 93.81 340 ASN A CA 1
ATOM 2717 C C . ASN A 1 340 ? -4.802 13.853 23.344 1.00 93.81 340 ASN A C 1
ATOM 2719 O O . ASN A 1 340 ? -4.250 14.360 22.370 1.00 93.81 340 ASN A O 1
ATOM 2723 N N . ALA A 1 341 ? -5.771 12.944 23.192 1.00 92.31 341 ALA A N 1
ATOM 2724 C CA . ALA A 1 341 ? -6.262 12.527 21.881 1.00 92.31 341 ALA A CA 1
ATOM 2725 C C . ALA A 1 341 ? -6.971 13.663 21.124 1.00 92.31 341 ALA A C 1
ATOM 2727 O O . ALA A 1 341 ? -6.838 13.749 19.904 1.00 92.31 341 ALA A O 1
ATOM 2728 N N . LYS A 1 342 ? -7.707 14.545 21.813 1.00 92.69 342 LYS A N 1
ATOM 2729 C CA . LYS A 1 342 ? -8.322 15.729 21.189 1.00 92.69 342 LYS A CA 1
ATOM 2730 C C . LYS A 1 342 ? -7.284 16.756 20.752 1.00 92.69 342 LYS A C 1
ATOM 2732 O O . LYS A 1 342 ? -7.451 17.332 19.681 1.00 92.69 342 LYS A O 1
ATOM 2737 N N . GLU A 1 343 ? -6.241 16.983 21.547 1.00 93.12 343 GLU A N 1
ATOM 2738 C CA . GLU A 1 343 ? -5.137 17.874 21.167 1.00 93.12 343 GLU A CA 1
ATOM 2739 C C . GLU A 1 343 ? -4.405 17.346 19.928 1.00 93.12 343 GLU A C 1
ATOM 2741 O O . GLU A 1 343 ? -4.155 18.089 18.979 1.00 93.12 343 GLU A O 1
ATOM 2746 N N . GLU A 1 344 ? -4.128 16.042 19.889 1.00 90.31 344 GLU A N 1
ATOM 2747 C CA . GLU A 1 344 ? -3.468 15.395 18.753 1.00 90.31 344 GLU A CA 1
ATOM 2748 C C . GLU A 1 344 ? -4.305 15.492 17.462 1.00 90.31 344 GLU A C 1
ATOM 2750 O O . GLU A 1 344 ? -3.750 15.696 16.384 1.00 90.31 344 GLU A O 1
ATOM 2755 N N . LEU A 1 345 ? -5.641 15.432 17.555 1.00 91.00 345 LEU A N 1
ATOM 2756 C CA . LEU A 1 345 ? -6.547 15.612 16.409 1.00 91.00 345 LEU A CA 1
ATOM 2757 C C . LEU A 1 345 ? -6.493 17.015 15.783 1.00 91.00 345 LEU A C 1
ATOM 2759 O O . LEU A 1 345 ? -6.883 17.170 14.623 1.00 91.00 345 LEU A O 1
ATOM 2763 N N . GLN A 1 346 ? -6.036 18.029 16.522 1.00 88.44 346 GLN A N 1
ATOM 2764 C CA . GLN A 1 346 ? -5.906 19.395 16.005 1.00 88.44 346 GLN A CA 1
ATOM 2765 C C . GLN A 1 346 ? -4.612 19.612 15.219 1.00 88.44 346 GLN A C 1
ATOM 2767 O O . GLN A 1 346 ? -4.517 20.582 14.463 1.00 88.44 346 GLN A O 1
ATOM 2772 N N . LYS A 1 347 ? -3.613 18.736 15.376 1.00 89.44 347 LYS A N 1
ATOM 2773 C CA . LYS A 1 347 ? -2.326 18.881 14.693 1.00 89.44 347 LYS A CA 1
ATOM 2774 C C . LYS A 1 347 ? -2.500 18.603 13.198 1.00 89.44 347 LYS A C 1
ATOM 2776 O O . LYS A 1 347 ? -2.920 17.503 12.850 1.00 89.44 347 LYS A O 1
ATOM 2781 N N . PRO A 1 348 ? -2.191 19.557 12.302 1.00 90.38 348 PRO A N 1
ATOM 2782 C CA . PRO A 1 348 ? -2.278 19.328 10.867 1.00 90.38 348 PRO A CA 1
ATOM 2783 C C . PRO A 1 348 ? -1.173 18.381 10.386 1.00 90.38 348 PRO A C 1
ATOM 2785 O O . PRO A 1 348 ? -0.174 18.150 11.064 1.00 90.38 348 PRO A O 1
ATOM 2788 N N . PHE A 1 349 ? -1.327 17.869 9.166 1.00 91.12 349 PHE A N 1
ATOM 2789 C CA . PHE A 1 349 ? -0.259 17.127 8.507 1.00 91.12 349 PHE A CA 1
ATOM 2790 C C . PHE A 1 349 ? 0.918 18.066 8.203 1.00 91.12 349 PHE A C 1
ATOM 2792 O O . PHE A 1 349 ? 0.800 18.945 7.352 1.00 91.12 349 PHE A O 1
ATOM 2799 N N . GLU A 1 350 ? 2.053 17.868 8.878 1.00 90.81 350 GLU A N 1
ATOM 2800 C CA . GLU A 1 350 ? 3.225 18.762 8.814 1.00 90.81 350 GLU A CA 1
ATOM 2801 C C . GLU A 1 350 ? 3.745 19.001 7.388 1.00 90.81 350 GLU A C 1
ATOM 2803 O O . GLU A 1 350 ? 4.248 20.078 7.082 1.00 90.81 350 GLU A O 1
ATOM 2808 N N . LYS A 1 351 ? 3.598 18.014 6.494 1.00 90.19 351 LYS A N 1
ATOM 2809 C CA . LYS A 1 351 ? 4.081 18.078 5.105 1.00 90.19 351 LYS A CA 1
ATOM 2810 C C . LYS A 1 351 ? 2.987 18.409 4.087 1.00 90.19 351 LYS A C 1
ATOM 2812 O O . LYS A 1 351 ? 3.158 18.140 2.899 1.00 90.19 351 LYS A O 1
ATOM 2817 N N . ALA A 1 352 ? 1.855 18.958 4.529 1.00 88.31 352 ALA A N 1
ATOM 2818 C CA . ALA A 1 352 ? 0.741 19.295 3.642 1.00 88.31 352 ALA A CA 1
ATOM 2819 C C . ALA A 1 352 ? 1.148 20.305 2.559 1.00 88.31 352 ALA A C 1
ATOM 2821 O O . ALA A 1 352 ? 0.851 20.093 1.383 1.00 88.31 352 ALA A O 1
ATOM 2822 N N . ASP A 1 353 ? 1.875 21.358 2.939 1.00 90.31 353 ASP A N 1
ATOM 2823 C CA . ASP A 1 353 ? 2.328 22.386 1.997 1.00 90.31 353 ASP A CA 1
ATOM 2824 C C . ASP A 1 353 ? 3.395 21.850 1.035 1.00 90.31 353 ASP A C 1
ATOM 2826 O O . ASP A 1 353 ? 3.341 22.124 -0.164 1.00 90.31 353 ASP A O 1
ATOM 2830 N N . GLU A 1 354 ? 4.324 21.024 1.530 1.00 90.38 354 GLU A N 1
ATOM 2831 C CA . GLU A 1 354 ? 5.329 20.351 0.698 1.00 90.38 354 GLU A CA 1
ATOM 2832 C C . GLU A 1 354 ? 4.660 19.453 -0.352 1.00 90.38 354 GLU A C 1
ATOM 2834 O O . GLU A 1 354 ? 4.958 19.563 -1.542 1.00 90.38 354 GLU A O 1
ATOM 2839 N N . LEU A 1 355 ? 3.705 18.614 0.069 1.00 87.94 355 LEU A N 1
ATOM 2840 C CA . LEU A 1 355 ? 2.940 17.749 -0.828 1.00 87.94 355 LEU A CA 1
ATOM 2841 C C . LEU A 1 355 ? 2.180 18.571 -1.871 1.00 87.94 355 LEU A C 1
ATOM 2843 O O . LEU A 1 355 ? 2.241 18.256 -3.058 1.00 87.94 355 LEU A O 1
ATOM 2847 N N . LYS A 1 356 ? 1.497 19.639 -1.451 1.00 89.50 356 LYS A N 1
ATOM 2848 C CA . LYS A 1 356 ? 0.745 20.514 -2.355 1.00 89.50 356 LYS A CA 1
ATOM 2849 C C . LYS A 1 356 ? 1.655 21.146 -3.409 1.00 89.50 356 LYS A C 1
ATOM 2851 O O . LYS A 1 356 ? 1.328 21.095 -4.592 1.00 89.50 356 LYS A O 1
ATOM 2856 N N . ASN A 1 357 ? 2.791 21.705 -2.999 1.00 90.25 357 ASN A N 1
ATOM 2857 C CA . ASN A 1 357 ? 3.729 22.360 -3.910 1.00 90.25 357 ASN A CA 1
ATOM 2858 C C . ASN A 1 357 ? 4.329 21.371 -4.915 1.00 90.25 357 ASN A C 1
ATOM 2860 O O . ASN A 1 357 ? 4.365 21.667 -6.108 1.00 90.25 357 ASN A O 1
ATOM 2864 N N . LYS A 1 358 ? 4.734 20.177 -4.465 1.00 88.75 358 LYS A N 1
ATOM 2865 C CA . LYS A 1 358 ? 5.299 19.150 -5.354 1.00 88.75 358 LYS A CA 1
ATOM 2866 C C . LYS A 1 358 ? 4.266 18.572 -6.316 1.00 88.75 358 LYS A C 1
ATOM 2868 O O . LYS A 1 358 ? 4.577 18.379 -7.484 1.00 88.75 358 LYS A O 1
ATOM 2873 N N . VAL A 1 359 ? 3.022 18.371 -5.872 1.00 82.81 359 VAL A N 1
ATOM 2874 C CA . VAL A 1 359 ? 1.918 17.953 -6.755 1.00 82.81 359 VAL A CA 1
ATOM 2875 C C . VAL A 1 359 ? 1.630 19.014 -7.818 1.00 82.81 359 VAL A C 1
ATOM 2877 O O . VAL A 1 359 ? 1.434 18.666 -8.980 1.00 82.81 359 VAL A O 1
ATOM 2880 N N . LEU A 1 360 ? 1.625 20.298 -7.448 1.00 88.00 360 LEU A N 1
ATOM 2881 C CA . LEU A 1 360 ? 1.436 21.390 -8.405 1.00 88.00 360 LEU A CA 1
ATOM 2882 C C . LEU A 1 360 ? 2.581 21.459 -9.417 1.00 88.00 360 LEU A C 1
ATOM 2884 O O . LEU A 1 360 ? 2.312 21.557 -10.611 1.00 88.00 360 LEU A O 1
ATOM 2888 N N . ARG A 1 361 ? 3.835 21.351 -8.960 1.00 87.69 361 ARG A N 1
ATOM 2889 C CA . ARG A 1 361 ? 5.002 21.339 -9.848 1.00 87.69 361 ARG A CA 1
ATOM 2890 C C . ARG A 1 361 ? 4.985 20.138 -10.790 1.00 87.69 361 ARG A C 1
ATOM 2892 O O . ARG A 1 361 ? 5.238 20.303 -11.973 1.00 87.69 361 ARG A O 1
ATOM 2899 N N . LEU A 1 362 ? 4.620 18.957 -10.296 1.00 79.50 362 LEU A N 1
ATOM 2900 C CA . LEU A 1 362 ? 4.472 17.756 -11.118 1.00 79.50 362 LEU A CA 1
ATOM 2901 C C . LEU A 1 362 ? 3.361 17.916 -12.168 1.00 79.50 362 LEU A C 1
ATOM 2903 O O . LEU A 1 362 ? 3.533 17.500 -13.309 1.00 79.50 362 LEU A O 1
ATOM 2907 N N . ALA A 1 363 ? 2.241 18.555 -11.821 1.00 77.06 363 ALA A N 1
ATOM 2908 C CA . ALA A 1 363 ? 1.163 18.843 -12.769 1.00 77.06 363 ALA A CA 1
ATOM 2909 C C . ALA A 1 363 ? 1.567 19.883 -13.829 1.00 77.06 363 ALA A C 1
ATOM 2911 O O . ALA A 1 363 ? 1.223 19.731 -14.998 1.00 77.06 363 ALA A O 1
ATOM 2912 N N . GLU A 1 364 ? 2.300 20.927 -13.435 1.00 81.62 364 GLU A N 1
ATOM 2913 C CA . GLU A 1 364 ? 2.895 21.898 -14.360 1.00 81.62 364 GLU A CA 1
ATOM 2914 C C . GLU A 1 364 ? 3.885 21.212 -15.306 1.00 81.62 364 GLU A C 1
ATOM 2916 O O . GLU A 1 364 ? 3.832 21.415 -16.513 1.00 81.62 364 GLU A O 1
ATOM 2921 N N . LEU A 1 365 ? 4.748 20.354 -14.767 1.00 77.69 365 LEU A N 1
ATOM 2922 C CA . LEU A 1 365 ? 5.767 19.647 -15.525 1.00 77.69 365 LEU A CA 1
ATOM 2923 C C . LEU A 1 365 ? 5.172 18.628 -16.497 1.00 77.69 365 LEU A C 1
ATOM 2925 O O . LEU A 1 365 ? 5.644 18.537 -17.622 1.00 77.69 365 LEU A O 1
ATOM 2929 N N . ASN A 1 366 ? 4.098 17.933 -16.108 1.00 70.81 366 ASN A N 1
ATOM 2930 C CA . ASN A 1 366 ? 3.319 17.109 -17.032 1.00 70.81 366 ASN A CA 1
ATOM 2931 C C . ASN A 1 366 ? 2.778 17.951 -18.188 1.00 70.81 366 ASN A C 1
ATOM 2933 O O . ASN A 1 366 ? 3.028 17.608 -19.330 1.00 70.81 366 ASN A O 1
ATOM 2937 N N . LYS A 1 367 ? 2.168 19.113 -17.919 1.00 74.56 367 LYS A N 1
ATOM 2938 C CA . LYS A 1 367 ? 1.712 20.009 -18.995 1.00 74.56 367 LYS A CA 1
ATOM 2939 C C . LYS A 1 367 ? 2.851 20.506 -19.882 1.00 74.56 367 LYS A C 1
ATOM 2941 O O . LYS A 1 367 ? 2.660 20.635 -21.079 1.00 74.56 367 LYS A O 1
ATOM 2946 N N . LEU A 1 368 ? 4.020 20.809 -19.318 1.00 74.00 368 LEU A N 1
ATOM 2947 C CA . LEU A 1 368 ? 5.186 21.277 -20.078 1.00 74.00 368 LEU A CA 1
ATOM 2948 C C . LEU A 1 368 ? 5.843 20.182 -20.924 1.00 74.00 368 LEU A C 1
ATOM 2950 O O . LEU A 1 368 ? 6.525 20.518 -21.889 1.00 74.00 368 LEU A O 1
ATOM 2954 N N . LEU A 1 369 ? 5.696 18.920 -20.526 1.00 65.38 369 LEU A N 1
ATOM 2955 C CA . LEU A 1 369 ? 6.121 17.752 -21.296 1.00 65.38 369 LEU A CA 1
ATOM 2956 C C . LEU A 1 369 ? 5.069 17.372 -22.344 1.00 65.38 369 LEU A C 1
ATOM 2958 O O . LEU A 1 369 ? 5.440 16.991 -23.440 1.00 65.38 369 LEU A O 1
ATOM 2962 N N . ASP A 1 370 ? 3.782 17.552 -22.042 1.00 60.50 370 ASP A N 1
ATOM 2963 C CA . ASP A 1 370 ? 2.684 17.319 -22.987 1.00 60.50 370 ASP A CA 1
ATOM 2964 C C . ASP A 1 370 ? 2.597 18.431 -24.058 1.00 60.50 370 ASP A C 1
ATOM 2966 O O . ASP A 1 370 ? 2.190 18.179 -25.185 1.00 60.50 370 ASP A O 1
ATOM 2970 N N . MET A 1 371 ? 2.960 19.678 -23.715 1.00 49.31 371 MET A N 1
ATOM 2971 C CA . MET A 1 371 ? 2.973 20.841 -24.627 1.00 49.31 371 MET A CA 1
ATOM 2972 C C . MET A 1 371 ? 4.339 21.104 -25.269 1.00 49.31 371 MET A C 1
ATOM 2974 O O . MET A 1 371 ? 4.442 21.923 -26.181 1.00 49.31 371 MET A O 1
ATOM 2978 N N . GLY A 1 372 ? 5.403 20.498 -24.746 1.00 42.84 372 GLY A N 1
ATOM 2979 C CA . GLY A 1 372 ? 6.730 20.577 -25.334 1.00 42.84 372 GLY A CA 1
ATOM 2980 C C . GLY A 1 372 ? 6.892 19.407 -26.279 1.00 42.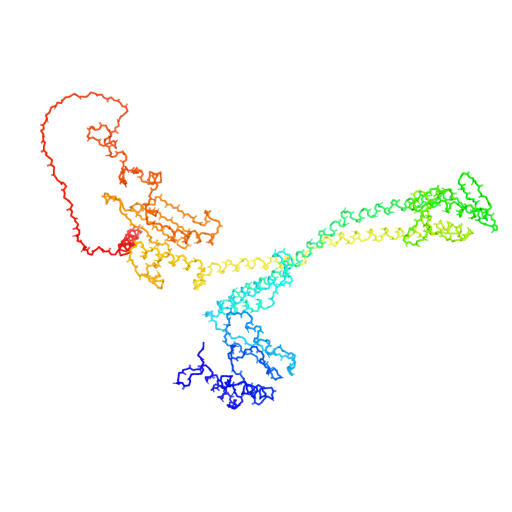84 372 GLY A C 1
ATOM 2981 O O . GLY A 1 372 ? 7.009 18.288 -25.802 1.00 42.84 372 GLY A O 1
ATOM 2982 N N . GLU A 1 373 ? 6.908 19.674 -27.582 1.00 43.62 373 GLU A N 1
ATOM 2983 C CA . GLU A 1 373 ? 7.346 18.734 -28.613 1.00 43.62 373 GLU A CA 1
ATOM 2984 C C . GLU A 1 373 ? 8.653 18.051 -28.183 1.00 43.62 373 GLU A C 1
ATOM 2986 O O . GLU A 1 373 ? 9.759 18.565 -28.357 1.00 43.62 373 GLU A O 1
ATOM 2991 N N . VAL A 1 374 ? 8.522 16.870 -27.595 1.00 37.25 374 VAL A N 1
ATOM 2992 C CA . VAL A 1 374 ? 9.449 15.794 -27.870 1.00 37.25 374 VAL A CA 1
ATOM 2993 C C . VAL A 1 374 ? 8.915 15.240 -29.180 1.00 37.25 374 VAL A C 1
ATOM 2995 O O . VAL A 1 374 ? 7.788 14.750 -29.226 1.00 37.25 374 VAL A O 1
ATOM 2998 N N . GLU A 1 375 ? 9.696 15.338 -30.254 1.00 36.91 375 GLU A N 1
ATOM 2999 C CA . GLU A 1 375 ? 9.593 14.372 -31.344 1.00 36.91 375 GLU A CA 1
ATOM 3000 C C . GLU A 1 375 ? 9.884 12.989 -30.731 1.00 36.91 375 GLU A C 1
ATOM 3002 O O . GLU A 1 375 ? 10.982 12.437 -30.836 1.00 36.91 375 GLU A O 1
ATOM 3007 N N . GLU A 1 376 ? 8.917 12.439 -29.994 1.00 36.47 376 GLU A N 1
ATOM 3008 C CA . GLU A 1 376 ? 8.876 11.026 -29.697 1.00 36.47 376 GLU A CA 1
ATOM 3009 C C . GLU A 1 376 ? 8.706 10.379 -31.061 1.00 36.47 376 GLU A C 1
ATOM 3011 O O . GLU A 1 376 ? 7.660 10.491 -31.700 1.00 36.47 376 GLU A O 1
ATOM 3016 N N . LYS A 1 377 ? 9.766 9.727 -31.547 1.00 41.75 377 LYS A N 1
ATOM 3017 C CA . LYS A 1 377 ? 9.603 8.717 -32.586 1.00 41.75 377 LYS A CA 1
ATOM 3018 C C . LYS A 1 377 ? 8.473 7.808 -32.123 1.00 41.75 377 LYS A C 1
ATOM 3020 O O . LYS A 1 377 ? 8.639 7.115 -31.118 1.00 41.75 377 LYS A O 1
ATOM 3025 N N . ARG A 1 378 ? 7.351 7.917 -32.839 1.00 34.50 378 ARG A N 1
ATOM 3026 C CA . ARG A 1 378 ? 6.102 7.171 -32.701 1.00 34.50 378 ARG A CA 1
ATOM 3027 C C . ARG A 1 378 ? 6.360 5.829 -32.024 1.00 34.50 378 ARG A C 1
ATOM 3029 O O . ARG A 1 378 ? 7.012 4.947 -32.581 1.00 34.50 378 ARG A O 1
ATOM 3036 N N . ASN A 1 379 ? 5.920 5.715 -30.778 1.00 40.06 379 ASN A N 1
ATOM 3037 C CA . ASN A 1 379 ? 5.835 4.430 -30.117 1.00 40.06 379 ASN A CA 1
ATOM 3038 C C . ASN A 1 379 ? 4.512 3.817 -30.563 1.00 40.06 379 ASN A C 1
ATOM 3040 O O . ASN A 1 379 ? 3.483 4.030 -29.919 1.00 40.06 379 ASN A O 1
ATOM 3044 N N . ASP A 1 380 ? 4.537 3.150 -31.714 1.00 45.75 380 ASP A N 1
ATOM 3045 C CA . ASP A 1 380 ? 3.340 2.538 -32.266 1.00 45.75 380 ASP A CA 1
ATOM 3046 C C . ASP A 1 380 ? 2.856 1.467 -31.284 1.00 45.75 380 ASP A C 1
ATOM 3048 O O . ASP A 1 380 ? 3.553 0.507 -30.940 1.00 45.75 380 ASP A O 1
ATOM 3052 N N . ASN A 1 381 ? 1.653 1.688 -30.755 1.00 55.59 381 ASN A N 1
ATOM 3053 C CA . ASN A 1 381 ? 0.911 0.682 -30.017 1.00 55.59 381 ASN A CA 1
ATOM 3054 C C . ASN A 1 381 ? 0.903 -0.601 -30.876 1.00 55.59 381 ASN A C 1
ATOM 3056 O O . ASN A 1 381 ? 0.555 -0.507 -32.051 1.00 55.59 381 ASN A O 1
ATOM 3060 N N . PRO A 1 382 ? 1.270 -1.786 -30.350 1.00 64.44 382 PRO A N 1
ATOM 3061 C CA . PRO A 1 382 ? 1.316 -3.015 -31.148 1.00 64.44 382 PRO A CA 1
ATOM 3062 C C . PRO A 1 382 ? -0.006 -3.318 -31.874 1.00 64.44 382 PRO A C 1
ATOM 3064 O O . PRO A 1 382 ? 0.015 -3.944 -32.927 1.00 64.44 382 PRO A O 1
ATOM 3067 N N . LEU A 1 383 ? -1.139 -2.829 -31.356 1.00 76.25 383 LEU A N 1
ATOM 3068 C CA . LEU A 1 383 ? -2.440 -2.939 -32.020 1.00 76.25 383 LEU A CA 1
ATOM 3069 C C . LEU A 1 383 ? -2.559 -2.071 -33.283 1.00 76.25 383 LEU A C 1
ATOM 3071 O O . LEU A 1 383 ? -3.249 -2.463 -34.214 1.00 76.25 383 LEU A O 1
ATOM 3075 N N . VAL A 1 384 ? -1.876 -0.925 -33.350 1.00 81.62 384 VAL A N 1
ATOM 3076 C CA . VAL A 1 384 ? -1.840 -0.083 -34.559 1.00 81.62 384 VAL A CA 1
ATOM 3077 C C . VAL A 1 384 ? -1.096 -0.809 -35.675 1.00 81.62 384 VAL A C 1
ATOM 3079 O O . VAL A 1 384 ? -1.580 -0.847 -36.798 1.00 81.62 384 VAL A O 1
ATOM 3082 N N . GLU A 1 385 ? 0.029 -1.454 -35.366 1.00 84.19 385 GLU A N 1
ATOM 3083 C CA . GLU A 1 385 ? 0.788 -2.228 -36.359 1.00 84.19 385 GLU A CA 1
ATOM 3084 C C . GLU A 1 385 ? -0.012 -3.429 -36.880 1.00 84.19 385 GLU A C 1
ATOM 3086 O O . GLU A 1 385 ? 0.040 -3.754 -38.066 1.00 84.19 385 GLU A O 1
ATOM 3091 N N . ASP A 1 386 ? -0.802 -4.062 -36.012 1.00 85.31 386 ASP A N 1
ATOM 3092 C CA . ASP A 1 386 ? -1.738 -5.113 -36.406 1.00 85.31 386 ASP A CA 1
ATOM 3093 C C . ASP A 1 386 ? -2.860 -4.585 -37.317 1.00 85.31 386 ASP A C 1
ATOM 3095 O O . ASP A 1 386 ? -3.211 -5.251 -38.290 1.00 85.31 386 ASP A O 1
ATOM 3099 N N . VAL A 1 387 ? -3.395 -3.389 -37.046 1.00 89.62 387 VAL A N 1
ATOM 3100 C CA . VAL A 1 387 ? -4.385 -2.728 -37.914 1.00 89.62 387 VAL A CA 1
ATOM 3101 C C . VAL A 1 387 ? -3.778 -2.390 -39.274 1.00 89.62 387 VAL A C 1
ATOM 3103 O O . VAL A 1 387 ? -4.372 -2.712 -40.298 1.00 89.62 387 VAL A O 1
ATOM 3106 N N . LYS A 1 388 ? -2.572 -1.809 -39.316 1.00 90.38 388 LYS A N 1
ATOM 3107 C CA . LYS A 1 388 ? -1.869 -1.502 -40.573 1.00 90.38 388 LYS A CA 1
ATOM 3108 C C . LYS A 1 388 ? -1.667 -2.757 -41.432 1.00 90.38 388 LYS A C 1
ATOM 3110 O O . LYS A 1 388 ? -1.856 -2.713 -42.644 1.00 90.38 388 LYS A O 1
ATOM 3115 N N . ARG A 1 389 ? -1.330 -3.896 -40.812 1.00 89.44 389 ARG A N 1
ATOM 3116 C CA . ARG A 1 389 ? -1.242 -5.196 -41.505 1.00 89.44 389 ARG A CA 1
ATOM 3117 C C . ARG A 1 389 ? -2.588 -5.645 -42.047 1.00 89.44 389 ARG A C 1
ATOM 3119 O O . ARG A 1 389 ? -2.653 -6.027 -43.207 1.00 89.44 389 ARG A O 1
ATOM 3126 N N . ALA A 1 390 ? -3.639 -5.554 -41.237 1.00 90.69 390 ALA A N 1
ATOM 3127 C CA . ALA A 1 390 ? -4.985 -5.913 -41.662 1.00 90.69 390 ALA A CA 1
ATOM 3128 C C . ALA A 1 390 ? -5.463 -5.052 -42.846 1.00 90.69 390 ALA A C 1
ATOM 3130 O O . ALA A 1 390 ? -6.091 -5.584 -43.753 1.00 90.69 390 ALA A O 1
ATOM 3131 N N . ILE A 1 391 ? -5.106 -3.762 -42.884 1.00 91.38 391 ILE A N 1
ATOM 3132 C CA . ILE A 1 391 ? -5.385 -2.868 -44.020 1.00 91.38 391 ILE A CA 1
ATOM 3133 C C . ILE A 1 391 ? -4.647 -3.331 -45.283 1.00 91.38 391 ILE A C 1
ATOM 3135 O O . ILE A 1 391 ? -5.267 -3.450 -46.333 1.00 91.38 391 ILE A O 1
ATOM 3139 N N . ILE A 1 392 ? -3.346 -3.640 -45.200 1.00 89.62 392 ILE A N 1
ATOM 3140 C CA . ILE A 1 392 ? -2.593 -4.166 -46.357 1.00 89.62 392 ILE A CA 1
ATOM 3141 C C . ILE A 1 392 ? -3.178 -5.493 -46.839 1.00 89.62 392 ILE A C 1
ATOM 3143 O O . ILE A 1 392 ? -3.353 -5.685 -48.040 1.00 89.62 392 ILE A O 1
ATOM 3147 N N . ASP A 1 393 ? -3.501 -6.396 -45.918 1.00 87.94 393 ASP A N 1
ATOM 3148 C CA . ASP A 1 393 ? -4.081 -7.696 -46.247 1.00 87.94 393 ASP A CA 1
ATOM 3149 C C . ASP A 1 393 ? -5.475 -7.549 -46.877 1.00 87.94 393 ASP A C 1
ATOM 3151 O O . ASP A 1 393 ? -5.790 -8.274 -47.822 1.00 87.94 393 ASP A O 1
ATOM 3155 N N . PHE A 1 394 ? -6.287 -6.597 -46.404 1.00 89.31 394 PHE A N 1
ATOM 3156 C CA . PHE A 1 394 ? -7.559 -6.220 -47.023 1.00 89.31 394 PHE A CA 1
ATOM 3157 C C . PHE A 1 394 ? -7.341 -5.692 -48.445 1.00 89.31 394 PHE A C 1
ATOM 3159 O O . PHE A 1 394 ? -7.910 -6.242 -49.385 1.00 89.31 394 PHE A O 1
ATOM 3166 N N . CYS A 1 395 ? -6.469 -4.697 -48.634 1.00 85.62 395 CYS A N 1
ATOM 3167 C CA . CYS A 1 395 ? -6.215 -4.110 -49.950 1.00 85.62 395 CYS A CA 1
ATOM 3168 C C . CYS A 1 395 ? -5.678 -5.147 -50.948 1.00 85.62 395 CYS A C 1
ATOM 3170 O O . CYS A 1 395 ? -6.171 -5.246 -52.068 1.00 85.62 395 CYS A O 1
ATOM 3172 N N . ASN A 1 396 ? -4.733 -5.990 -50.531 1.00 85.75 396 ASN A N 1
ATOM 3173 C CA . ASN A 1 396 ? -4.220 -7.076 -51.366 1.00 85.75 396 ASN A CA 1
ATOM 3174 C C . ASN A 1 396 ? -5.313 -8.083 -51.752 1.00 85.75 396 ASN A C 1
ATOM 3176 O O . ASN A 1 396 ? -5.326 -8.582 -52.878 1.00 85.75 396 ASN A O 1
ATOM 3180 N N . ARG A 1 397 ? -6.226 -8.394 -50.821 1.00 87.12 397 ARG A N 1
ATOM 3181 C CA . ARG A 1 397 ? -7.329 -9.333 -51.046 1.00 87.12 397 ARG A CA 1
ATOM 3182 C C . ARG A 1 397 ? -8.373 -8.773 -52.008 1.00 87.12 397 ARG A C 1
ATOM 3184 O O . ARG A 1 397 ? -8.770 -9.492 -52.920 1.00 87.12 397 ARG A O 1
ATOM 3191 N N . GLU A 1 398 ? -8.814 -7.536 -51.804 1.00 83.94 398 GLU A N 1
ATOM 3192 C CA . GLU A 1 398 ? -9.920 -6.948 -52.570 1.00 83.94 398 GLU A CA 1
ATOM 3193 C C . GLU A 1 398 ? -9.469 -6.381 -53.926 1.00 83.94 398 GLU A C 1
ATOM 3195 O O . GLU A 1 398 ? -10.217 -6.463 -54.899 1.00 83.94 398 GLU A O 1
ATOM 3200 N N . TYR A 1 399 ? -8.242 -5.854 -54.027 1.00 81.69 399 TYR A N 1
ATOM 3201 C CA . TYR A 1 399 ? -7.725 -5.228 -55.255 1.00 81.69 399 TYR A CA 1
ATOM 3202 C C . TYR A 1 399 ? -6.767 -6.116 -56.065 1.00 81.69 399 TYR A C 1
ATOM 3204 O O . TYR A 1 399 ? -6.218 -5.664 -57.068 1.00 81.69 399 TYR A O 1
ATOM 3212 N N . GLU A 1 400 ? -6.575 -7.379 -55.664 1.00 77.62 400 GLU A N 1
ATOM 3213 C CA . GLU A 1 400 ? -5.627 -8.327 -56.282 1.00 77.62 400 GLU A CA 1
ATOM 3214 C C . GLU A 1 400 ? -4.171 -7.805 -56.335 1.00 77.62 400 GLU A C 1
ATOM 3216 O O . GLU A 1 400 ? -3.399 -8.101 -57.254 1.00 77.62 400 GLU A O 1
ATOM 3221 N N . GLU A 1 401 ? -3.775 -7.031 -55.326 1.00 79.44 401 GLU A N 1
ATOM 3222 C CA . GLU A 1 401 ? -2.430 -6.466 -55.188 1.00 79.44 401 GLU A CA 1
ATOM 3223 C C . GLU A 1 401 ? -1.514 -7.357 -54.323 1.00 79.44 401 GLU A C 1
ATOM 3225 O O . GLU A 1 401 ? -1.937 -8.347 -53.727 1.00 79.44 401 GLU A O 1
ATOM 3230 N N . ASN A 1 402 ? -0.209 -7.061 -54.301 1.00 80.69 402 ASN A N 1
ATOM 3231 C CA . ASN A 1 402 ? 0.784 -7.823 -53.526 1.00 80.69 402 ASN A CA 1
ATOM 3232 C C . ASN A 1 402 ? 1.757 -6.889 -52.796 1.00 80.69 402 ASN A C 1
ATOM 3234 O O . ASN A 1 402 ? 2.977 -6.994 -52.951 1.00 80.69 402 ASN A O 1
ATOM 3238 N N . HIS A 1 403 ? 1.210 -5.959 -52.024 1.00 84.69 403 HIS A N 1
ATOM 3239 C CA . HIS A 1 403 ? 1.974 -5.069 -51.164 1.00 84.69 403 HIS A CA 1
ATOM 3240 C C . HIS A 1 403 ? 2.434 -5.786 -49.899 1.00 84.69 403 HIS A C 1
ATOM 3242 O O . HIS A 1 403 ? 1.696 -6.544 -49.268 1.00 84.69 403 HIS A O 1
ATOM 3248 N N . SER A 1 404 ? 3.678 -5.546 -49.515 1.00 83.00 404 SER A N 1
ATOM 3249 C CA . SER A 1 404 ? 4.202 -5.963 -48.222 1.00 83.00 404 SER A CA 1
ATOM 3250 C C . SER A 1 404 ? 3.859 -4.934 -47.146 1.00 83.00 404 SER A C 1
ATOM 3252 O O . SER A 1 404 ? 3.684 -3.751 -47.424 1.00 83.00 404 SER A O 1
ATOM 3254 N N . TYR A 1 405 ? 3.821 -5.372 -45.887 1.00 80.94 405 TYR A N 1
ATOM 3255 C CA . TYR A 1 405 ? 3.646 -4.470 -44.745 1.00 80.94 405 TYR A CA 1
ATOM 3256 C C . TYR A 1 405 ? 4.654 -3.307 -44.737 1.00 80.94 405 TYR A C 1
ATOM 3258 O O . TYR A 1 405 ? 4.298 -2.181 -44.404 1.00 80.94 405 TYR A O 1
ATOM 3266 N N . ASP A 1 406 ? 5.897 -3.567 -45.153 1.00 78.75 406 ASP A N 1
ATOM 3267 C CA . ASP A 1 406 ? 6.973 -2.571 -45.179 1.00 78.75 406 ASP A CA 1
ATOM 3268 C C . ASP A 1 406 ? 6.695 -1.418 -46.171 1.00 78.75 406 ASP A C 1
ATOM 3270 O O . ASP A 1 406 ? 7.358 -0.383 -46.122 1.00 78.75 406 ASP A O 1
ATOM 3274 N N . GLU A 1 407 ? 5.712 -1.576 -47.064 1.00 80.12 407 GLU A N 1
ATOM 3275 C CA . GLU A 1 407 ? 5.270 -0.551 -48.013 1.00 80.12 407 GLU A CA 1
ATOM 3276 C C . GLU A 1 407 ? 4.112 0.304 -47.479 1.00 80.12 407 GLU A C 1
ATOM 3278 O O . GLU A 1 407 ? 3.740 1.274 -48.137 1.00 80.12 407 GLU A O 1
ATOM 3283 N N . PHE A 1 408 ? 3.565 0.010 -46.293 1.00 85.00 408 PHE A N 1
ATOM 3284 C CA . PHE A 1 408 ? 2.405 0.722 -45.748 1.00 85.00 408 PHE A CA 1
ATOM 3285 C C . PHE A 1 408 ? 2.627 2.235 -45.651 1.00 85.00 408 PHE A C 1
ATOM 3287 O O . PHE A 1 408 ? 1.842 2.998 -46.203 1.00 85.00 408 PHE A O 1
ATOM 3294 N N . ASP A 1 409 ? 3.725 2.678 -45.033 1.00 81.06 409 ASP A N 1
ATOM 3295 C CA . ASP A 1 409 ? 4.025 4.112 -44.884 1.00 81.06 409 ASP A CA 1
ATOM 3296 C C . ASP A 1 409 ? 4.291 4.790 -46.241 1.00 81.06 409 ASP A C 1
ATOM 3298 O O . ASP A 1 409 ? 4.116 5.999 -46.399 1.00 81.06 409 ASP A O 1
ATOM 3302 N N . ALA A 1 410 ? 4.726 4.014 -47.240 1.00 81.50 410 ALA A N 1
ATOM 3303 C CA . ALA A 1 410 ? 4.906 4.504 -48.598 1.00 81.50 410 ALA A CA 1
ATOM 3304 C C . ALA A 1 410 ? 3.574 4.607 -49.345 1.00 81.50 410 ALA A C 1
ATOM 3306 O O . ALA A 1 410 ? 3.462 5.476 -50.209 1.00 81.50 410 ALA A O 1
ATOM 3307 N N . LEU A 1 411 ? 2.601 3.740 -49.043 1.00 77.75 411 LEU A N 1
ATOM 3308 C CA . LEU A 1 411 ? 1.247 3.718 -49.604 1.00 77.75 411 LEU A CA 1
ATOM 3309 C C . LEU A 1 411 ? 0.368 4.812 -48.993 1.00 77.75 411 LEU A C 1
ATOM 3311 O O . LEU A 1 411 ? -0.232 5.586 -49.744 1.00 77.75 411 LEU A O 1
ATOM 3315 N N . TYR A 1 412 ? 0.409 4.934 -47.668 1.00 85.31 412 TYR A N 1
ATOM 3316 C CA . TYR A 1 412 ? -0.384 5.844 -46.848 1.00 85.31 412 TYR A CA 1
ATOM 3317 C C . TYR A 1 412 ? 0.535 6.765 -46.028 1.00 85.31 412 TYR A C 1
ATOM 3319 O O . TYR A 1 412 ? 0.744 6.548 -44.834 1.00 85.31 412 TYR A O 1
ATOM 3327 N N . PRO A 1 413 ? 1.109 7.810 -46.654 1.00 78.00 413 PRO A N 1
ATOM 3328 C CA . PRO A 1 413 ? 2.005 8.740 -45.966 1.00 78.00 413 PRO A CA 1
ATOM 3329 C C . PRO A 1 413 ? 1.280 9.637 -44.949 1.00 78.00 413 PRO A C 1
ATOM 3331 O O . PRO A 1 413 ? 1.931 10.249 -44.104 1.00 78.00 413 PRO A O 1
ATOM 3334 N N . ASP A 1 414 ? -0.049 9.735 -45.046 1.00 83.94 414 ASP A N 1
ATOM 3335 C CA . ASP A 1 414 ? -0.908 10.492 -44.140 1.00 83.94 414 ASP A CA 1
ATOM 3336 C C . ASP A 1 414 ? -1.900 9.542 -43.460 1.00 83.94 414 ASP A C 1
ATOM 3338 O O . ASP A 1 414 ? -2.815 9.024 -44.098 1.00 83.94 414 ASP A O 1
ATOM 3342 N N . LEU A 1 415 ? -1.712 9.302 -42.159 1.00 85.69 415 LEU A N 1
ATOM 3343 C CA . LEU A 1 415 ? -2.557 8.373 -41.404 1.00 85.69 415 LEU A CA 1
ATOM 3344 C C . LEU A 1 415 ? -3.950 8.930 -41.098 1.00 85.69 415 LEU A C 1
ATOM 3346 O O . LEU A 1 415 ? -4.779 8.183 -40.582 1.00 85.69 415 LEU A O 1
ATOM 3350 N N . LYS A 1 416 ? -4.214 10.204 -41.413 1.00 84.69 416 LYS A N 1
ATOM 3351 C CA . LYS A 1 416 ? -5.558 10.786 -41.323 1.00 84.69 416 LYS A CA 1
ATOM 3352 C C . LYS A 1 416 ? -6.436 10.456 -42.525 1.00 84.69 416 LYS A C 1
ATOM 3354 O O . LYS A 1 416 ? -7.651 10.548 -42.419 1.00 84.69 416 LYS A O 1
ATOM 3359 N N . HIS A 1 417 ? -5.814 10.091 -43.646 1.00 84.12 417 HIS A N 1
ATOM 3360 C CA . HIS A 1 417 ? -6.473 9.917 -44.939 1.00 84.12 417 HIS A CA 1
ATOM 3361 C C . HIS A 1 417 ? -6.070 8.588 -45.574 1.00 84.12 417 HIS A C 1
ATOM 3363 O O . HIS A 1 417 ? -5.359 8.530 -46.584 1.00 84.12 417 HIS A O 1
ATOM 3369 N N . ILE A 1 418 ? -6.513 7.494 -44.956 1.00 89.56 418 ILE A N 1
ATOM 3370 C CA . ILE A 1 418 ? -6.276 6.141 -45.454 1.00 89.56 418 ILE A CA 1
ATOM 3371 C C . ILE A 1 418 ? -7.493 5.700 -46.259 1.00 89.56 418 ILE A C 1
ATOM 3373 O O . ILE A 1 418 ? -8.489 5.249 -45.698 1.00 89.56 418 ILE A O 1
ATOM 3377 N N . GLY A 1 419 ? -7.414 5.825 -47.583 1.00 87.19 419 GLY A N 1
ATOM 3378 C CA . GLY A 1 419 ? -8.446 5.317 -48.487 1.00 87.19 419 GLY A CA 1
ATOM 3379 C C . GLY A 1 419 ? -8.491 3.788 -48.477 1.00 87.19 419 GLY A C 1
ATOM 3380 O O . GLY A 1 419 ? -7.492 3.137 -48.799 1.00 87.19 419 GLY A O 1
ATOM 3381 N N . ILE A 1 420 ? -9.648 3.229 -48.117 1.00 89.44 420 ILE A N 1
ATOM 3382 C CA . ILE A 1 420 ? -9.876 1.777 -48.039 1.00 89.44 420 ILE A CA 1
ATOM 3383 C C . ILE A 1 420 ? -10.722 1.291 -49.211 1.00 89.44 420 ILE A C 1
ATOM 3385 O O . ILE A 1 420 ? -10.381 0.288 -49.839 1.00 89.44 420 ILE A O 1
ATOM 3389 N N . ALA A 1 421 ? -11.810 1.999 -49.521 1.00 87.12 421 ALA A N 1
ATOM 3390 C CA . ALA A 1 421 ? -12.743 1.621 -50.573 1.00 87.12 421 ALA A CA 1
ATOM 3391 C C . ALA A 1 421 ? -13.147 2.822 -51.429 1.00 87.12 421 ALA A C 1
ATOM 3393 O O . ALA A 1 421 ? -13.364 3.914 -50.906 1.00 87.12 421 ALA A O 1
ATOM 3394 N N . TYR A 1 422 ? -13.242 2.603 -52.740 1.00 87.44 422 TYR A N 1
ATOM 3395 C CA . TYR A 1 422 ? -13.741 3.582 -53.699 1.00 87.44 422 TYR A CA 1
ATOM 3396 C C . TYR A 1 422 ? -14.516 2.882 -54.815 1.00 87.44 422 TYR A C 1
ATOM 3398 O O . TYR A 1 422 ? -14.021 1.919 -55.407 1.00 87.44 422 TYR A O 1
ATOM 3406 N N . THR A 1 423 ? -15.718 3.365 -55.111 1.00 88.69 423 THR A N 1
ATOM 3407 C CA . THR A 1 423 ? -16.533 2.898 -56.236 1.00 88.69 423 THR A CA 1
ATOM 3408 C C . THR A 1 423 ? -17.392 4.032 -56.774 1.00 88.69 423 THR A C 1
ATOM 3410 O O . THR A 1 423 ? -17.552 5.045 -56.105 1.00 88.69 423 THR A O 1
ATOM 3413 N N . ASP A 1 424 ? -17.973 3.849 -57.950 1.00 87.19 424 ASP A N 1
ATOM 3414 C CA . ASP A 1 424 ? -18.988 4.751 -58.479 1.00 87.19 424 ASP A CA 1
ATOM 3415 C C . ASP A 1 424 ? -20.362 4.080 -58.397 1.00 87.19 424 ASP A C 1
ATOM 3417 O O . ASP A 1 424 ? -20.473 2.848 -58.419 1.00 87.19 424 ASP A O 1
ATOM 3421 N N . THR A 1 425 ? -21.425 4.881 -58.331 1.00 86.00 425 THR A N 1
ATOM 3422 C CA . THR A 1 425 ? -22.787 4.386 -58.558 1.00 86.00 425 THR A CA 1
ATOM 3423 C C . THR A 1 425 ? -22.887 3.695 -59.926 1.00 86.00 425 THR A C 1
ATOM 3425 O O . THR A 1 425 ? -22.092 3.987 -60.822 1.00 86.00 425 THR A O 1
ATOM 3428 N N . PRO A 1 426 ? -23.854 2.783 -60.144 1.00 86.12 426 PRO A N 1
ATOM 3429 C CA . PRO A 1 426 ? -23.964 2.045 -61.408 1.00 86.12 426 PRO A CA 1
ATOM 3430 C C . PRO A 1 426 ? -24.088 2.928 -62.662 1.00 86.12 426 PRO A C 1
ATOM 3432 O O . PRO A 1 426 ? -23.702 2.505 -63.752 1.00 86.12 426 PRO A O 1
ATOM 3435 N N . ASP A 1 427 ? -24.604 4.150 -62.514 1.00 83.81 427 ASP A N 1
ATOM 3436 C CA . ASP A 1 427 ? -24.693 5.173 -63.560 1.00 83.81 427 ASP A CA 1
ATOM 3437 C C . ASP A 1 427 ? -23.432 6.049 -63.723 1.00 83.81 427 ASP A C 1
ATOM 3439 O O . ASP A 1 427 ? -23.436 6.966 -64.550 1.00 83.81 427 ASP A O 1
ATOM 3443 N N . GLU A 1 428 ? -22.375 5.772 -62.955 1.00 84.31 428 GLU A N 1
ATOM 3444 C CA . GLU A 1 428 ? -21.084 6.475 -62.916 1.00 84.31 428 GLU A CA 1
ATOM 3445 C C . GLU A 1 428 ? -21.195 7.977 -62.578 1.00 84.31 428 GLU A C 1
ATOM 3447 O O . GLU A 1 428 ? -20.327 8.776 -62.936 1.00 84.31 428 GLU A O 1
ATOM 3452 N N . ARG A 1 429 ? -22.283 8.405 -61.919 1.00 81.38 429 ARG A N 1
ATOM 3453 C CA . ARG A 1 429 ? -22.519 9.828 -61.600 1.00 81.38 429 ARG A CA 1
ATOM 3454 C C . ARG A 1 429 ? -22.045 10.255 -60.219 1.00 81.38 429 ARG A C 1
ATOM 3456 O O . ARG A 1 429 ? -21.849 11.454 -60.005 1.00 81.38 429 ARG A O 1
ATOM 3463 N N . HIS A 1 430 ? -21.908 9.318 -59.288 1.00 87.19 430 HIS A N 1
ATOM 3464 C CA . HIS A 1 430 ? -21.519 9.617 -57.917 1.00 87.19 430 HIS A CA 1
ATOM 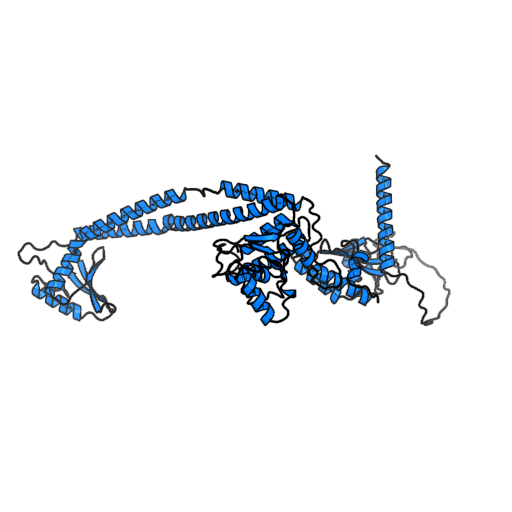3465 C C . HIS A 1 430 ? -20.411 8.671 -57.466 1.00 87.19 430 HIS A C 1
ATOM 3467 O O . HIS A 1 430 ? -20.612 7.460 -57.434 1.00 87.19 430 HIS A O 1
ATOM 3473 N N . GLY A 1 431 ? -19.269 9.236 -57.082 1.00 86.75 431 GLY A N 1
ATOM 3474 C CA . GLY A 1 431 ? -18.177 8.495 -56.463 1.00 86.75 431 GLY A CA 1
ATOM 3475 C C . GLY A 1 431 ? -18.430 8.332 -54.969 1.00 86.75 431 GLY A C 1
ATOM 3476 O O . GLY A 1 431 ? -18.703 9.314 -54.279 1.00 86.75 431 GLY A O 1
ATOM 3477 N N . ILE A 1 432 ? -18.331 7.103 -54.473 1.00 89.12 432 ILE A N 1
ATOM 3478 C CA . ILE A 1 432 ? -18.460 6.719 -53.069 1.00 89.12 432 ILE A CA 1
ATOM 3479 C C . ILE A 1 432 ? -17.078 6.325 -52.558 1.00 89.12 432 ILE A C 1
ATOM 3481 O O . ILE A 1 432 ? -16.431 5.438 -53.117 1.00 89.12 432 ILE A O 1
ATOM 3485 N N . GLN A 1 433 ? -16.638 6.951 -51.471 1.00 90.12 433 GLN A N 1
ATOM 3486 C CA . GLN A 1 433 ? -15.330 6.708 -50.870 1.00 90.12 433 GLN A CA 1
ATOM 3487 C C . GLN A 1 433 ? -15.453 6.424 -49.375 1.00 90.12 433 GLN A C 1
ATOM 3489 O O . GLN A 1 433 ? -16.222 7.075 -48.674 1.00 90.12 433 GLN A O 1
ATOM 3494 N N . PHE A 1 434 ? -14.640 5.498 -48.873 1.00 91.50 434 PHE A N 1
ATOM 3495 C CA . PHE A 1 434 ? -14.473 5.243 -47.446 1.00 91.50 434 PHE A CA 1
ATOM 3496 C C . PHE A 1 434 ? -13.015 5.462 -47.031 1.00 91.50 434 PHE A C 1
ATOM 3498 O O . PHE A 1 434 ? -12.101 4.826 -47.573 1.00 91.50 434 PHE A O 1
ATOM 3505 N N . GLU A 1 435 ? -12.806 6.347 -46.057 1.00 92.38 435 GLU A N 1
ATOM 3506 C CA . GLU A 1 435 ? -11.496 6.648 -45.476 1.00 92.38 435 GLU A CA 1
ATOM 3507 C C . GLU A 1 435 ? -11.444 6.318 -43.980 1.00 92.38 435 GLU A C 1
ATOM 3509 O O . GLU A 1 435 ? -12.399 6.553 -43.234 1.00 92.38 435 GLU A O 1
ATOM 3514 N N . LEU A 1 436 ? -10.287 5.823 -43.538 1.00 92.12 436 LEU A N 1
ATOM 3515 C CA . LEU A 1 436 ? -9.928 5.671 -42.131 1.00 92.12 436 LEU A CA 1
ATOM 3516 C C . LEU A 1 436 ? -8.925 6.748 -41.704 1.00 92.12 436 LEU A C 1
ATOM 3518 O O . LEU A 1 436 ? -7.945 7.018 -42.400 1.00 92.12 436 LEU A O 1
ATOM 3522 N N . ASP A 1 437 ? -9.132 7.282 -40.503 1.00 91.06 437 ASP A N 1
ATOM 3523 C CA . ASP A 1 437 ? -8.190 8.134 -39.785 1.00 91.06 437 ASP A CA 1
ATOM 3524 C C . ASP A 1 437 ? -7.650 7.352 -38.580 1.00 91.06 437 ASP A C 1
ATOM 3526 O O . ASP A 1 437 ? -8.318 7.197 -37.553 1.00 91.06 437 ASP A O 1
ATOM 3530 N N . LEU A 1 438 ? -6.426 6.837 -38.698 1.00 86.88 438 LEU A N 1
ATOM 3531 C CA . LEU A 1 438 ? -5.761 6.091 -37.627 1.00 86.88 438 LEU A CA 1
ATOM 3532 C C . LEU A 1 438 ? -5.099 6.995 -36.576 1.00 86.88 438 LEU A C 1
ATOM 3534 O O . LEU A 1 438 ? -4.625 6.478 -35.562 1.00 86.88 438 LEU A O 1
ATOM 3538 N N . GLU A 1 439 ? -5.048 8.316 -36.775 1.00 85.00 439 GLU A N 1
ATOM 3539 C CA . GLU A 1 439 ? -4.571 9.249 -35.743 1.00 85.00 439 GLU A CA 1
ATOM 3540 C C . GLU A 1 439 ? -5.684 9.612 -34.762 1.00 85.00 439 GLU A C 1
ATOM 3542 O O . GLU A 1 439 ? -5.453 9.652 -33.550 1.00 85.00 439 GLU A O 1
ATOM 3547 N N . ASN A 1 440 ? -6.885 9.856 -35.288 1.00 87.38 440 ASN A N 1
ATOM 3548 C CA . ASN A 1 440 ? -8.065 10.216 -34.507 1.00 87.38 440 ASN A CA 1
ATOM 3549 C C . ASN A 1 440 ? -9.002 9.029 -34.242 1.00 87.38 440 ASN A C 1
ATOM 3551 O O . ASN A 1 440 ? -9.935 9.173 -33.455 1.00 87.38 440 ASN A O 1
ATOM 3555 N N . TYR A 1 441 ? -8.725 7.858 -34.824 1.00 90.94 441 TYR A N 1
ATOM 3556 C CA . TYR A 1 441 ? -9.518 6.630 -34.698 1.00 90.94 441 TYR A CA 1
ATOM 3557 C C . TYR A 1 441 ? -10.964 6.827 -35.169 1.00 90.94 441 TYR A C 1
ATOM 3559 O O . TYR A 1 441 ? -11.916 6.509 -34.448 1.00 90.94 441 TYR A O 1
ATOM 3567 N N . THR A 1 442 ? -11.127 7.371 -36.373 1.00 91.81 442 THR A N 1
ATOM 3568 C CA . THR A 1 442 ? -12.435 7.618 -36.993 1.00 91.81 442 THR A CA 1
ATOM 3569 C C . THR A 1 442 ? -12.514 7.009 -38.395 1.00 91.81 442 THR A C 1
ATOM 3571 O O . THR A 1 442 ? -11.493 6.699 -39.009 1.00 91.81 442 THR A O 1
ATOM 3574 N N . ALA A 1 443 ? -13.733 6.806 -38.888 1.00 92.94 443 ALA A N 1
ATOM 3575 C CA . ALA A 1 443 ? -14.023 6.472 -40.280 1.00 92.94 443 ALA A CA 1
ATOM 3576 C C . ALA A 1 443 ? -14.953 7.527 -40.868 1.00 92.94 443 ALA A C 1
ATOM 3578 O O . ALA A 1 443 ? -15.858 8.006 -40.180 1.00 92.94 443 ALA A O 1
ATOM 3579 N N . THR A 1 444 ? -14.758 7.863 -42.139 1.00 92.69 444 THR A N 1
ATOM 3580 C CA . THR A 1 444 ? -15.637 8.794 -42.850 1.00 92.69 444 THR A CA 1
ATOM 3581 C C . THR A 1 444 ? -15.982 8.241 -44.226 1.00 92.69 444 THR A C 1
ATOM 3583 O O . THR A 1 444 ? -15.099 7.803 -44.965 1.00 92.69 444 THR A O 1
ATOM 3586 N N . GLN A 1 445 ? -17.273 8.264 -44.559 1.00 93.12 445 GLN A N 1
ATOM 3587 C CA . GLN A 1 445 ? -17.782 7.911 -45.879 1.00 93.12 445 GLN A CA 1
ATOM 3588 C C . GLN A 1 445 ? -18.185 9.183 -46.628 1.00 93.12 445 GLN A C 1
ATOM 3590 O O . GLN A 1 445 ? -18.898 10.037 -46.089 1.00 93.12 445 GLN A O 1
ATOM 3595 N N . TYR A 1 446 ? -17.734 9.293 -47.872 1.00 90.19 446 TYR A N 1
ATOM 3596 C CA . TYR A 1 446 ? -17.953 10.434 -48.747 1.00 90.19 446 TYR A CA 1
ATOM 3597 C C . TYR A 1 446 ? -18.734 10.022 -49.989 1.00 90.19 446 TYR A C 1
ATOM 3599 O O . TYR A 1 446 ? -18.524 8.935 -50.527 1.00 90.19 446 TYR A O 1
ATOM 3607 N N . VAL A 1 447 ? -19.577 10.931 -50.474 1.00 89.31 447 VAL A N 1
ATOM 3608 C CA . VAL A 1 447 ? -20.198 10.864 -51.799 1.00 89.31 447 VAL A CA 1
ATOM 3609 C C . VAL A 1 447 ? -19.905 12.176 -52.519 1.00 89.31 447 VAL A C 1
ATOM 3611 O O . VAL A 1 447 ? -20.332 13.233 -52.056 1.00 89.31 447 VAL A O 1
ATOM 3614 N N . ASN A 1 448 ? -19.155 12.133 -53.626 1.00 86.44 448 ASN A N 1
ATOM 3615 C CA . ASN A 1 448 ? -18.671 13.328 -54.343 1.00 86.44 448 ASN A CA 1
ATOM 3616 C C . ASN A 1 448 ? -18.062 14.387 -53.393 1.00 86.44 448 ASN A C 1
ATOM 3618 O O . ASN A 1 448 ? -18.460 15.552 -53.416 1.00 86.44 448 ASN A O 1
ATOM 3622 N N . ASP A 1 449 ? -17.157 13.956 -52.506 1.00 81.50 449 ASP A N 1
ATOM 3623 C CA . ASP A 1 449 ? -16.496 14.755 -51.453 1.00 81.50 449 ASP A CA 1
ATOM 3624 C C . ASP A 1 449 ? -17.390 15.339 -50.356 1.00 81.50 449 ASP A C 1
ATOM 3626 O O . ASP A 1 449 ? -16.910 16.037 -49.456 1.00 81.50 449 ASP A O 1
ATOM 3630 N N . VAL A 1 450 ? -18.686 15.040 -50.367 1.00 85.75 450 VAL A N 1
ATOM 3631 C CA . VAL A 1 450 ? -19.585 15.404 -49.273 1.00 85.75 450 VAL A CA 1
ATOM 3632 C C . VAL A 1 450 ? -19.569 14.289 -48.238 1.00 85.75 450 VAL A C 1
ATOM 3634 O O . VAL A 1 450 ? -19.812 13.131 -48.564 1.00 85.75 450 VAL A O 1
ATOM 3637 N N . VAL A 1 451 ? -19.294 14.638 -46.979 1.00 89.88 451 VAL A N 1
ATOM 3638 C CA . VAL A 1 451 ? -19.376 13.694 -45.856 1.00 89.88 451 VAL A CA 1
ATOM 3639 C C . VAL A 1 451 ?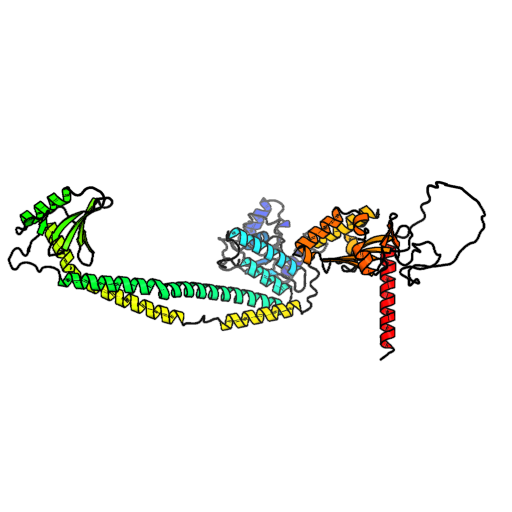 -20.822 13.237 -45.699 1.00 89.88 451 VAL A C 1
ATOM 3641 O O . VAL A 1 451 ? -21.692 14.048 -45.376 1.00 89.88 451 VAL A O 1
ATOM 3644 N N . VAL A 1 452 ? -21.058 11.944 -45.902 1.00 88.12 452 VAL A N 1
ATOM 3645 C CA . VAL A 1 452 ? -22.370 11.319 -45.707 1.00 88.12 452 VAL A CA 1
ATOM 3646 C C . VAL A 1 452 ? -22.444 10.633 -44.348 1.00 88.12 452 VAL A C 1
ATOM 3648 O O . VAL A 1 452 ? -23.424 10.818 -43.633 1.00 88.12 452 VAL A O 1
ATOM 3651 N N . SER A 1 453 ? -21.377 9.939 -43.944 1.00 89.50 453 SER A N 1
ATOM 3652 C CA . SER A 1 453 ? -21.306 9.240 -42.657 1.00 89.50 453 SER A CA 1
ATOM 3653 C C . SER A 1 453 ? -19.977 9.495 -41.952 1.00 89.50 453 SER A C 1
ATOM 3655 O O . SER A 1 453 ? -18.936 9.609 -42.602 1.00 89.50 453 SER A O 1
ATOM 3657 N N . HIS A 1 454 ? -19.997 9.580 -40.620 1.00 92.44 454 HIS A N 1
ATOM 3658 C CA . HIS A 1 454 ? -18.797 9.732 -39.797 1.00 92.44 454 HIS A CA 1
ATOM 3659 C C . HIS A 1 454 ? -18.918 8.935 -38.497 1.00 92.44 454 HIS A C 1
ATOM 3661 O O . HIS A 1 454 ? -19.854 9.134 -37.717 1.00 92.44 454 HIS A O 1
ATOM 3667 N N . TYR A 1 455 ? -17.935 8.079 -38.233 1.00 89.88 455 TYR A N 1
ATOM 3668 C CA . TYR A 1 455 ? -17.919 7.177 -37.089 1.00 89.88 455 TYR A CA 1
ATOM 3669 C C . TYR A 1 455 ? -16.672 7.392 -36.226 1.00 89.88 455 TYR A C 1
ATOM 3671 O O . TYR A 1 455 ? -15.550 7.357 -36.723 1.00 89.88 455 TYR A O 1
ATOM 3679 N N . ASP A 1 456 ? -16.862 7.584 -34.917 1.00 93.25 456 ASP A N 1
ATOM 3680 C CA . ASP A 1 456 ? -15.782 7.749 -33.933 1.00 93.25 456 ASP A CA 1
ATOM 3681 C C . ASP A 1 456 ? -15.631 6.467 -33.105 1.00 93.25 456 ASP A C 1
ATOM 3683 O O . ASP A 1 456 ? -16.401 6.199 -32.174 1.00 93.25 456 ASP A O 1
ATOM 3687 N N . TYR A 1 457 ? -14.612 5.664 -33.424 1.00 89.69 457 TYR A N 1
ATOM 3688 C CA . TYR A 1 457 ? -14.424 4.358 -32.796 1.00 89.69 457 TYR A CA 1
ATOM 3689 C C . TYR A 1 457 ? -14.106 4.468 -31.303 1.00 89.69 457 TYR A C 1
ATOM 3691 O O . TYR A 1 457 ? -14.463 3.566 -30.541 1.00 89.69 457 TYR A O 1
ATOM 3699 N N . VAL A 1 458 ? -13.454 5.539 -30.844 1.00 86.81 458 VAL A N 1
ATOM 3700 C CA . VAL A 1 458 ? -13.098 5.695 -29.424 1.00 86.81 458 VAL A CA 1
ATOM 3701 C C . VAL A 1 458 ? -14.316 6.090 -28.610 1.00 86.81 458 VAL A C 1
ATOM 3703 O O . VAL A 1 458 ? -14.522 5.551 -27.517 1.00 86.81 458 VAL A O 1
ATOM 3706 N N . LYS A 1 459 ? -15.135 7.001 -29.129 1.00 88.88 459 LYS A N 1
ATOM 3707 C CA . LYS A 1 459 ? -16.369 7.430 -28.472 1.00 88.88 459 LYS A CA 1
ATOM 3708 C C . LYS A 1 459 ? -17.360 6.278 -28.327 1.00 88.88 459 LYS A C 1
ATOM 3710 O O . LYS A 1 459 ? -17.933 6.125 -27.248 1.00 88.88 459 LYS A O 1
ATOM 3715 N N . GLU A 1 460 ? -17.502 5.447 -29.355 1.00 86.25 460 GLU A N 1
ATOM 3716 C CA . GLU A 1 460 ? -18.448 4.326 -29.345 1.00 86.25 460 GLU A CA 1
ATOM 3717 C C . GLU A 1 460 ? -17.933 3.118 -28.536 1.00 86.25 460 GLU A C 1
ATOM 3719 O O . GLU A 1 460 ? -18.708 2.452 -27.847 1.00 86.25 460 GLU A O 1
ATOM 3724 N N . ASN A 1 461 ? -16.617 2.857 -28.519 1.00 81.19 461 ASN A N 1
ATOM 3725 C CA . ASN A 1 461 ? -16.045 1.674 -27.848 1.00 81.19 461 ASN A CA 1
ATOM 3726 C C . ASN A 1 461 ? -15.397 1.955 -26.475 1.00 81.19 461 ASN A C 1
ATOM 3728 O O . ASN A 1 461 ? -15.063 1.024 -25.729 1.00 81.19 461 ASN A O 1
ATOM 3732 N N . GLY A 1 462 ? -15.239 3.227 -26.104 1.00 73.31 462 GLY A N 1
ATOM 3733 C CA . GLY A 1 462 ? -14.824 3.704 -24.780 1.00 73.31 462 GLY A CA 1
ATOM 3734 C C . GLY A 1 462 ? -13.318 3.681 -24.485 1.00 73.31 462 GLY A C 1
ATOM 3735 O O . GLY A 1 462 ? -12.902 4.223 -23.459 1.00 73.31 462 GLY A O 1
ATOM 3736 N N . SER A 1 463 ? -12.488 3.070 -25.336 1.00 85.44 463 SER A N 1
ATOM 3737 C CA . SER A 1 463 ? -11.023 3.135 -25.238 1.00 85.44 463 SER A CA 1
ATOM 3738 C C . SER A 1 463 ? -10.343 2.956 -26.596 1.00 85.44 463 SER A C 1
ATOM 3740 O O . SER A 1 463 ? -10.885 2.311 -27.490 1.00 85.44 463 SER A O 1
ATOM 3742 N N . VAL A 1 464 ? -9.117 3.480 -26.721 1.00 82.56 464 VAL A N 1
ATOM 3743 C CA . VAL A 1 464 ? -8.285 3.365 -27.934 1.00 82.56 464 VAL A CA 1
ATOM 3744 C C . VAL A 1 464 ? -7.954 1.908 -28.275 1.00 82.56 464 VAL A C 1
ATOM 3746 O O . VAL A 1 464 ? -7.999 1.521 -29.433 1.00 82.56 464 VAL A O 1
ATOM 3749 N N . GLU A 1 465 ? -7.670 1.071 -27.274 1.00 83.75 465 GLU A N 1
ATOM 3750 C CA . GLU A 1 465 ? -7.364 -0.353 -27.492 1.00 83.75 465 GLU A CA 1
ATOM 3751 C C . GLU A 1 465 ? -8.543 -1.096 -28.134 1.00 83.75 465 GLU A C 1
ATOM 3753 O O . GLU A 1 465 ? -8.362 -1.817 -29.108 1.00 83.75 465 GLU A O 1
ATOM 3758 N N . LYS A 1 466 ? -9.766 -0.856 -27.643 1.00 84.56 466 LYS A N 1
ATOM 3759 C CA . LYS A 1 466 ? -10.974 -1.470 -28.206 1.00 84.56 466 LYS A CA 1
ATOM 3760 C C . LYS A 1 466 ? -11.329 -0.905 -29.575 1.00 84.56 466 LYS A C 1
ATOM 3762 O O . LYS A 1 466 ? -11.796 -1.655 -30.419 1.00 84.56 466 LYS A O 1
ATOM 3767 N N . ALA A 1 467 ? -11.116 0.393 -29.787 1.00 88.44 467 ALA A N 1
ATOM 3768 C CA . ALA A 1 467 ? -11.289 1.015 -31.095 1.00 88.44 467 ALA A CA 1
ATOM 3769 C C . ALA A 1 467 ? -10.397 0.332 -32.145 1.00 88.44 467 ALA A C 1
ATOM 3771 O O . ALA A 1 467 ? -10.885 -0.067 -33.196 1.00 88.44 467 ALA A O 1
ATOM 3772 N N . LEU A 1 468 ? -9.120 0.110 -31.823 1.00 88.75 468 LEU A N 1
ATOM 3773 C CA . LEU A 1 468 ? -8.177 -0.579 -32.707 1.00 88.75 468 LEU A CA 1
ATOM 3774 C C . LEU A 1 468 ? -8.541 -2.050 -32.945 1.00 88.75 468 LEU A C 1
ATOM 3776 O O . LEU A 1 468 ? -8.433 -2.512 -34.076 1.00 88.75 468 LEU A O 1
ATOM 3780 N N . ASP A 1 469 ? -9.014 -2.774 -31.924 1.00 87.56 469 ASP A N 1
ATOM 3781 C CA . ASP A 1 469 ? -9.505 -4.150 -32.096 1.00 87.56 469 ASP A CA 1
ATOM 3782 C C . ASP A 1 469 ? -10.702 -4.220 -33.061 1.00 87.56 469 ASP A C 1
ATOM 3784 O O . ASP A 1 469 ? -10.791 -5.147 -33.865 1.00 87.56 469 ASP A O 1
ATOM 3788 N N . VAL A 1 470 ? -11.612 -3.239 -33.002 1.00 89.19 470 VAL A N 1
ATOM 3789 C CA . VAL A 1 470 ? -12.771 -3.158 -33.906 1.00 89.19 470 VAL A CA 1
ATOM 3790 C C . VAL A 1 470 ? -12.330 -2.831 -35.329 1.00 89.19 470 VAL A C 1
ATOM 3792 O O . VAL A 1 470 ? -12.711 -3.553 -36.245 1.00 89.19 470 VAL A O 1
ATOM 3795 N N . ILE A 1 471 ? -11.470 -1.824 -35.517 1.00 91.56 471 ILE A N 1
ATOM 3796 C CA . ILE A 1 471 ? -10.940 -1.470 -36.845 1.00 91.56 471 ILE A CA 1
ATOM 3797 C C . ILE A 1 471 ? -10.208 -2.671 -37.460 1.00 91.56 471 ILE A C 1
ATOM 3799 O O . ILE A 1 471 ? -10.425 -3.016 -38.620 1.00 91.56 471 ILE A O 1
ATOM 3803 N N . LYS A 1 472 ? -9.379 -3.369 -36.674 1.00 92.25 472 LYS A N 1
ATOM 3804 C CA . LYS A 1 472 ? -8.699 -4.594 -37.113 1.00 92.25 472 LYS A CA 1
ATOM 3805 C C . LYS A 1 472 ? -9.702 -5.660 -37.549 1.00 92.25 472 LYS A C 1
ATOM 3807 O O . LYS A 1 472 ? -9.551 -6.236 -38.622 1.00 92.25 472 LYS A O 1
ATOM 3812 N N . PHE A 1 473 ? -10.721 -5.916 -36.729 1.00 90.44 473 PHE A N 1
ATOM 3813 C CA . PHE A 1 473 ? -11.751 -6.906 -37.025 1.00 90.44 473 PHE A CA 1
ATOM 3814 C C . PHE A 1 473 ? -12.509 -6.579 -38.319 1.00 90.44 473 PHE A C 1
ATOM 3816 O O . PHE A 1 473 ? -12.760 -7.487 -39.114 1.00 90.44 473 PHE A O 1
ATOM 3823 N N . GLU A 1 474 ? -12.833 -5.304 -38.548 1.00 91.00 474 GLU A N 1
ATOM 3824 C CA . GLU A 1 474 ? -13.479 -4.826 -39.773 1.00 91.00 474 GLU A CA 1
ATOM 3825 C C . GLU A 1 474 ? -12.596 -5.033 -41.005 1.00 91.00 474 GLU A C 1
ATOM 3827 O O . GLU A 1 474 ? -13.088 -5.520 -42.015 1.00 91.00 474 GLU A O 1
ATOM 3832 N N . MET A 1 475 ? -11.292 -4.760 -40.933 1.00 92.06 475 MET A N 1
ATOM 3833 C CA . MET A 1 475 ? -10.383 -5.001 -42.065 1.00 92.06 475 MET A CA 1
ATOM 3834 C C . MET A 1 475 ? -10.160 -6.503 -42.328 1.00 92.06 475 MET A C 1
ATOM 3836 O O . MET A 1 475 ? -10.093 -6.959 -43.474 1.00 92.06 475 MET A O 1
ATOM 3840 N N . GLU A 1 476 ? -10.088 -7.314 -41.271 1.00 88.81 476 GLU A N 1
ATOM 3841 C CA . GLU A 1 476 ? -9.895 -8.762 -41.394 1.00 88.81 476 GLU A CA 1
ATOM 3842 C C . GLU A 1 476 ? -11.126 -9.480 -41.970 1.00 88.81 476 GLU A C 1
ATOM 3844 O O . GLU A 1 476 ? -10.961 -10.430 -42.737 1.00 88.81 476 GLU A O 1
ATOM 3849 N N . ASN A 1 477 ? -12.340 -9.044 -41.611 1.00 86.38 477 ASN A N 1
ATOM 3850 C CA . ASN A 1 477 ? -13.584 -9.776 -41.895 1.00 86.38 477 ASN A CA 1
ATOM 3851 C C . ASN A 1 477 ? -14.569 -9.026 -42.803 1.00 86.38 477 ASN A C 1
ATOM 3853 O O . ASN A 1 477 ? -15.547 -9.626 -43.248 1.00 86.38 477 ASN A O 1
ATOM 3857 N N . GLY A 1 478 ? -14.356 -7.735 -43.047 1.00 84.25 478 GLY A N 1
ATOM 3858 C CA . GLY A 1 478 ? -15.177 -6.925 -43.937 1.00 84.25 478 GLY A CA 1
ATOM 3859 C C . GLY A 1 478 ? -14.926 -7.253 -45.407 1.00 84.25 478 GLY A C 1
ATOM 3860 O O . GLY A 1 478 ? -13.811 -7.589 -45.813 1.00 84.25 478 GLY A O 1
ATOM 3861 N N . GLU A 1 479 ? -15.986 -7.129 -46.201 1.00 83.19 479 GLU A N 1
ATOM 3862 C CA . GLU A 1 479 ? -15.965 -7.228 -47.662 1.00 83.19 479 GLU A CA 1
ATOM 3863 C C . GLU A 1 479 ? -16.065 -5.822 -48.264 1.00 83.19 479 GLU A C 1
ATOM 3865 O O . GLU A 1 479 ? -16.657 -4.931 -47.647 1.00 83.19 479 GLU A O 1
ATOM 3870 N N . PHE A 1 480 ? -15.546 -5.620 -49.479 1.00 85.19 480 PHE A N 1
ATOM 3871 C CA . PHE A 1 480 ? -15.572 -4.322 -50.165 1.00 85.19 480 PHE A CA 1
ATOM 3872 C C . PHE A 1 480 ? -16.951 -3.635 -50.141 1.00 85.19 480 PHE A C 1
ATOM 3874 O O . PHE A 1 480 ? -17.055 -2.460 -49.793 1.00 85.19 480 PHE A O 1
ATOM 3881 N N . ASN A 1 481 ? -18.021 -4.389 -50.426 1.00 84.38 481 ASN A N 1
ATOM 3882 C CA . ASN A 1 481 ? -19.394 -3.874 -50.484 1.00 84.38 481 ASN A CA 1
ATOM 3883 C C . ASN A 1 481 ? -19.875 -3.259 -49.161 1.00 84.38 481 ASN A C 1
ATOM 3885 O O . ASN A 1 481 ? -20.707 -2.358 -49.178 1.00 84.38 481 ASN A O 1
ATOM 3889 N N . THR A 1 482 ? -19.353 -3.715 -48.020 1.00 84.81 482 THR A N 1
ATOM 3890 C CA . THR A 1 482 ? -19.729 -3.182 -46.705 1.00 84.81 482 THR A CA 1
ATOM 3891 C C . THR A 1 482 ? -19.263 -1.737 -46.531 1.00 84.81 482 THR A C 1
ATOM 3893 O O . THR A 1 482 ? -19.973 -0.943 -45.926 1.00 84.81 482 THR A O 1
ATOM 3896 N N . PHE A 1 483 ? -18.101 -1.379 -47.083 1.00 87.31 483 PHE A N 1
ATOM 3897 C CA . PHE A 1 483 ? -17.509 -0.047 -46.917 1.00 87.31 483 PHE A CA 1
ATOM 3898 C C . PHE A 1 483 ? -18.066 0.989 -47.903 1.00 87.31 483 PHE A C 1
ATOM 3900 O O . PHE A 1 483 ? -18.049 2.185 -47.618 1.00 87.31 483 PHE A O 1
ATOM 3907 N N . VAL A 1 484 ? -18.588 0.540 -49.049 1.00 87.00 484 VAL A N 1
ATOM 3908 C CA . VAL A 1 484 ? -19.197 1.409 -50.076 1.00 87.00 484 VAL A CA 1
ATOM 3909 C C . VAL A 1 484 ? -20.727 1.438 -50.031 1.00 87.00 484 VAL A C 1
ATOM 3911 O O . VAL A 1 484 ? -21.348 2.174 -50.789 1.00 87.00 484 VAL A O 1
ATOM 3914 N N . SER A 1 485 ? -21.355 0.654 -49.152 1.00 86.75 485 SER A N 1
ATOM 3915 C CA . SER A 1 485 ? -22.798 0.737 -48.925 1.00 86.75 485 SER A CA 1
ATOM 3916 C C . SER A 1 485 ? -23.122 2.040 -48.199 1.00 86.75 485 SER A C 1
ATOM 3918 O O . SER A 1 485 ? -22.631 2.265 -47.094 1.00 86.75 485 SER A O 1
ATOM 3920 N N . VAL A 1 486 ? -23.956 2.882 -48.805 1.00 88.06 486 VAL A N 1
ATOM 3921 C CA . VAL A 1 486 ? -24.396 4.159 -48.229 1.00 88.06 486 VAL A CA 1
ATOM 3922 C C . VAL A 1 486 ? -25.788 3.988 -47.626 1.00 88.06 486 VAL A C 1
ATOM 3924 O O . VAL A 1 486 ? -26.667 3.404 -48.261 1.00 88.06 486 VAL A O 1
ATOM 3927 N N . ASP A 1 487 ? -25.994 4.482 -46.405 1.00 90.31 487 ASP A N 1
ATOM 3928 C CA . ASP A 1 487 ? -27.314 4.496 -45.773 1.00 90.31 487 ASP A CA 1
ATOM 3929 C C . ASP A 1 487 ? -28.217 5.568 -46.410 1.00 90.31 487 ASP A C 1
ATOM 3931 O O . ASP A 1 487 ? -27.812 6.714 -46.612 1.00 90.31 487 ASP A O 1
ATOM 3935 N N . GLU A 1 488 ? -29.453 5.192 -46.741 1.00 87.06 488 GLU A N 1
ATOM 3936 C CA . GLU A 1 488 ? -30.398 6.067 -47.442 1.00 87.06 488 GLU A CA 1
ATOM 3937 C C . GLU A 1 488 ? -30.818 7.278 -46.588 1.00 87.06 488 GLU A C 1
ATOM 3939 O O . GLU A 1 488 ? -30.979 8.383 -47.115 1.00 87.06 488 GLU A O 1
ATOM 3944 N N . GLU A 1 489 ? -30.962 7.114 -45.266 1.00 86.69 489 GLU A N 1
ATOM 3945 C CA . GLU A 1 489 ? -31.316 8.225 -44.379 1.00 86.69 489 GLU A CA 1
ATOM 3946 C C . GLU A 1 489 ? -30.153 9.213 -44.247 1.00 86.69 489 GLU A C 1
ATOM 3948 O O . GLU A 1 489 ? -30.380 10.429 -44.260 1.00 86.69 489 GLU A O 1
ATOM 3953 N N . GLU A 1 490 ? -28.918 8.716 -44.154 1.00 88.94 490 GLU A N 1
ATOM 3954 C CA . GLU A 1 490 ? -27.709 9.547 -44.091 1.00 88.94 490 GLU A CA 1
ATOM 3955 C C . GLU A 1 490 ? -27.464 10.293 -45.413 1.00 88.94 490 GLU A C 1
ATOM 3957 O O . GLU A 1 490 ? -27.237 11.509 -45.400 1.00 88.94 490 GLU A O 1
ATOM 3962 N N . LEU A 1 491 ? -27.620 9.624 -46.563 1.00 88.19 491 LEU A N 1
ATOM 3963 C CA . LEU A 1 491 ? -27.506 10.243 -47.892 1.00 88.19 491 LEU A CA 1
ATOM 3964 C C . LEU A 1 491 ? -28.535 11.362 -48.087 1.00 88.19 491 LEU A C 1
ATOM 3966 O O . LEU A 1 491 ? -28.205 12.460 -48.554 1.00 88.19 491 LEU A O 1
ATOM 3970 N N . LYS A 1 492 ? -29.782 11.118 -47.677 1.00 85.75 492 LYS A N 1
ATOM 3971 C CA . LYS A 1 492 ? -30.859 12.106 -47.758 1.00 85.75 492 LYS A CA 1
ATOM 3972 C C . LYS A 1 492 ? -30.614 13.299 -46.840 1.00 85.75 492 LYS A C 1
ATOM 3974 O O . LYS A 1 492 ? -30.913 14.430 -47.219 1.00 85.75 492 LYS A O 1
ATOM 3979 N N . GLN A 1 493 ? -30.059 13.083 -45.649 1.00 85.56 493 GLN A N 1
ATOM 3980 C CA . GLN A 1 493 ? -29.712 14.171 -44.731 1.00 85.56 493 GLN A CA 1
ATOM 3981 C C . GLN A 1 493 ? -28.541 15.016 -45.240 1.00 85.56 493 GLN A C 1
ATOM 3983 O O . GLN A 1 493 ? -28.588 16.243 -45.125 1.00 85.56 493 GLN A O 1
ATOM 3988 N N . ALA A 1 494 ? -27.511 14.379 -45.797 1.00 85.31 494 ALA A N 1
ATOM 3989 C CA . ALA A 1 494 ? -26.300 15.055 -46.249 1.00 85.31 494 ALA A CA 1
ATOM 3990 C C . ALA A 1 494 ? -26.484 15.772 -47.595 1.00 85.31 494 ALA A C 1
ATOM 3992 O O . ALA A 1 494 ? -26.019 16.900 -47.765 1.00 85.31 494 ALA A O 1
ATOM 3993 N N . MET A 1 495 ? -27.170 15.134 -48.549 1.00 83.25 495 MET A N 1
ATOM 3994 C CA . MET A 1 495 ? -27.234 15.587 -49.945 1.00 83.25 495 MET A CA 1
ATOM 3995 C C . MET A 1 495 ? -28.657 15.757 -50.488 1.00 83.25 495 MET A C 1
ATOM 3997 O O . MET A 1 495 ? -28.825 16.320 -51.569 1.00 83.25 495 MET A O 1
ATOM 4001 N N . GLY A 1 496 ? -29.689 15.304 -49.767 1.00 81.88 496 GLY A N 1
ATOM 4002 C CA . GLY A 1 496 ? -31.076 15.351 -50.243 1.00 81.88 496 GLY A CA 1
ATOM 4003 C C . GLY A 1 496 ? -31.388 14.364 -51.371 1.00 81.88 496 GLY A C 1
ATOM 4004 O O . GLY A 1 496 ? -32.413 14.522 -52.028 1.00 81.88 496 GLY A O 1
ATOM 4005 N N . LEU A 1 497 ? -30.515 13.381 -51.606 1.00 84.69 497 LEU A N 1
ATOM 4006 C CA . LEU A 1 497 ? -30.669 12.350 -52.633 1.00 84.69 497 LEU A CA 1
ATOM 4007 C C . LEU A 1 497 ? -31.296 11.081 -52.037 1.00 84.69 497 LEU A C 1
ATOM 4009 O O . LEU A 1 497 ? -31.150 10.813 -50.846 1.00 84.69 497 LEU A O 1
ATOM 4013 N N . GLU A 1 498 ? -31.979 10.309 -52.874 1.00 85.94 498 GLU A N 1
ATOM 4014 C CA . GLU A 1 498 ? -32.528 8.983 -52.560 1.00 85.94 498 GLU A CA 1
ATOM 4015 C C . GLU A 1 498 ? -31.874 7.915 -53.446 1.00 85.94 498 GLU A C 1
ATOM 4017 O O . GLU A 1 498 ? -31.284 8.236 -54.483 1.00 85.94 498 GLU A O 1
ATOM 4022 N N . ILE A 1 499 ? -31.968 6.650 -53.031 1.00 85.88 499 ILE A N 1
ATOM 4023 C CA . ILE A 1 499 ? -31.370 5.502 -53.725 1.00 85.88 499 ILE A CA 1
ATOM 4024 C C . ILE A 1 499 ? -32.491 4.713 -54.411 1.00 85.88 499 ILE A C 1
ATOM 4026 O O . ILE A 1 499 ? -33.478 4.366 -53.768 1.00 85.88 499 ILE A O 1
ATOM 4030 N N . ASP A 1 500 ? -32.381 4.454 -55.716 1.00 82.56 500 ASP A N 1
ATOM 4031 C CA . ASP A 1 500 ? -33.378 3.642 -56.432 1.00 82.56 500 ASP A CA 1
ATOM 4032 C C . ASP A 1 500 ? -33.122 2.128 -56.316 1.00 82.56 500 ASP A C 1
ATOM 4034 O O . ASP A 1 500 ? -32.102 1.683 -55.791 1.00 82.56 500 ASP A O 1
ATOM 4038 N N . ASP A 1 501 ? -34.055 1.319 -56.835 1.00 80.88 501 ASP A N 1
ATOM 4039 C CA . ASP A 1 501 ? -33.972 -0.152 -56.825 1.00 80.88 501 ASP A CA 1
ATOM 4040 C C . ASP A 1 501 ? -32.739 -0.707 -57.575 1.00 80.88 501 ASP A C 1
ATOM 4042 O O . ASP A 1 501 ? -32.398 -1.884 -57.425 1.00 80.88 501 ASP A O 1
ATOM 4046 N N . GLU A 1 502 ? -32.080 0.115 -58.399 1.00 80.50 502 GLU A N 1
ATOM 4047 C CA . GLU A 1 502 ? -30.860 -0.230 -59.134 1.00 80.50 502 GLU A CA 1
ATOM 4048 C C . GLU A 1 502 ? -29.585 0.236 -58.407 1.00 80.50 502 GLU A C 1
ATOM 4050 O O . GLU A 1 502 ? -28.490 -0.151 -58.813 1.00 80.50 502 GLU A O 1
ATOM 4055 N N . GLY A 1 503 ? -29.709 0.994 -57.311 1.00 78.88 503 GLY A N 1
ATOM 4056 C CA . GLY A 1 503 ? -28.598 1.512 -56.512 1.00 78.88 503 GLY A CA 1
ATOM 4057 C C . GLY A 1 503 ? -28.060 2.871 -56.973 1.00 78.88 503 GLY A C 1
ATOM 4058 O O . GLY A 1 503 ? -26.983 3.270 -56.531 1.00 78.88 503 GLY A O 1
ATOM 4059 N N . ASN A 1 504 ? -28.767 3.586 -57.856 1.00 86.31 504 ASN A N 1
ATOM 4060 C CA . ASN A 1 504 ? -28.363 4.916 -58.317 1.00 86.31 504 ASN A CA 1
ATOM 4061 C C . ASN A 1 504 ? -28.896 6.011 -57.392 1.00 86.31 504 ASN A C 1
ATOM 4063 O O . ASN A 1 504 ? -30.022 5.936 -56.895 1.00 86.31 504 ASN A O 1
ATOM 4067 N N . PHE A 1 505 ? -28.103 7.069 -57.214 1.00 87.94 505 PHE A N 1
ATOM 4068 C CA . PHE A 1 505 ? -28.495 8.222 -56.407 1.00 87.94 505 PHE A CA 1
ATOM 4069 C C . PHE A 1 505 ? -29.219 9.247 -57.277 1.00 87.94 505 PHE A C 1
ATOM 4071 O O . PHE A 1 505 ? -28.698 9.694 -58.303 1.00 87.94 505 PHE A O 1
ATOM 4078 N N . TYR A 1 506 ? -30.422 9.642 -56.870 1.00 80.75 506 TYR A N 1
ATOM 4079 C CA . TYR A 1 506 ? -31.239 10.600 -57.608 1.00 80.75 506 TYR A CA 1
ATOM 4080 C C . TYR A 1 506 ? -31.829 11.665 -56.683 1.00 80.75 506 TYR A C 1
ATOM 4082 O O . TYR A 1 506 ? -32.106 11.417 -55.514 1.00 80.75 506 TYR A O 1
ATOM 4090 N N . ASP A 1 507 ? -32.041 12.868 -57.219 1.00 80.94 507 ASP A N 1
ATOM 4091 C CA . ASP A 1 507 ? -32.798 13.907 -56.519 1.00 80.94 507 ASP A CA 1
ATOM 4092 C C . ASP A 1 507 ? -34.297 13.603 -56.695 1.00 80.94 507 ASP A C 1
ATOM 4094 O O . ASP A 1 507 ? -34.777 13.613 -57.838 1.00 80.94 507 ASP A O 1
ATOM 4098 N N . PRO A 1 508 ? -35.056 13.325 -55.621 1.00 70.12 508 PRO A N 1
ATOM 4099 C CA . PRO A 1 508 ? -36.480 13.018 -55.718 1.00 70.12 508 PRO A CA 1
ATOM 4100 C C . PRO A 1 508 ? -37.313 14.168 -56.298 1.00 70.12 508 PRO A C 1
ATOM 4102 O O . PRO A 1 508 ? -38.382 13.906 -56.830 1.00 70.12 508 PRO A O 1
ATOM 4105 N N . LEU A 1 509 ? -36.816 15.412 -56.276 1.00 68.62 509 LEU A N 1
ATOM 4106 C CA . LEU A 1 509 ? -37.459 16.580 -56.899 1.00 68.62 509 LEU A CA 1
ATOM 4107 C C . LEU A 1 509 ? -37.078 16.765 -58.379 1.00 68.62 509 LEU A C 1
ATOM 4109 O O . LEU A 1 509 ? -37.529 17.704 -59.034 1.00 68.62 509 LEU A O 1
ATOM 4113 N N . SER A 1 510 ? -36.179 15.932 -58.904 1.00 65.31 510 SER A N 1
ATOM 4114 C CA . SER A 1 510 ? -35.742 15.982 -60.305 1.00 65.31 510 SER A CA 1
ATOM 4115 C C . SER A 1 510 ? -36.479 14.993 -61.209 1.00 65.31 510 SER A C 1
ATOM 4117 O O . SER A 1 510 ? -36.355 15.085 -62.432 1.00 65.31 510 SER A O 1
ATOM 4119 N N . LYS A 1 511 ? -37.235 14.060 -60.617 1.00 57.94 511 LYS A N 1
ATOM 4120 C CA . LYS A 1 511 ? -38.142 13.167 -61.337 1.00 57.94 511 LYS A CA 1
ATOM 4121 C C . LYS A 1 511 ? -39.489 13.865 -61.469 1.00 57.94 511 LYS A C 1
ATOM 4123 O O . LYS A 1 511 ? -40.014 14.350 -60.484 1.00 57.94 511 LYS A O 1
ATOM 4128 N N . ASP A 1 512 ? -39.998 13.889 -62.689 1.00 60.19 512 ASP A N 1
ATOM 4129 C CA . ASP A 1 512 ? -41.374 14.254 -63.008 1.00 60.19 512 ASP A CA 1
ATOM 4130 C C . ASP A 1 512 ? -42.267 13.062 -62.621 1.00 60.19 512 ASP A C 1
ATOM 4132 O O . ASP A 1 512 ? -42.314 12.044 -63.325 1.00 60.19 512 ASP A O 1
ATOM 4136 N N . LEU A 1 513 ? -42.851 13.117 -61.421 1.00 62.50 513 LEU A N 1
ATOM 4137 C CA . LEU A 1 513 ? -43.600 11.991 -60.849 1.00 62.50 513 LEU A CA 1
ATOM 4138 C C . LEU A 1 513 ? -45.020 11.868 -61.417 1.00 62.50 513 LEU A C 1
ATOM 4140 O O . LEU A 1 513 ? -45.614 10.785 -61.328 1.00 62.50 513 LEU A O 1
ATOM 4144 N N . ASP A 1 514 ? -45.570 12.936 -61.992 1.00 62.66 514 ASP A N 1
ATOM 4145 C CA . ASP A 1 514 ? -46.908 12.960 -62.589 1.00 62.66 514 ASP A CA 1
ATOM 4146 C C . ASP A 1 514 ? -46.908 12.956 -64.130 1.00 62.66 514 ASP A C 1
ATOM 4148 O O . ASP A 1 514 ? -47.968 12.798 -64.750 1.00 62.66 514 ASP A O 1
ATOM 4152 N N . ASN A 1 515 ? -45.714 12.926 -64.724 1.00 60.03 515 ASN A N 1
ATOM 4153 C CA . ASN A 1 515 ? -45.420 12.767 -66.145 1.00 60.03 515 ASN A CA 1
ATOM 4154 C C . ASN A 1 515 ? -45.927 13.953 -66.992 1.00 60.03 515 ASN A C 1
ATOM 4156 O O . ASN A 1 515 ? -46.419 13.754 -68.114 1.00 60.03 515 ASN A O 1
ATOM 4160 N N . ASP A 1 516 ? -45.858 15.172 -66.445 1.00 63.78 516 ASP A N 1
ATOM 4161 C CA . ASP A 1 516 ? -46.300 16.422 -67.078 1.00 63.78 516 ASP A CA 1
ATOM 4162 C C . ASP A 1 516 ? -45.216 17.108 -67.947 1.00 63.78 516 ASP A C 1
ATOM 4164 O O . ASP A 1 516 ? -45.496 18.043 -68.710 1.00 63.78 516 ASP A O 1
ATOM 4168 N N . GLY A 1 517 ? -43.992 16.582 -67.918 1.00 61.25 517 GLY A N 1
ATOM 4169 C CA . GLY A 1 517 ? -42.818 17.049 -68.648 1.00 61.25 517 GLY A CA 1
ATOM 4170 C C . GLY A 1 517 ? -42.010 18.137 -67.933 1.00 61.25 517 GLY A C 1
ATOM 4171 O O . GLY A 1 517 ? -41.050 18.649 -68.528 1.00 61.25 517 GLY A O 1
ATOM 4172 N N . ILE A 1 518 ? -42.367 18.510 -66.703 1.00 58.66 518 ILE A N 1
ATOM 4173 C CA . ILE A 1 518 ? -41.690 19.495 -65.855 1.00 58.66 518 ILE A CA 1
ATOM 4174 C C . ILE A 1 518 ? -41.138 18.767 -64.624 1.00 58.66 518 ILE A C 1
ATOM 4176 O O . ILE A 1 518 ? -41.813 17.990 -63.976 1.00 58.66 518 ILE A O 1
ATOM 4180 N N . ALA A 1 519 ? -39.872 19.013 -64.278 1.00 56.84 519 ALA A N 1
ATOM 4181 C CA . ALA A 1 519 ? -39.327 18.466 -63.038 1.00 56.84 519 ALA A CA 1
ATOM 4182 C C . ALA A 1 519 ? -39.979 19.146 -61.819 1.00 56.84 519 ALA A C 1
ATOM 4184 O O . ALA A 1 519 ? -39.975 20.383 -61.751 1.00 56.84 519 ALA A O 1
ATOM 4185 N N . ASP A 1 520 ? -40.418 18.351 -60.839 1.00 64.31 520 ASP A N 1
ATOM 4186 C CA . ASP A 1 520 ? -41.093 18.761 -59.592 1.00 64.31 520 ASP A CA 1
ATOM 4187 C C . ASP A 1 520 ? -40.387 19.922 -58.844 1.00 64.31 520 ASP A C 1
ATOM 4189 O O . ASP A 1 520 ? -41.002 20.712 -58.133 1.00 64.31 520 ASP A O 1
ATOM 4193 N N . ARG A 1 521 ? -39.074 20.119 -59.044 1.00 50.06 521 ARG A N 1
ATOM 4194 C CA . ARG A 1 521 ? -38.286 21.259 -58.524 1.00 50.06 521 ARG A CA 1
ATOM 4195 C C . ARG A 1 521 ? -38.820 22.644 -58.945 1.00 50.06 521 ARG A C 1
ATOM 4197 O O . ARG A 1 521 ? -38.500 23.637 -58.282 1.00 50.06 521 ARG A O 1
ATOM 4204 N N . TYR A 1 522 ? -39.562 22.744 -60.049 1.00 48.28 522 TYR A N 1
ATOM 4205 C CA . TYR A 1 522 ? -40.105 24.006 -60.575 1.00 48.28 522 TYR A CA 1
ATOM 4206 C C . TYR A 1 522 ? -41.629 24.093 -60.549 1.00 48.28 522 TYR A C 1
ATOM 4208 O O . TYR A 1 522 ? -42.167 25.158 -60.881 1.00 48.28 522 TYR A O 1
ATOM 4216 N N . ASP A 1 523 ? -42.312 23.030 -60.136 1.00 48.72 523 ASP A N 1
ATOM 4217 C CA . ASP A 1 523 ? -43.737 23.108 -59.886 1.00 48.72 523 ASP A CA 1
ATOM 4218 C C . ASP A 1 523 ? -43.982 23.852 -58.559 1.00 48.72 523 ASP A C 1
ATOM 4220 O O . ASP A 1 523 ? -43.189 23.842 -57.617 1.00 48.72 523 ASP A O 1
ATOM 4224 N N . ASN A 1 524 ? -45.062 24.617 -58.517 1.00 47.03 524 ASN A N 1
ATOM 4225 C CA . ASN A 1 524 ? -45.705 24.951 -57.259 1.00 47.03 524 ASN A CA 1
ATOM 4226 C C . ASN A 1 524 ? -47.184 24.670 -57.484 1.00 47.03 524 ASN A C 1
ATOM 4228 O O . ASN A 1 524 ? -47.890 25.625 -57.812 1.00 47.03 524 ASN A O 1
ATOM 4232 N N . ASP A 1 525 ? -47.679 23.440 -57.311 1.00 49.12 525 ASP A N 1
ATOM 4233 C CA . ASP A 1 525 ? -49.045 23.336 -56.774 1.00 49.12 525 ASP A CA 1
ATOM 4234 C C . ASP A 1 525 ? -49.506 22.002 -56.169 1.00 49.12 525 ASP A C 1
ATOM 4236 O O . ASP A 1 525 ? -49.261 20.894 -56.632 1.00 49.12 525 ASP A O 1
ATOM 4240 N N . PHE A 1 526 ? -50.369 22.187 -55.175 1.00 46.59 526 PHE A N 1
ATOM 4241 C CA . PHE A 1 526 ? -51.232 21.256 -54.482 1.00 46.59 526 PHE A CA 1
ATOM 4242 C C . PHE A 1 526 ? -52.632 21.308 -55.145 1.00 46.59 526 PHE A C 1
ATOM 4244 O O . PHE A 1 526 ? -53.560 21.884 -54.586 1.00 46.59 526 PHE A O 1
ATOM 4251 N N . LYS A 1 527 ? -52.804 20.630 -56.291 1.00 49.84 527 LYS A N 1
ATOM 4252 C CA . LYS A 1 527 ? -54.062 20.431 -57.066 1.00 49.84 527 LYS A CA 1
ATOM 4253 C C . LYS A 1 527 ? -54.654 21.636 -57.827 1.00 49.84 527 LYS A C 1
ATOM 4255 O O . LYS A 1 527 ? -55.136 22.572 -57.204 1.00 49.84 527 LYS A O 1
ATOM 4260 N N . ASP A 1 528 ? -54.828 21.416 -59.140 1.00 37.66 528 ASP A N 1
ATOM 4261 C CA . ASP A 1 528 ? -55.848 21.916 -60.105 1.00 37.66 528 ASP A CA 1
ATOM 4262 C C . ASP A 1 528 ? -55.175 22.578 -61.323 1.00 37.66 528 ASP A C 1
ATOM 4264 O O . ASP A 1 528 ? -54.127 23.186 -61.195 1.00 37.66 528 ASP A O 1
ATOM 4268 N N . SER A 1 529 ? -55.697 22.609 -62.549 1.00 39.66 529 SER A N 1
ATOM 4269 C CA . SER A 1 529 ? -56.775 21.948 -63.298 1.00 39.66 529 SER A CA 1
ATOM 4270 C C . SER A 1 529 ? -56.643 22.478 -64.740 1.00 39.66 529 SER A C 1
ATOM 4272 O O . SER A 1 529 ? -56.113 23.568 -64.943 1.00 39.66 529 SER A O 1
ATOM 4274 N N . ASP A 1 530 ? -57.214 21.755 -65.701 1.00 34.22 530 ASP A N 1
ATOM 4275 C CA . ASP A 1 530 ? -57.513 22.182 -67.077 1.00 34.22 530 ASP A CA 1
ATOM 4276 C C . ASP A 1 530 ? -56.336 22.437 -68.044 1.00 34.22 530 ASP A C 1
ATOM 4278 O O . ASP A 1 530 ? -55.895 23.570 -68.202 1.00 34.22 530 ASP A O 1
ATOM 4282 N N . TYR A 1 531 ? -55.993 21.444 -68.879 1.00 34.44 531 TYR A N 1
ATOM 4283 C CA . TYR A 1 531 ? -56.145 21.588 -70.339 1.00 34.44 531 TYR A CA 1
ATOM 4284 C C . TYR A 1 531 ? -56.059 20.239 -71.078 1.00 34.44 531 TYR A C 1
ATOM 4286 O O . TYR A 1 531 ? -55.387 19.303 -70.664 1.00 34.44 531 TYR A O 1
ATOM 4294 N N . PHE A 1 532 ? -56.812 20.156 -72.170 1.00 28.33 532 PHE A N 1
ATOM 4295 C CA . PHE A 1 532 ? -57.275 18.966 -72.878 1.00 28.33 532 PHE A CA 1
ATOM 4296 C C . PHE A 1 532 ? -56.481 18.751 -74.182 1.00 28.33 532 PHE A C 1
ATOM 4298 O O . PHE A 1 532 ? -56.098 19.725 -74.818 1.00 28.33 532 PHE A O 1
ATOM 4305 N N . GLU A 1 533 ? -56.362 17.482 -74.598 1.00 29.23 533 GLU A N 1
ATOM 4306 C CA . GLU A 1 533 ? -56.187 16.969 -75.975 1.00 29.23 533 GLU A CA 1
ATOM 4307 C C . GLU A 1 533 ? -55.096 17.568 -76.896 1.00 29.23 533 GLU A C 1
ATOM 4309 O O . GLU A 1 533 ? -55.176 18.701 -77.359 1.00 29.23 533 GLU A O 1
ATOM 4314 N N . SER A 1 534 ? -54.220 16.714 -77.441 1.00 28.55 534 SER A N 1
ATOM 4315 C CA . SER A 1 534 ? -54.490 16.055 -78.738 1.00 28.55 534 SER A CA 1
ATOM 4316 C C . SER A 1 534 ? -53.252 15.377 -79.356 1.00 28.55 534 SER A C 1
ATOM 4318 O O . SER A 1 534 ? -52.254 16.003 -79.682 1.00 28.55 534 SER A O 1
ATOM 4320 N N . THR A 1 535 ? -53.425 14.077 -79.610 1.00 26.25 535 THR A N 1
ATOM 4321 C CA . THR A 1 535 ? -53.110 13.349 -80.855 1.00 26.25 535 THR A CA 1
ATOM 4322 C C . THR A 1 535 ? -51.678 13.241 -81.413 1.00 26.25 535 THR A C 1
ATOM 4324 O O . THR A 1 535 ? -51.075 14.227 -81.818 1.00 26.25 535 THR A O 1
ATOM 4327 N N . TYR A 1 536 ? -51.331 11.967 -81.655 1.00 29.08 536 TYR A N 1
ATOM 4328 C CA . TYR A 1 536 ? -50.611 11.343 -82.782 1.00 29.08 536 TYR A CA 1
ATOM 4329 C C . TYR A 1 536 ? -49.368 10.512 -82.427 1.00 29.08 536 TYR A C 1
ATOM 4331 O O . TYR A 1 536 ? -48.304 11.029 -82.108 1.00 29.08 536 TYR A O 1
ATOM 4339 N N . ASP A 1 537 ? -49.587 9.199 -82.572 1.00 30.84 537 ASP A N 1
ATOM 4340 C CA . ASP A 1 537 ? -48.687 8.113 -82.979 1.00 30.84 537 ASP A CA 1
ATOM 4341 C C . ASP A 1 537 ? -47.447 8.537 -83.790 1.00 30.84 537 ASP A C 1
ATOM 4343 O O . ASP A 1 537 ? -47.566 9.409 -84.647 1.00 30.84 537 ASP A O 1
ATOM 4347 N N . VAL A 1 538 ? -46.312 7.834 -83.619 1.00 31.73 538 VAL A N 1
ATOM 4348 C CA . VAL A 1 538 ? -45.787 6.822 -84.575 1.00 31.73 538 VAL A CA 1
ATOM 4349 C C . VAL A 1 538 ? -44.711 5.938 -83.900 1.00 31.73 538 VAL A C 1
ATOM 4351 O O . VAL A 1 538 ? -43.690 6.421 -83.427 1.00 31.73 538 VAL A O 1
ATOM 4354 N N . GLU A 1 539 ? -45.023 4.641 -83.895 1.00 30.05 539 GLU A N 1
ATOM 4355 C CA . GLU A 1 539 ? -44.249 3.386 -83.997 1.00 30.05 539 GLU A CA 1
ATOM 4356 C C . GLU A 1 539 ? -42.695 3.316 -83.998 1.00 30.05 539 GLU A C 1
ATOM 4358 O O . GLU A 1 539 ? -41.989 4.079 -84.652 1.00 30.05 539 GLU A O 1
ATOM 4363 N N . ASP A 1 540 ? -42.252 2.192 -83.401 1.00 29.17 540 ASP A N 1
ATOM 4364 C CA . ASP A 1 540 ? -41.222 1.224 -83.838 1.00 29.17 540 ASP A CA 1
ATOM 4365 C C . ASP A 1 540 ? -39.719 1.584 -83.843 1.00 29.17 540 ASP A C 1
ATOM 4367 O O . ASP A 1 540 ? -39.204 2.215 -84.763 1.00 29.17 540 ASP A O 1
ATOM 4371 N N . ASN A 1 541 ? -38.930 0.927 -82.974 1.00 26.73 541 ASN A N 1
ATOM 4372 C CA . ASN A 1 541 ? -38.412 -0.417 -83.296 1.00 26.73 541 ASN A CA 1
ATOM 4373 C C . ASN A 1 541 ? -37.574 -1.077 -82.184 1.00 26.73 541 ASN A C 1
ATOM 4375 O O . ASN A 1 541 ? -36.819 -0.445 -81.450 1.00 26.73 541 ASN A O 1
ATOM 4379 N N . LEU A 1 542 ? -37.712 -2.402 -82.148 1.00 28.28 542 LEU A N 1
ATOM 4380 C CA . LEU A 1 542 ? -37.043 -3.396 -81.312 1.00 28.28 542 LEU A CA 1
ATOM 4381 C C . LEU A 1 542 ? -35.586 -3.721 -81.723 1.00 28.28 542 LEU A C 1
ATOM 4383 O O . LEU A 1 542 ? -35.213 -3.599 -82.886 1.00 28.28 542 LEU A O 1
ATOM 4387 N N . HIS A 1 543 ? -34.902 -4.374 -80.764 1.00 28.95 543 HIS A N 1
ATOM 4388 C CA . HIS A 1 543 ? -33.711 -5.252 -80.840 1.00 28.95 543 HIS A CA 1
ATOM 4389 C C . HIS A 1 543 ? -32.328 -4.560 -80.854 1.00 28.95 543 HIS A C 1
ATOM 4391 O O . HIS A 1 543 ? -32.111 -3.584 -81.551 1.00 28.95 543 HIS A O 1
ATOM 4397 N N . THR A 1 544 ? -31.315 -5.013 -80.098 1.00 25.22 544 THR A N 1
ATOM 4398 C CA . THR A 1 544 ? -30.888 -6.412 -79.881 1.00 25.22 544 THR A CA 1
ATOM 4399 C C . THR A 1 544 ? -29.976 -6.529 -78.645 1.00 25.22 544 THR A C 1
ATOM 4401 O O . THR A 1 544 ? -29.178 -5.635 -78.388 1.00 25.22 544 THR A O 1
ATOM 4404 N N . LYS A 1 545 ? -30.053 -7.656 -77.919 1.00 34.41 545 LYS A N 1
ATOM 4405 C CA . LYS A 1 545 ? -28.992 -8.137 -77.014 1.00 34.41 545 LYS A CA 1
ATOM 4406 C C . LYS A 1 545 ? -27.813 -8.646 -77.848 1.00 34.41 545 LYS A C 1
ATOM 4408 O O . LYS A 1 545 ? -28.041 -9.494 -78.707 1.00 34.41 545 LYS A O 1
ATOM 4413 N N . GLU A 1 546 ? -26.591 -8.253 -77.504 1.00 26.08 546 GLU A N 1
ATOM 4414 C CA . GLU A 1 546 ? -25.380 -9.029 -77.791 1.00 26.08 546 GLU A CA 1
ATOM 4415 C C . GLU A 1 546 ? -24.500 -9.098 -76.535 1.00 26.08 546 GLU A C 1
ATOM 4417 O O . GLU A 1 546 ? -24.136 -8.084 -75.946 1.00 26.08 546 GLU A O 1
ATOM 4422 N N . GLU A 1 547 ? -24.196 -10.330 -76.121 1.00 34.09 547 GLU A N 1
ATOM 4423 C CA . GLU A 1 547 ? -23.118 -10.659 -75.193 1.00 34.09 547 GLU A CA 1
ATOM 4424 C C . GLU A 1 547 ? -21.770 -10.426 -75.891 1.00 34.09 547 GLU A C 1
ATOM 4426 O O . GLU A 1 547 ? -21.543 -10.939 -76.988 1.00 34.09 547 GLU A O 1
ATOM 4431 N N . ALA A 1 548 ? -20.844 -9.725 -75.235 1.00 25.53 548 ALA A N 1
ATOM 4432 C CA . ALA A 1 548 ? -19.442 -9.689 -75.635 1.00 25.53 548 ALA A CA 1
ATOM 4433 C C . ALA A 1 548 ? -18.538 -9.839 -74.407 1.00 25.53 548 ALA A C 1
ATOM 4435 O O . ALA A 1 548 ? -18.428 -8.961 -73.557 1.00 25.53 548 ALA A O 1
ATOM 4436 N N . THR A 1 549 ? -17.882 -10.993 -74.332 1.00 26.91 549 THR A N 1
ATOM 4437 C CA . THR A 1 549 ? -16.787 -11.299 -73.413 1.00 26.91 549 THR A CA 1
ATOM 4438 C C . THR A 1 549 ? -15.465 -10.725 -73.945 1.00 26.91 549 THR A C 1
ATOM 4440 O O . THR A 1 549 ? -15.153 -10.865 -75.125 1.00 26.91 549 THR A O 1
ATOM 4443 N N . GLN A 1 550 ? -14.666 -10.188 -73.016 1.00 31.12 550 GLN A N 1
ATOM 4444 C CA . GLN A 1 550 ? -13.218 -9.910 -73.059 1.00 31.12 550 GLN A CA 1
ATOM 4445 C C . GLN A 1 550 ? -12.678 -8.797 -73.981 1.00 31.12 550 GLN A C 1
ATOM 4447 O O . GLN A 1 550 ? -12.553 -8.961 -75.193 1.00 31.12 550 GLN A O 1
ATOM 4452 N N . LYS A 1 551 ? -12.094 -7.769 -73.344 1.00 26.69 551 LYS A N 1
ATOM 4453 C CA . LYS A 1 551 ? -10.657 -7.457 -73.478 1.00 26.69 551 LYS A CA 1
ATOM 4454 C C . LYS A 1 551 ? -10.170 -6.578 -72.323 1.00 26.69 551 LYS A C 1
ATOM 4456 O O . LYS A 1 551 ? -10.591 -5.441 -72.167 1.00 26.69 551 LYS A O 1
ATOM 4461 N N . THR A 1 552 ? -9.243 -7.140 -71.557 1.00 35.59 552 THR A N 1
ATOM 4462 C CA . THR A 1 552 ? -8.315 -6.459 -70.654 1.00 35.59 552 THR A CA 1
ATOM 4463 C C . THR A 1 552 ? -7.522 -5.402 -71.428 1.00 35.59 552 THR A C 1
ATOM 4465 O O . THR A 1 552 ? -6.665 -5.741 -72.248 1.00 35.59 552 THR A O 1
ATOM 4468 N N . GLY A 1 553 ? -7.840 -4.133 -71.195 1.00 26.67 553 GLY A N 1
ATOM 4469 C CA . GLY A 1 553 ? -6.944 -3.003 -71.414 1.00 26.67 553 GLY A CA 1
ATOM 4470 C C . GLY A 1 553 ? -6.652 -2.398 -70.047 1.00 26.67 553 GLY A C 1
ATOM 4471 O O . GLY A 1 553 ? -7.581 -2.294 -69.249 1.00 26.67 553 GLY A O 1
ATOM 4472 N N . ASP A 1 554 ? -5.382 -2.097 -69.773 1.00 36.75 554 ASP A N 1
ATOM 4473 C CA . ASP A 1 554 ? -4.875 -1.586 -68.495 1.00 36.75 554 ASP A CA 1
ATOM 4474 C C . ASP A 1 554 ? -5.819 -0.537 -67.882 1.00 36.75 554 ASP A C 1
ATOM 4476 O O . ASP A 1 554 ? -5.874 0.609 -68.336 1.00 36.75 554 ASP A O 1
ATOM 4480 N N . LYS A 1 555 ? -6.582 -0.936 -66.854 1.00 36.62 555 LYS A N 1
ATOM 4481 C CA . LYS A 1 555 ? -7.239 0.014 -65.954 1.00 36.62 555 LYS A CA 1
ATOM 4482 C C . LYS A 1 555 ? -6.134 0.642 -65.088 1.00 36.62 555 LYS A C 1
ATOM 4484 O O . LYS A 1 555 ? -5.267 -0.098 -64.619 1.00 36.62 555 LYS A O 1
ATOM 4489 N N . PRO A 1 556 ? -6.113 1.971 -64.888 1.00 38.62 556 PRO A N 1
ATOM 4490 C CA . PRO A 1 556 ? -5.175 2.595 -63.957 1.00 38.62 556 PRO A CA 1
ATOM 4491 C C . PRO A 1 556 ? -5.339 1.973 -62.560 1.00 38.62 556 PRO A C 1
ATOM 4493 O O . PRO A 1 556 ? -6.461 1.653 -62.178 1.00 38.62 556 PRO A O 1
ATOM 4496 N N . SER A 1 557 ? -4.246 1.798 -61.805 1.00 45.91 557 SER A N 1
ATOM 4497 C CA . SER A 1 557 ? -4.319 1.358 -60.399 1.00 45.91 557 SER A CA 1
ATOM 4498 C C . SER A 1 557 ? -5.259 2.288 -59.626 1.00 45.91 557 SER A C 1
ATOM 4500 O O . SER A 1 557 ? -5.105 3.507 -59.699 1.00 45.91 557 SER A O 1
ATOM 4502 N N . ILE A 1 558 ? -6.227 1.719 -58.906 1.00 49.00 558 ILE A N 1
ATOM 4503 C CA . ILE A 1 558 ? -7.233 2.464 -58.133 1.00 49.00 558 ILE A CA 1
ATOM 4504 C C . ILE A 1 558 ? -6.556 3.253 -56.997 1.00 49.00 558 ILE A C 1
ATOM 4506 O O . ILE A 1 558 ? -6.886 4.415 -56.790 1.00 49.00 558 ILE A O 1
ATOM 4510 N N . LEU A 1 559 ? -5.494 2.723 -56.373 1.00 51.94 559 LEU A N 1
ATOM 4511 C CA . LEU A 1 559 ? -4.600 3.494 -55.486 1.00 51.94 559 LEU A CA 1
ATOM 4512 C C . LEU A 1 559 ? -3.936 4.684 -56.198 1.00 51.94 559 LEU A C 1
ATOM 4514 O O . LEU A 1 559 ? -3.706 5.734 -55.599 1.00 51.94 559 LEU A O 1
ATOM 4518 N N . GLY A 1 560 ? -3.635 4.540 -57.490 1.00 51.53 560 GLY A N 1
ATOM 4519 C CA . GLY A 1 560 ? -3.169 5.630 -58.345 1.00 51.53 560 GLY A CA 1
ATOM 4520 C C . GLY A 1 560 ? -4.242 6.688 -58.625 1.00 51.53 560 GLY A C 1
ATOM 4521 O O . GLY A 1 560 ? -3.902 7.864 -58.723 1.00 51.53 560 GLY A O 1
ATOM 4522 N N . GLN A 1 561 ? -5.517 6.299 -58.708 1.00 52.19 561 GLN A N 1
ATOM 4523 C CA . GLN A 1 561 ? -6.649 7.221 -58.868 1.00 52.19 561 GLN A CA 1
ATOM 4524 C C . GLN A 1 561 ? -6.949 7.967 -57.560 1.00 52.19 561 GLN A C 1
ATOM 4526 O O . GLN A 1 561 ? -7.048 9.191 -57.584 1.00 52.19 561 GLN A O 1
ATOM 4531 N N . ILE A 1 562 ? -6.946 7.267 -56.418 1.00 56.19 562 ILE A N 1
ATOM 4532 C CA . ILE A 1 562 ? -7.064 7.866 -55.075 1.00 56.19 562 ILE A CA 1
ATOM 4533 C C . ILE A 1 562 ? -5.928 8.877 -54.839 1.00 56.19 562 ILE A C 1
ATOM 4535 O O . ILE A 1 562 ? -6.164 9.995 -54.384 1.00 56.19 562 ILE A O 1
ATOM 4539 N N . ARG A 1 563 ? -4.688 8.541 -55.224 1.00 55.34 563 ARG A N 1
ATOM 4540 C CA . ARG A 1 563 ? -3.545 9.470 -55.143 1.00 55.34 563 ARG A CA 1
ATOM 4541 C C . ARG A 1 563 ? -3.658 10.676 -56.066 1.00 55.34 563 ARG A C 1
ATOM 4543 O O . ARG A 1 563 ? -3.336 11.777 -55.634 1.00 55.34 563 ARG A O 1
ATOM 4550 N N . ALA A 1 564 ? -4.073 10.478 -57.317 1.00 52.62 564 ALA A N 1
ATOM 4551 C CA . ALA A 1 564 ? -4.246 11.578 -58.266 1.00 52.62 564 ALA A CA 1
ATOM 4552 C C . ALA A 1 564 ? -5.300 12.581 -57.766 1.00 52.62 564 ALA A C 1
ATOM 4554 O O . ALA A 1 564 ? -5.098 13.789 -57.865 1.00 52.62 564 ALA A O 1
ATOM 4555 N N . TYR A 1 565 ? -6.362 12.078 -57.138 1.00 51.41 565 TYR A N 1
ATOM 4556 C CA . TYR A 1 565 ? -7.429 12.884 -56.556 1.00 51.41 565 TYR A CA 1
ATOM 4557 C C . TYR A 1 565 ? -6.989 13.664 -55.303 1.00 51.41 565 TYR A C 1
ATOM 4559 O O . TYR A 1 565 ? -7.216 14.869 -55.191 1.00 51.41 565 TYR A O 1
ATOM 4567 N N . GLN A 1 566 ? -6.254 13.015 -54.389 1.00 49.97 566 GLN A N 1
ATOM 4568 C CA . GLN A 1 566 ? -5.660 13.670 -53.212 1.00 49.97 566 GLN A CA 1
ATOM 4569 C C . GLN A 1 566 ? -4.601 14.735 -53.576 1.00 49.97 566 GLN A C 1
ATOM 4571 O O . GLN A 1 566 ? -4.318 15.639 -52.782 1.00 49.97 566 GLN A O 1
ATOM 4576 N N . GLU A 1 567 ? -3.981 14.643 -54.757 1.00 51.72 567 GLU A N 1
ATOM 4577 C CA . GLU A 1 567 ? -3.103 15.690 -55.292 1.00 51.72 567 GLU A CA 1
ATOM 4578 C C . GLU A 1 567 ? -3.893 16.867 -55.897 1.00 51.72 567 GLU A C 1
ATOM 4580 O O . GLU A 1 567 ? -3.475 18.019 -55.730 1.00 51.72 567 GLU A O 1
ATOM 4585 N N . GLU A 1 568 ? -5.044 16.629 -56.537 1.00 46.97 568 GLU A N 1
ATOM 4586 C CA . GLU A 1 568 ? -5.912 17.687 -57.084 1.00 46.97 568 GLU A CA 1
ATOM 4587 C C . GLU A 1 568 ? -6.551 18.550 -55.980 1.00 46.97 568 GLU A C 1
ATOM 4589 O O . GLU A 1 568 ? -6.439 19.780 -56.040 1.00 46.97 568 GLU A O 1
ATOM 4594 N N . SER A 1 569 ? -7.071 17.953 -54.902 1.00 45.09 569 SER A N 1
ATOM 4595 C CA . SER A 1 569 ? -7.661 18.690 -53.765 1.00 45.09 569 SER A CA 1
ATOM 4596 C C . SER A 1 569 ? -6.647 19.588 -53.029 1.00 45.09 569 SER A C 1
ATOM 4598 O O . SER A 1 569 ? -6.922 20.756 -52.732 1.00 45.09 569 SER A O 1
ATOM 4600 N N . LYS A 1 570 ? -5.398 19.126 -52.856 1.00 46.47 570 LYS A N 1
ATOM 4601 C CA . LYS A 1 570 ? -4.276 19.940 -52.324 1.00 46.47 570 LYS A CA 1
ATOM 4602 C C . LYS A 1 570 ? -3.890 21.112 -53.232 1.00 46.47 570 LYS A C 1
ATOM 4604 O O . LYS A 1 570 ? -3.227 22.061 -52.787 1.00 46.47 570 LYS A O 1
ATOM 4609 N N . THR A 1 571 ? -4.244 21.050 -54.514 1.00 40.44 571 THR A N 1
ATOM 4610 C CA . THR A 1 571 ? -3.964 22.109 -55.489 1.00 40.44 571 THR A CA 1
ATOM 4611 C C . THR A 1 571 ? -5.034 23.205 -55.434 1.00 40.44 571 THR A C 1
ATOM 4613 O O . THR A 1 571 ? -4.685 24.387 -55.532 1.00 40.44 571 THR A O 1
ATOM 4616 N N . GLU A 1 572 ? -6.294 22.847 -55.170 1.00 40.34 572 GLU A N 1
ATOM 4617 C CA . GLU A 1 572 ? -7.405 23.791 -54.968 1.00 40.34 572 GLU A CA 1
ATOM 4618 C C . GLU A 1 572 ? -7.301 24.566 -53.642 1.00 40.34 572 GLU A C 1
ATOM 4620 O O . GLU A 1 572 ? -7.483 25.789 -53.636 1.00 40.34 572 GLU A O 1
ATOM 4625 N N . GLU A 1 573 ? -6.870 23.926 -52.546 1.00 41.97 573 GLU A N 1
ATOM 4626 C CA . GLU A 1 573 ? -6.592 24.607 -51.264 1.00 41.97 573 GLU A CA 1
ATOM 4627 C C . GLU A 1 573 ? -5.454 25.643 -51.376 1.00 41.97 573 GLU A C 1
ATOM 4629 O O . GLU A 1 573 ? -5.477 26.715 -50.761 1.00 41.97 573 GLU A O 1
ATOM 4634 N N . LYS A 1 574 ? -4.449 25.377 -52.224 1.00 41.69 574 LYS A N 1
ATOM 4635 C CA . LYS A 1 574 ? -3.361 26.333 -52.507 1.00 41.69 574 LYS A CA 1
ATOM 4636 C C . LYS A 1 574 ? -3.792 27.496 -53.402 1.00 41.69 574 LYS A C 1
ATOM 4638 O O . LYS A 1 574 ? -3.160 28.556 -53.338 1.00 41.69 574 LYS A O 1
ATOM 4643 N N . GLN A 1 575 ? -4.812 27.324 -54.242 1.00 38.91 575 GLN A N 1
ATOM 4644 C CA . GLN A 1 575 ? -5.364 28.413 -55.057 1.00 38.91 575 GLN A CA 1
ATOM 4645 C C . GLN A 1 575 ? -6.277 29.322 -54.227 1.00 38.91 575 GLN A C 1
ATOM 4647 O O . GLN A 1 575 ? -6.103 30.542 -54.268 1.00 38.91 575 GLN A O 1
ATOM 4652 N N . THR A 1 576 ? -7.130 28.756 -53.371 1.00 41.44 576 THR A N 1
ATOM 4653 C CA . THR A 1 576 ? -7.971 29.523 -52.431 1.00 41.44 576 THR A CA 1
ATOM 4654 C C . THR A 1 576 ? -7.147 30.290 -51.389 1.00 41.44 576 THR A C 1
ATOM 4656 O O . THR A 1 576 ? -7.474 31.436 -51.072 1.00 41.44 576 THR A O 1
ATOM 4659 N N . ALA A 1 577 ? -6.012 29.748 -50.928 1.00 43.88 577 ALA A N 1
ATOM 4660 C CA . ALA A 1 577 ? -5.089 30.472 -50.045 1.00 43.88 577 ALA A CA 1
ATOM 4661 C C . ALA A 1 577 ? -4.387 31.669 -50.728 1.00 43.88 577 ALA A C 1
ATOM 4663 O O . ALA A 1 577 ? -4.140 32.690 -50.085 1.00 43.88 577 ALA A O 1
ATOM 4664 N N . LYS A 1 578 ? -4.097 31.586 -52.037 1.00 43.25 578 LYS A N 1
ATOM 4665 C CA . LYS A 1 578 ? -3.486 32.689 -52.808 1.00 43.25 578 LYS A CA 1
ATOM 4666 C C . LYS A 1 578 ? -4.474 33.800 -53.165 1.00 43.25 578 LYS A C 1
ATOM 4668 O O . LYS A 1 578 ? -4.070 34.960 -53.233 1.00 43.25 578 LYS A O 1
ATOM 4673 N N . GLU A 1 579 ? -5.751 33.483 -53.362 1.00 43.12 579 GLU A N 1
ATOM 4674 C CA . GLU A 1 579 ? -6.787 34.500 -53.591 1.00 43.12 579 GLU A CA 1
ATOM 4675 C C . GLU A 1 579 ? -7.111 35.300 -52.319 1.00 43.12 579 GLU A C 1
ATOM 4677 O O . GLU A 1 579 ? -7.391 36.496 -52.400 1.00 43.12 579 GLU A O 1
ATOM 4682 N N . GLN A 1 580 ? -6.965 34.699 -51.132 1.00 44.06 580 GLN A N 1
ATOM 4683 C CA . GLN A 1 580 ? -7.122 35.403 -49.851 1.00 44.06 580 GLN A CA 1
ATOM 4684 C C . GLN A 1 580 ? -5.944 36.334 -49.504 1.00 44.06 580 GLN A C 1
ATOM 4686 O O . GLN A 1 580 ? -6.117 37.276 -48.728 1.00 44.06 580 GLN A O 1
ATOM 4691 N N . GLU A 1 581 ? -4.765 36.133 -50.101 1.00 42.22 581 GLU A N 1
ATOM 4692 C CA . GLU A 1 581 ? -3.587 36.989 -49.892 1.00 42.22 581 GLU A CA 1
ATOM 4693 C C . GLU A 1 581 ? -3.610 38.265 -50.764 1.00 42.22 581 GLU A C 1
ATOM 4695 O O . GLU A 1 581 ? -2.972 39.259 -50.423 1.00 42.22 581 GLU A O 1
ATOM 4700 N N . TYR A 1 582 ? -4.404 38.292 -51.843 1.00 44.34 582 TYR A N 1
ATOM 4701 C CA . TYR A 1 582 ? -4.571 39.464 -52.721 1.00 44.34 582 TYR A CA 1
ATOM 4702 C C . TYR A 1 582 ? -5.645 40.466 -52.249 1.00 44.34 582 TYR A C 1
ATOM 4704 O O . TYR A 1 582 ? -5.805 41.525 -52.859 1.00 44.34 582 TYR A O 1
ATOM 4712 N N . VAL A 1 583 ? -6.368 40.161 -51.163 1.00 45.03 583 VAL A N 1
ATOM 4713 C CA . VAL A 1 583 ? -7.442 41.007 -50.594 1.00 45.03 583 VAL A CA 1
ATOM 4714 C C . VAL A 1 583 ? -7.067 41.551 -49.200 1.00 45.03 583 VAL A C 1
ATOM 4716 O O . VAL A 1 583 ? -7.932 41.821 -48.367 1.00 45.03 583 VAL A O 1
ATOM 4719 N N . ARG A 1 584 ? -5.772 41.761 -48.926 1.00 40.78 584 ARG A N 1
ATOM 4720 C CA . ARG A 1 584 ? -5.298 42.512 -47.747 1.00 40.78 584 ARG A CA 1
ATOM 4721 C C . ARG A 1 584 ? -4.497 43.753 -48.102 1.00 40.78 584 ARG A C 1
ATOM 4723 O O . ARG A 1 584 ? -3.586 43.653 -48.949 1.00 40.78 584 ARG A O 1
#

pLDDT: mean 76.74, std 17.9, range [25.22, 96.94]